Protein AF-A0ABD4TI32-F1 (afdb_monomer_lite)

Organism: NCBI:txid106207

Structure (mmCIF, N/CA/C/O backbone):
data_AF-A0ABD4TI32-F1
#
_entry.id   AF-A0ABD4TI32-F1
#
loop_
_atom_site.group_PDB
_atom_site.id
_atom_site.type_symbol
_atom_site.label_atom_id
_atom_site.label_alt_id
_atom_site.label_comp_id
_atom_site.label_asym_id
_atom_site.label_entity_id
_atom_site.label_seq_id
_atom_site.pdbx_PDB_ins_code
_atom_site.Cartn_x
_atom_site.Cartn_y
_atom_site.Cartn_z
_atom_site.occupancy
_atom_site.B_iso_or_equiv
_atom_site.auth_seq_id
_atom_site.auth_comp_id
_atom_site.auth_asym_id
_atom_site.auth_atom_id
_atom_site.pdbx_PDB_model_num
ATOM 1 N N . MET A 1 1 ? 5.037 3.462 -52.966 1.00 39.03 1 MET A N 1
ATOM 2 C CA . MET A 1 1 ? 5.663 4.040 -51.759 1.00 39.03 1 MET A CA 1
ATOM 3 C C . MET A 1 1 ? 6.254 5.380 -52.149 1.00 39.03 1 MET A C 1
ATOM 5 O O . MET A 1 1 ? 7.216 5.419 -52.901 1.00 39.03 1 MET A O 1
ATOM 9 N N . SER A 1 2 ? 5.593 6.466 -51.759 1.00 34.88 2 SER A N 1
ATOM 10 C CA . SER A 1 2 ? 6.026 7.837 -52.030 1.00 34.88 2 SER A CA 1
ATOM 11 C C . SER A 1 2 ? 7.237 8.166 -51.162 1.00 34.88 2 SER A C 1
ATOM 13 O O . SER A 1 2 ? 7.137 8.168 -49.937 1.00 34.88 2 SER A O 1
ATOM 15 N N . ILE A 1 3 ? 8.375 8.417 -51.805 1.00 39.38 3 ILE A N 1
ATOM 16 C CA . ILE A 1 3 ? 9.587 8.936 -51.166 1.00 39.38 3 ILE A CA 1
ATOM 17 C C . ILE A 1 3 ? 9.211 10.246 -50.441 1.00 39.38 3 ILE A C 1
ATOM 19 O O . ILE A 1 3 ? 8.521 11.075 -51.042 1.00 39.38 3 ILE A O 1
ATOM 23 N N . PRO A 1 4 ? 9.611 10.458 -49.173 1.00 43.19 4 PRO A N 1
ATOM 24 C CA . PRO A 1 4 ? 9.332 11.702 -48.461 1.00 43.19 4 PRO A CA 1
ATOM 25 C C . PRO A 1 4 ? 9.882 12.901 -49.243 1.00 43.19 4 PRO A C 1
ATOM 27 O O . PRO A 1 4 ? 11.048 12.898 -49.640 1.00 43.19 4 PRO A O 1
ATOM 30 N N . GLY A 1 5 ? 9.067 13.945 -49.433 1.00 45.44 5 GLY A N 1
ATOM 31 C CA . GLY A 1 5 ? 9.400 15.126 -50.247 1.00 45.44 5 GLY A CA 1
ATOM 32 C C . GLY A 1 5 ? 10.672 15.886 -49.833 1.00 45.44 5 GLY A C 1
ATOM 33 O O . GLY A 1 5 ? 11.170 16.700 -50.602 1.00 45.44 5 GLY A O 1
ATOM 34 N N . ALA A 1 6 ? 11.240 15.587 -48.661 1.00 50.62 6 ALA A N 1
ATOM 35 C CA . ALA A 1 6 ? 12.501 16.149 -48.179 1.00 50.62 6 ALA A CA 1
ATOM 36 C C . ALA A 1 6 ? 13.765 15.496 -48.786 1.00 50.62 6 ALA A C 1
ATOM 38 O O . ALA A 1 6 ? 14.830 16.110 -48.764 1.00 50.62 6 ALA A O 1
ATOM 39 N N . LEU A 1 7 ? 13.674 14.279 -49.343 1.00 44.53 7 LEU A N 1
ATOM 40 C CA . LEU A 1 7 ? 14.832 13.564 -49.912 1.00 44.53 7 LEU A CA 1
ATOM 41 C C . LEU A 1 7 ? 15.151 13.954 -51.362 1.00 44.53 7 LEU A C 1
ATOM 43 O O . LEU A 1 7 ? 16.284 13.771 -51.808 1.00 44.53 7 LEU A O 1
ATOM 47 N N . HIS A 1 8 ? 14.183 14.515 -52.087 1.00 50.78 8 HIS A N 1
ATOM 48 C CA . HIS A 1 8 ? 14.342 14.865 -53.499 1.00 50.78 8 HIS A CA 1
ATOM 49 C C . HIS A 1 8 ? 15.503 15.847 -53.760 1.00 50.78 8 HIS A C 1
ATOM 51 O O . HIS A 1 8 ? 16.369 15.515 -54.567 1.00 50.78 8 HIS A O 1
ATOM 57 N N . PRO A 1 9 ? 15.629 16.992 -53.055 1.00 49.12 9 PRO A N 1
ATOM 58 C CA . PRO A 1 9 ? 16.681 17.967 -53.365 1.00 49.12 9 PRO A CA 1
ATOM 59 C C . PRO A 1 9 ? 18.094 17.515 -52.952 1.00 49.12 9 PRO A C 1
ATOM 61 O O . PRO A 1 9 ? 19.081 17.957 -53.540 1.00 49.12 9 PRO A O 1
ATOM 64 N N . LEU A 1 10 ? 18.222 16.629 -51.957 1.00 48.06 10 LEU A N 1
ATOM 65 C CA . LEU A 1 10 ? 19.515 16.143 -51.450 1.00 48.06 10 LEU A CA 1
ATOM 66 C C . LEU A 1 10 ? 20.098 15.041 -52.346 1.00 48.06 10 LEU A C 1
ATOM 68 O O . LEU A 1 10 ? 21.295 15.048 -52.640 1.00 48.06 10 LEU A O 1
ATOM 72 N N . ILE A 1 11 ? 19.237 14.155 -52.855 1.00 51.38 11 ILE A N 1
ATOM 73 C CA . ILE A 1 11 ? 19.593 13.183 -53.893 1.00 51.38 11 ILE A CA 1
ATOM 74 C C . ILE A 1 11 ? 19.920 13.926 -55.196 1.00 51.38 11 ILE A C 1
ATOM 76 O O . ILE A 1 11 ? 20.955 13.673 -55.803 1.00 51.38 11 ILE A O 1
ATOM 80 N N . GLU A 1 12 ? 19.117 14.913 -55.590 1.00 45.16 12 GLU A N 1
ATOM 81 C CA . GLU A 1 12 ? 19.322 15.686 -56.821 1.00 45.16 12 GLU A CA 1
ATOM 82 C C . GLU A 1 12 ? 20.632 16.505 -56.814 1.00 45.16 12 GLU A C 1
ATOM 84 O O . GLU A 1 12 ? 21.328 16.582 -57.830 1.00 45.16 12 GLU A O 1
ATOM 89 N N . ASN A 1 13 ? 21.047 17.030 -55.654 1.00 45.84 13 ASN A N 1
ATOM 90 C CA . ASN A 1 13 ? 22.353 17.682 -55.489 1.00 45.84 13 ASN A CA 1
ATOM 91 C C . ASN A 1 13 ? 23.538 16.703 -55.517 1.00 45.84 13 ASN A C 1
ATOM 93 O O . ASN A 1 13 ? 24.609 17.059 -56.012 1.00 45.84 13 ASN A O 1
ATOM 97 N N . LEU A 1 14 ? 23.366 15.466 -55.040 1.00 48.28 14 LEU A N 1
ATOM 98 C CA . LEU A 1 14 ? 24.380 14.413 -55.180 1.00 48.28 14 LEU A CA 1
ATOM 99 C C . LEU A 1 14 ? 24.504 13.926 -56.633 1.00 48.28 14 LEU A C 1
ATOM 101 O O . LEU A 1 14 ? 25.599 13.573 -57.066 1.00 48.28 14 LEU A O 1
ATOM 105 N N . TRP A 1 15 ? 23.415 13.976 -57.404 1.00 44.44 15 TRP A N 1
ATOM 106 C CA . TRP A 1 15 ? 23.387 13.621 -58.826 1.00 44.44 15 TRP A CA 1
ATOM 107 C C . TRP A 1 15 ? 24.075 14.646 -59.745 1.00 44.44 15 TRP A C 1
ATOM 109 O O . TRP A 1 15 ? 24.521 14.273 -60.830 1.00 44.44 15 TRP A O 1
ATOM 119 N N . LYS A 1 16 ? 24.199 15.914 -59.325 1.00 41.88 16 LYS A N 1
ATOM 120 C CA . LYS A 1 16 ? 24.814 17.000 -60.116 1.00 41.88 16 LYS A CA 1
ATOM 121 C C . LYS A 1 16 ? 26.334 17.139 -59.980 1.00 41.88 16 LYS A C 1
ATOM 123 O O . LYS A 1 16 ? 26.925 17.921 -60.722 1.00 41.88 16 LYS A O 1
ATOM 128 N N . ARG A 1 17 ? 26.995 16.418 -59.067 1.00 43.47 17 ARG A N 1
ATOM 129 C CA . ARG A 1 17 ? 28.466 16.443 -58.984 1.00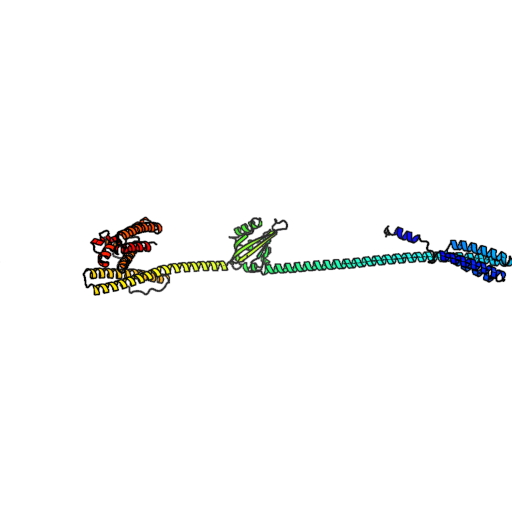 43.47 17 ARG A CA 1
ATOM 130 C C . ARG A 1 17 ? 29.059 15.564 -60.083 1.00 43.47 17 ARG A C 1
ATOM 132 O O . ARG A 1 17 ? 29.044 14.340 -59.971 1.00 43.47 17 ARG A O 1
ATOM 139 N N . GLU A 1 18 ? 29.584 16.200 -61.129 1.00 46.62 18 GLU A N 1
ATOM 140 C CA . GLU A 1 18 ? 30.416 15.557 -62.150 1.00 46.62 18 GLU A CA 1
ATOM 141 C C . GLU A 1 18 ? 31.565 14.809 -61.466 1.00 46.62 18 GLU A C 1
ATOM 143 O O . GLU A 1 18 ? 32.475 15.385 -60.869 1.00 46.62 18 GLU A O 1
ATOM 148 N N . MET A 1 19 ? 31.451 13.484 -61.478 1.00 47.06 19 MET A N 1
ATOM 149 C CA . MET A 1 19 ? 32.372 12.575 -60.822 1.00 47.06 19 MET A CA 1
ATOM 150 C C . MET A 1 19 ? 33.557 12.350 -61.758 1.00 47.06 19 MET A C 1
ATOM 152 O O . MET A 1 19 ? 33.618 11.364 -62.487 1.00 47.06 19 MET A O 1
ATOM 156 N N . HIS A 1 20 ? 34.497 13.291 -61.751 1.00 50.75 20 HIS A N 1
ATOM 157 C CA . HIS A 1 20 ? 35.857 12.999 -62.187 1.00 50.75 20 HIS A CA 1
ATOM 158 C C . HIS A 1 20 ? 36.425 11.887 -61.287 1.00 50.75 20 HIS A C 1
ATOM 160 O O . HIS A 1 20 ? 35.992 11.737 -60.138 1.00 50.75 20 HIS A O 1
ATOM 166 N N . LEU A 1 21 ? 37.370 11.081 -61.790 1.00 56.59 21 LEU A N 1
ATOM 167 C CA . LEU A 1 21 ? 38.150 10.166 -60.942 1.00 56.59 21 LEU A CA 1
ATOM 168 C C . LEU A 1 21 ? 38.604 10.894 -59.656 1.00 56.59 21 LEU A C 1
ATOM 170 O O . LEU A 1 21 ? 38.747 12.115 -59.687 1.00 56.59 21 LEU A O 1
ATOM 174 N N . PRO A 1 22 ? 38.874 10.185 -58.540 1.00 57.94 22 PRO A N 1
ATOM 175 C CA . PRO A 1 22 ? 39.334 10.767 -57.269 1.00 57.94 22 PRO A CA 1
ATOM 176 C C . PRO A 1 22 ? 40.779 11.303 -57.350 1.00 57.94 22 PRO A C 1
ATOM 178 O O . PRO A 1 22 ? 41.604 11.092 -56.469 1.00 57.94 22 PRO A O 1
ATOM 181 N N . ILE A 1 23 ? 41.108 11.953 -58.455 1.00 62.75 23 ILE A N 1
ATOM 182 C CA . ILE A 1 23 ? 42.372 12.567 -58.791 1.00 62.75 23 ILE A CA 1
ATOM 183 C C . ILE A 1 23 ? 42.027 14.026 -59.047 1.00 62.75 23 ILE A C 1
ATOM 185 O O . ILE A 1 23 ? 41.121 14.334 -59.821 1.00 62.75 23 ILE A O 1
ATOM 189 N N . ASP A 1 24 ? 42.728 14.915 -58.351 1.00 77.12 24 ASP A N 1
ATOM 190 C CA . ASP A 1 24 ? 42.546 16.355 -58.487 1.00 77.12 24 ASP A CA 1
ATOM 191 C C . ASP A 1 24 ? 42.586 16.738 -59.983 1.00 77.12 24 ASP A C 1
ATOM 193 O O . ASP A 1 24 ? 43.537 16.351 -60.678 1.00 77.12 24 ASP A O 1
ATOM 197 N N . PRO A 1 25 ? 41.588 17.479 -60.504 1.00 77.19 25 PRO A N 1
ATOM 198 C CA . PRO A 1 25 ? 41.550 17.900 -61.902 1.00 77.19 25 PRO A CA 1
ATOM 199 C C . PRO A 1 25 ? 42.844 18.572 -62.365 1.00 77.19 25 PRO A C 1
ATOM 201 O O . PRO A 1 25 ? 43.212 18.457 -63.533 1.00 77.19 25 PRO A O 1
ATOM 204 N N . ARG A 1 26 ? 43.563 19.239 -61.452 1.00 81.00 26 ARG A N 1
ATOM 205 C CA . ARG A 1 26 ? 44.873 19.839 -61.733 1.00 81.00 26 ARG A CA 1
ATOM 206 C C . ARG A 1 26 ? 45.939 18.782 -61.995 1.00 81.00 26 ARG A C 1
ATOM 208 O O . ARG A 1 26 ? 46.689 18.909 -62.953 1.00 81.00 26 ARG A O 1
ATOM 215 N N . VAL A 1 27 ? 45.974 17.722 -61.190 1.00 84.81 27 VAL A N 1
ATOM 216 C CA . VAL A 1 27 ? 46.921 16.608 -61.348 1.00 84.81 27 VAL A CA 1
ATOM 217 C C . VAL A 1 27 ? 46.626 15.836 -62.631 1.00 84.81 27 VAL A C 1
ATOM 219 O O . VAL A 1 27 ? 47.550 15.546 -63.387 1.00 84.81 27 VAL A O 1
ATOM 222 N N . ALA A 1 28 ? 45.349 15.566 -62.916 1.00 84.75 28 ALA A N 1
ATOM 223 C CA . ALA A 1 28 ? 44.926 14.937 -64.166 1.00 84.75 28 ALA A CA 1
ATOM 224 C C . ALA A 1 28 ? 45.345 15.770 -65.390 1.00 84.75 28 ALA A C 1
ATOM 226 O O . ALA A 1 28 ? 45.937 15.240 -66.332 1.00 84.75 28 ALA A O 1
ATOM 227 N N . PHE A 1 29 ? 45.116 17.085 -65.345 1.00 87.88 29 PHE A N 1
ATOM 228 C CA . PHE A 1 29 ? 45.481 18.006 -66.420 1.00 87.88 29 PHE A CA 1
ATOM 229 C C . PHE A 1 29 ? 46.995 18.062 -66.641 1.00 87.88 29 PHE A C 1
ATOM 231 O O . PHE A 1 29 ? 47.471 17.906 -67.767 1.00 87.88 29 PHE A O 1
ATOM 238 N N . THR A 1 30 ? 47.767 18.231 -65.562 1.00 88.81 30 THR A N 1
ATOM 239 C CA . THR A 1 30 ? 49.231 18.250 -65.619 1.00 88.81 30 THR A CA 1
ATOM 240 C C . THR A 1 30 ? 49.780 16.926 -66.144 1.00 88.81 30 THR A C 1
ATOM 242 O O . THR A 1 30 ? 50.667 16.941 -66.993 1.00 88.81 30 THR A O 1
ATOM 245 N N . ALA A 1 31 ? 49.231 15.785 -65.720 1.00 89.25 31 ALA A N 1
ATOM 246 C CA . ALA A 1 31 ? 49.657 14.473 -66.200 1.00 89.25 31 ALA A CA 1
ATOM 247 C C . ALA A 1 31 ? 49.435 14.309 -67.711 1.00 89.25 31 ALA A C 1
ATOM 249 O O . ALA A 1 31 ? 50.346 13.872 -68.417 1.00 89.25 31 ALA A O 1
ATOM 250 N N . VAL A 1 32 ? 48.266 14.707 -68.228 1.00 92.31 32 VAL A N 1
ATOM 251 C CA . VAL A 1 32 ? 47.972 14.652 -69.671 1.00 92.31 32 VAL A CA 1
ATOM 252 C C . VAL A 1 32 ? 48.925 15.558 -70.454 1.00 92.31 32 VAL A C 1
ATOM 254 O O . VAL A 1 32 ? 49.514 15.119 -71.436 1.00 92.31 32 VAL A O 1
ATOM 257 N N . ILE A 1 33 ? 49.163 16.792 -70.002 1.00 92.06 33 ILE A N 1
ATOM 258 C CA . ILE A 1 33 ? 50.070 17.715 -70.702 1.00 92.06 33 ILE A CA 1
ATOM 259 C C . ILE A 1 33 ? 51.519 17.226 -70.670 1.00 92.06 33 ILE A C 1
ATOM 261 O O . ILE A 1 33 ? 52.169 17.189 -71.714 1.00 92.06 33 ILE A O 1
ATOM 265 N N . CYS A 1 34 ? 52.033 16.835 -69.503 1.00 93.69 34 CYS A N 1
ATOM 266 C CA . CYS A 1 34 ? 53.407 16.355 -69.363 1.00 93.69 34 CYS A CA 1
ATOM 267 C C . CYS A 1 34 ? 53.652 15.111 -70.225 1.00 93.69 34 CYS A C 1
ATOM 269 O O . CYS A 1 34 ? 54.668 15.042 -70.917 1.00 93.69 34 CYS A O 1
ATOM 271 N N . THR A 1 35 ? 52.717 14.155 -70.230 1.00 93.56 35 THR A N 1
ATOM 272 C CA . THR A 1 35 ? 52.832 12.943 -71.057 1.00 93.56 35 THR A CA 1
ATOM 273 C C . THR A 1 35 ? 52.707 13.247 -72.548 1.00 93.56 35 THR A C 1
ATOM 275 O O . THR A 1 35 ? 53.449 12.660 -73.335 1.00 93.56 35 THR A O 1
ATOM 278 N N . SER A 1 36 ? 51.869 14.205 -72.955 1.00 93.25 36 SER A N 1
ATOM 279 C CA . SER A 1 36 ? 51.788 14.665 -74.347 1.00 93.25 36 SER A CA 1
ATOM 280 C C . SER A 1 36 ? 53.072 15.346 -74.815 1.00 93.25 36 SER A C 1
ATOM 282 O O . SER A 1 36 ? 53.598 14.985 -75.865 1.00 93.25 36 SER A O 1
ATOM 284 N N . ILE A 1 37 ? 53.617 16.287 -74.036 1.00 93.25 37 ILE A N 1
ATOM 285 C CA . ILE A 1 37 ? 54.873 16.981 -74.367 1.00 93.25 37 ILE A CA 1
ATOM 286 C C . ILE A 1 37 ? 56.022 15.975 -74.465 1.00 93.25 37 ILE A C 1
ATOM 288 O O . ILE A 1 37 ? 56.775 15.992 -75.437 1.00 93.25 37 ILE A O 1
ATOM 292 N N . LEU A 1 38 ? 56.124 15.063 -73.495 1.00 93.56 38 LEU A N 1
ATOM 293 C CA . LEU A 1 38 ? 57.142 14.016 -73.496 1.00 93.56 38 LEU A CA 1
ATOM 294 C C . LEU A 1 38 ? 57.012 13.105 -74.725 1.00 93.56 38 LEU A C 1
ATOM 296 O O . LEU A 1 38 ? 58.015 12.813 -75.374 1.00 93.56 38 LEU A O 1
ATOM 300 N N . SER A 1 39 ? 55.785 12.709 -75.075 1.00 91.69 39 SER A N 1
ATOM 301 C CA . SER A 1 39 ? 55.514 11.880 -76.255 1.00 91.69 39 SER A CA 1
ATOM 302 C C . SER A 1 39 ? 55.910 12.593 -77.544 1.00 91.69 39 SER A C 1
ATOM 304 O O . SER A 1 39 ? 56.522 11.973 -78.407 1.00 91.69 39 SER A O 1
ATOM 306 N N . ILE A 1 40 ? 55.635 13.896 -77.664 1.00 91.12 40 ILE A N 1
ATOM 307 C CA . ILE A 1 40 ? 56.015 14.708 -78.829 1.00 91.12 40 ILE A CA 1
ATOM 308 C C . ILE A 1 40 ? 57.540 14.801 -78.956 1.00 91.12 40 ILE A C 1
ATOM 310 O O . ILE A 1 40 ? 58.079 14.489 -80.017 1.00 91.12 40 ILE A O 1
ATOM 314 N N . ILE A 1 41 ? 58.241 15.185 -77.881 1.00 91.56 41 ILE A N 1
ATOM 315 C CA . ILE A 1 41 ? 59.706 15.350 -77.887 1.00 91.56 41 ILE A CA 1
ATOM 316 C C . ILE A 1 41 ? 60.389 14.029 -78.246 1.00 91.56 41 ILE A C 1
ATOM 318 O O . ILE A 1 41 ? 61.231 13.981 -79.144 1.00 91.56 41 ILE A O 1
ATOM 322 N N . LEU A 1 42 ? 60.004 12.945 -77.571 1.00 90.00 42 LEU A N 1
ATOM 323 C CA . LEU A 1 42 ? 60.617 11.639 -77.778 1.00 90.00 42 LEU A CA 1
ATOM 324 C C . LEU A 1 42 ? 60.288 11.072 -79.168 1.00 90.00 42 LEU A C 1
ATOM 326 O O . LEU A 1 42 ? 61.142 10.440 -79.784 1.00 90.00 42 LEU A O 1
ATOM 330 N N . SER A 1 43 ? 59.101 11.361 -79.707 1.00 88.56 43 SER A N 1
ATOM 331 C CA . SER A 1 43 ? 58.739 10.957 -81.070 1.00 88.56 43 SER A CA 1
ATOM 332 C C . SER A 1 43 ? 59.585 11.649 -82.131 1.00 88.56 43 SER A C 1
ATOM 334 O O . SER A 1 43 ? 60.026 10.982 -83.061 1.00 88.56 43 SER A O 1
ATOM 336 N N . ILE A 1 44 ? 59.866 12.949 -81.986 1.00 88.12 44 ILE A N 1
ATOM 337 C CA . ILE A 1 44 ? 60.739 13.683 -82.917 1.00 88.12 44 ILE A CA 1
ATOM 338 C C . ILE A 1 44 ? 62.149 13.070 -82.921 1.00 88.12 44 ILE A C 1
ATOM 340 O O . ILE A 1 44 ? 62.688 12.797 -83.992 1.00 88.12 44 ILE A O 1
ATOM 344 N N . LEU A 1 45 ? 62.712 12.790 -81.739 1.00 88.38 45 LEU A N 1
ATOM 345 C CA . LEU A 1 45 ? 64.048 12.191 -81.592 1.00 88.38 45 LEU A CA 1
ATOM 346 C C . LEU A 1 45 ? 64.141 10.770 -82.177 1.00 88.38 45 LEU A C 1
ATOM 348 O O . LEU A 1 45 ? 65.148 10.396 -82.786 1.00 88.38 45 LEU A O 1
ATOM 352 N N . LEU A 1 46 ? 63.099 9.959 -81.988 1.00 86.94 46 LEU A N 1
ATOM 353 C CA . LEU A 1 46 ? 63.050 8.593 -82.512 1.00 86.94 46 LEU A CA 1
ATOM 354 C C . LEU A 1 46 ? 62.861 8.572 -84.031 1.00 86.94 46 LEU A C 1
ATOM 356 O O . LEU A 1 46 ? 63.515 7.780 -84.711 1.00 86.94 46 LEU A O 1
ATOM 360 N N . LEU A 1 47 ? 62.029 9.469 -84.567 1.00 84.38 47 LEU A N 1
ATOM 361 C CA . LEU A 1 47 ? 61.821 9.610 -86.008 1.00 84.38 47 LEU A CA 1
ATOM 362 C C . LEU A 1 47 ? 63.092 10.094 -86.714 1.00 84.38 47 LEU A C 1
ATOM 364 O O . LEU A 1 47 ? 63.455 9.520 -87.736 1.00 84.38 47 LEU A O 1
ATOM 368 N N . SER A 1 48 ? 63.833 11.048 -86.135 1.00 83.94 48 SER A N 1
ATOM 369 C CA . SER A 1 48 ? 65.132 11.474 -86.685 1.00 83.94 48 SER A CA 1
ATOM 370 C C . SER A 1 48 ? 66.198 10.374 -86.659 1.00 83.94 48 SER A C 1
ATOM 372 O O . SER A 1 48 ? 67.151 10.422 -87.428 1.00 83.94 48 SER A O 1
ATOM 374 N N . SER A 1 49 ? 66.038 9.381 -85.781 1.00 85.50 49 SER A N 1
ATOM 375 C CA . SER A 1 49 ? 66.949 8.237 -85.646 1.00 85.50 49 SER A CA 1
ATOM 376 C C . SER A 1 49 ? 66.525 7.023 -86.491 1.00 85.50 49 SER A C 1
ATOM 378 O O . SER A 1 49 ? 67.159 5.976 -86.406 1.00 85.50 49 SER A O 1
ATOM 380 N N . GLY A 1 50 ? 65.445 7.134 -87.279 1.00 79.38 50 GLY A N 1
ATOM 381 C CA . GLY A 1 50 ? 64.928 6.064 -88.142 1.00 79.38 50 GLY A CA 1
ATOM 382 C C . GLY A 1 50 ? 64.016 5.037 -87.454 1.00 79.38 50 GLY A C 1
ATOM 383 O O . GLY A 1 50 ? 63.535 4.113 -88.106 1.00 79.38 50 GLY A O 1
ATOM 384 N N . PHE A 1 51 ? 63.713 5.193 -86.160 1.00 81.12 51 PHE A N 1
ATOM 385 C CA . PHE A 1 51 ? 62.850 4.275 -85.400 1.00 81.12 51 PHE A CA 1
ATOM 386 C C . PHE A 1 51 ? 61.382 4.702 -85.459 1.00 81.12 51 PHE A C 1
ATOM 388 O O . PHE A 1 51 ? 60.771 5.065 -84.447 1.00 81.12 51 PHE A O 1
ATOM 395 N N . SER A 1 52 ? 60.796 4.655 -86.656 1.00 76.56 52 SER A N 1
ATOM 396 C CA . SER A 1 52 ? 59.420 5.106 -86.853 1.00 76.56 52 SER A CA 1
ATOM 397 C C . SER A 1 52 ? 58.419 4.272 -86.056 1.00 76.56 52 SER A C 1
ATOM 399 O O . SER A 1 52 ? 57.505 4.859 -85.495 1.00 76.56 52 SER A O 1
ATOM 401 N N . ASP A 1 53 ? 58.588 2.953 -85.916 1.00 73.44 53 ASP A N 1
ATOM 402 C CA . ASP A 1 53 ? 57.597 2.081 -85.266 1.00 73.44 53 ASP A CA 1
ATOM 403 C C . ASP A 1 53 ? 57.392 2.345 -83.771 1.00 73.44 53 ASP A C 1
ATOM 405 O O . ASP A 1 53 ? 56.254 2.292 -83.296 1.00 73.44 53 ASP A O 1
ATOM 409 N N . ILE A 1 54 ? 58.469 2.671 -83.051 1.00 78.75 54 ILE A N 1
ATOM 410 C CA . ILE A 1 54 ? 58.468 2.872 -81.594 1.00 78.75 54 ILE A CA 1
ATOM 411 C C . ILE A 1 54 ? 57.895 4.245 -81.237 1.00 78.75 54 ILE A C 1
ATOM 413 O O . ILE A 1 54 ? 57.129 4.361 -80.279 1.00 78.75 54 ILE A O 1
ATOM 417 N N . ALA A 1 55 ? 58.200 5.272 -82.041 1.00 77.44 55 ALA A N 1
ATOM 418 C CA . ALA A 1 55 ? 57.721 6.641 -81.830 1.00 77.44 55 ALA A CA 1
ATOM 419 C C . ALA A 1 55 ? 56.190 6.713 -81.677 1.00 77.44 55 ALA A C 1
ATOM 421 O O . ALA A 1 55 ? 55.650 7.509 -80.919 1.00 77.44 55 ALA A O 1
ATOM 422 N N . GLN A 1 56 ? 55.473 5.823 -82.355 1.00 76.88 56 GLN A N 1
ATOM 423 C CA . GLN A 1 56 ? 54.014 5.865 -82.459 1.00 76.88 56 GLN A CA 1
ATOM 424 C C . GLN A 1 56 ? 53.330 5.170 -81.269 1.00 76.88 56 GLN A C 1
ATOM 426 O O . GLN A 1 56 ? 52.162 5.427 -81.004 1.00 76.88 56 GLN A O 1
ATOM 431 N N . ILE A 1 57 ? 54.047 4.343 -80.499 1.00 84.00 57 ILE A N 1
ATOM 432 C CA . ILE A 1 57 ? 53.507 3.728 -79.274 1.00 84.00 57 ILE A CA 1
ATOM 433 C C . ILE A 1 57 ? 53.334 4.782 -78.168 1.00 84.00 57 ILE A C 1
ATOM 435 O O . ILE A 1 57 ? 52.413 4.700 -77.356 1.00 84.00 57 ILE A O 1
ATOM 439 N N . LEU A 1 58 ? 54.183 5.812 -78.164 1.00 89.12 58 LEU A N 1
ATOM 440 C CA . LEU A 1 58 ? 54.214 6.835 -77.118 1.00 89.12 58 LEU A CA 1
ATOM 441 C C . LEU A 1 58 ? 52.906 7.624 -77.020 1.00 89.12 58 LEU A C 1
ATOM 443 O O . LEU A 1 58 ? 52.475 7.958 -75.922 1.00 89.12 58 LEU A O 1
ATOM 447 N N . PHE A 1 59 ? 52.229 7.845 -78.148 1.00 90.38 59 PHE A N 1
ATOM 448 C CA . PHE A 1 59 ? 50.987 8.614 -78.209 1.00 90.38 59 PHE A CA 1
ATOM 449 C C . PHE A 1 59 ? 49.776 7.908 -77.577 1.00 90.38 59 PHE A C 1
ATOM 451 O O . PHE A 1 59 ? 48.821 8.586 -77.199 1.00 90.38 59 PHE A O 1
ATOM 458 N N . PHE A 1 60 ? 49.812 6.586 -77.366 1.00 90.56 60 PHE A N 1
ATOM 459 C CA . PHE A 1 60 ? 48.727 5.892 -76.661 1.00 90.56 60 PHE A CA 1
ATOM 460 C C . PHE A 1 60 ? 48.583 6.358 -75.210 1.00 90.56 60 PHE A C 1
ATOM 462 O O . PHE A 1 60 ? 47.463 6.473 -74.721 1.00 90.56 60 PHE A O 1
ATOM 469 N N . ILE A 1 61 ? 49.690 6.657 -74.526 1.00 91.00 61 ILE A N 1
ATOM 470 C CA . ILE A 1 61 ? 49.694 7.041 -73.107 1.00 91.00 61 ILE A CA 1
ATOM 471 C C . ILE A 1 61 ? 48.881 8.329 -72.864 1.00 91.00 61 ILE A C 1
ATOM 473 O O . ILE A 1 61 ? 47.914 8.274 -72.100 1.00 91.00 61 ILE A O 1
ATOM 477 N N . PRO A 1 62 ? 49.189 9.472 -73.512 1.00 92.69 62 PRO A N 1
ATOM 478 C CA . PRO A 1 62 ? 48.410 10.695 -73.328 1.00 92.69 62 PRO A CA 1
ATOM 479 C C . PRO A 1 62 ? 46.971 10.575 -73.847 1.00 92.69 62 PRO A C 1
ATOM 481 O O . PRO A 1 62 ? 46.069 11.159 -73.249 1.00 92.69 62 PRO A O 1
ATOM 484 N N . ILE A 1 63 ? 46.723 9.797 -74.911 1.00 91.38 63 ILE A N 1
ATOM 485 C CA . ILE A 1 63 ? 45.367 9.563 -75.439 1.00 91.38 63 ILE A CA 1
ATOM 486 C C . ILE A 1 63 ? 44.503 8.809 -74.426 1.00 91.38 63 ILE A C 1
ATOM 488 O O . ILE A 1 63 ? 43.384 9.236 -74.132 1.00 91.38 63 ILE A O 1
ATOM 492 N N . ILE A 1 64 ? 45.021 7.713 -73.868 1.00 91.38 64 ILE A N 1
ATOM 493 C CA . ILE A 1 64 ? 44.313 6.908 -72.871 1.00 91.38 64 ILE A CA 1
ATOM 494 C C . ILE A 1 64 ? 44.064 7.745 -71.614 1.00 91.38 64 ILE A C 1
ATOM 496 O O . ILE A 1 64 ? 42.935 7.781 -71.136 1.00 91.38 64 ILE A O 1
ATOM 500 N N . LEU A 1 65 ? 45.067 8.477 -71.114 1.00 90.56 65 LEU A N 1
ATOM 501 C CA . LEU A 1 65 ? 44.904 9.348 -69.942 1.00 90.56 65 LEU A CA 1
ATOM 502 C C . LEU A 1 65 ? 43.857 10.445 -70.171 1.00 90.56 65 LEU A C 1
ATOM 504 O O . LEU A 1 65 ? 43.019 10.685 -69.302 1.00 90.56 65 LEU A O 1
ATOM 508 N N . ALA A 1 66 ? 43.855 11.076 -71.348 1.00 90.06 66 ALA A N 1
ATOM 509 C CA . ALA A 1 66 ? 42.852 12.077 -71.691 1.00 90.06 66 ALA A CA 1
ATOM 510 C C . ALA A 1 66 ? 41.437 11.475 -71.715 1.00 90.06 66 ALA A C 1
ATOM 512 O O . ALA A 1 66 ? 40.514 12.057 -71.145 1.00 90.06 66 ALA A O 1
ATOM 513 N N . CYS A 1 67 ? 41.263 10.294 -72.316 1.00 90.12 67 CYS A N 1
ATOM 514 C CA . CYS A 1 67 ? 39.969 9.605 -72.375 1.00 90.12 67 CYS A CA 1
ATOM 515 C C . CYS A 1 67 ? 39.509 9.079 -71.005 1.00 90.12 67 CYS A C 1
ATOM 517 O O . CYS A 1 67 ? 38.310 9.075 -70.735 1.00 90.12 67 CYS A O 1
ATOM 519 N N . LEU A 1 68 ? 40.433 8.685 -70.123 1.00 88.31 68 LEU A N 1
ATOM 520 C CA . LEU A 1 68 ? 40.126 8.250 -68.757 1.00 88.31 68 LEU A CA 1
ATOM 521 C C . LEU A 1 68 ? 39.629 9.404 -67.875 1.00 88.31 68 LEU A C 1
ATOM 523 O O . LEU A 1 68 ? 38.638 9.245 -67.167 1.00 88.31 68 LEU A O 1
ATOM 527 N N . PHE A 1 69 ? 40.298 10.561 -67.907 1.00 87.31 69 PHE A N 1
ATOM 528 C CA . PHE A 1 69 ? 39.966 11.684 -67.019 1.00 87.31 69 PHE A CA 1
ATOM 529 C C . PHE A 1 69 ? 38.868 12.602 -67.559 1.00 87.31 69 PHE A C 1
ATOM 531 O O . PHE A 1 69 ? 38.075 13.138 -66.781 1.00 87.31 69 PHE A O 1
ATOM 538 N N . TYR A 1 70 ? 38.823 12.780 -68.881 1.00 86.38 70 TYR A N 1
ATOM 539 C CA . TYR A 1 70 ? 37.964 13.763 -69.544 1.00 86.38 70 TYR A CA 1
ATOM 540 C C . TYR A 1 70 ? 36.945 13.135 -70.504 1.00 86.38 70 TYR A C 1
ATOM 542 O O . TYR A 1 70 ? 36.215 13.866 -71.177 1.00 86.38 70 TYR A O 1
ATOM 550 N N . LEU A 1 71 ? 36.855 11.799 -70.566 1.00 86.88 71 LEU A N 1
ATOM 551 C CA . LEU A 1 71 ? 35.810 11.049 -71.277 1.00 86.88 71 LEU A CA 1
ATOM 552 C C . LEU A 1 71 ? 35.619 11.553 -72.718 1.00 86.88 71 LEU A C 1
ATOM 554 O O . LEU A 1 71 ? 36.513 11.414 -73.551 1.00 86.88 71 LEU A O 1
ATOM 558 N N . ARG A 1 72 ? 34.476 12.192 -73.003 1.00 85.56 72 ARG A N 1
ATOM 559 C CA . ARG A 1 72 ? 34.123 12.746 -74.318 1.00 85.56 72 ARG A CA 1
ATOM 560 C C . ARG A 1 72 ? 35.039 13.883 -74.766 1.00 85.56 72 ARG A C 1
ATOM 562 O O . ARG A 1 72 ? 35.354 13.973 -75.947 1.00 85.56 72 ARG A O 1
ATOM 569 N N . GLN A 1 73 ? 35.496 14.734 -73.846 1.00 87.12 73 GLN A N 1
ATOM 570 C CA . GLN A 1 73 ? 36.475 15.781 -74.167 1.00 87.12 73 GLN A CA 1
ATOM 571 C C . GLN A 1 73 ? 37.861 15.172 -74.429 1.00 87.12 73 GLN A C 1
ATOM 573 O O . GLN A 1 73 ? 38.600 15.660 -75.282 1.00 87.12 73 GLN A O 1
ATOM 578 N N . GLY A 1 74 ? 38.174 14.055 -73.765 1.00 88.44 74 GLY A N 1
ATOM 579 C CA . GLY A 1 74 ? 39.373 13.260 -74.026 1.00 88.44 74 GLY A CA 1
ATOM 580 C C . GLY A 1 74 ? 39.431 12.705 -75.450 1.00 88.44 74 GLY A C 1
ATOM 581 O O . GLY A 1 74 ? 40.499 12.695 -76.055 1.00 88.44 74 GLY A O 1
ATOM 582 N N . LEU A 1 75 ? 38.283 12.337 -76.024 1.00 90.56 75 LEU A N 1
ATOM 583 C CA . LEU A 1 75 ? 38.185 11.875 -77.412 1.00 90.56 75 LEU A CA 1
ATOM 584 C C . LEU A 1 75 ? 38.430 13.000 -78.433 1.00 90.56 75 LEU A C 1
ATOM 586 O O . LEU A 1 75 ? 39.073 12.795 -79.460 1.00 90.56 75 LEU A O 1
ATOM 590 N N . ILE A 1 76 ? 37.976 14.222 -78.147 1.00 90.50 76 ILE A N 1
ATOM 591 C CA . ILE A 1 76 ? 38.313 15.390 -78.980 1.00 90.50 76 ILE A CA 1
ATOM 592 C C . ILE A 1 76 ? 39.825 15.653 -78.914 1.00 90.50 76 ILE A C 1
ATOM 594 O O . ILE A 1 76 ? 40.472 15.890 -79.936 1.00 90.50 76 ILE A O 1
ATOM 598 N N . TYR A 1 77 ? 40.407 15.542 -77.718 1.00 89.88 77 TYR A N 1
ATOM 599 C CA . TYR A 1 77 ? 41.847 15.674 -77.518 1.00 89.88 77 TYR A CA 1
ATOM 600 C C . TYR A 1 77 ? 42.649 14.580 -78.239 1.00 89.88 77 TYR A C 1
ATOM 602 O O . TYR A 1 77 ? 43.691 14.872 -78.827 1.00 89.88 77 TYR A O 1
ATOM 610 N N . SER A 1 78 ? 42.160 13.336 -78.269 1.00 90.31 78 SER A N 1
ATOM 611 C CA . SER A 1 78 ? 42.835 12.249 -78.981 1.00 90.31 78 SER A CA 1
ATOM 612 C C . SER A 1 78 ? 42.864 12.478 -80.488 1.00 90.31 78 SER A C 1
ATOM 614 O O . SER A 1 78 ? 43.873 12.176 -81.121 1.00 90.31 78 SER A O 1
ATOM 616 N N . ILE A 1 79 ? 41.805 13.060 -81.065 1.00 90.69 79 ILE A N 1
ATOM 617 C CA . ILE A 1 79 ? 41.778 13.463 -82.481 1.00 90.69 79 ILE A CA 1
ATOM 618 C C . ILE A 1 79 ? 42.846 14.528 -82.746 1.00 90.69 79 ILE A C 1
ATOM 620 O O . ILE A 1 79 ? 43.627 14.392 -83.689 1.00 90.69 79 ILE A O 1
ATOM 624 N N . PHE A 1 80 ? 42.926 15.554 -81.893 1.00 92.12 80 PHE A N 1
ATOM 625 C CA . PHE A 1 80 ? 43.939 16.604 -82.012 1.00 92.12 80 PHE A CA 1
ATOM 626 C C . PHE A 1 80 ? 45.363 16.036 -81.955 1.00 92.12 80 PHE A C 1
ATOM 628 O O . PHE A 1 80 ? 46.184 16.322 -82.827 1.00 92.12 80 PHE A O 1
ATOM 635 N N . LEU A 1 81 ? 45.651 15.188 -80.965 1.00 90.25 81 LEU A N 1
ATOM 636 C CA . LEU A 1 81 ? 46.980 14.606 -80.791 1.00 90.25 81 LEU A CA 1
ATOM 637 C C . LEU A 1 81 ? 47.345 13.646 -81.937 1.00 90.25 81 LEU A C 1
ATOM 639 O O . LEU A 1 81 ? 48.497 13.600 -82.363 1.00 90.25 81 LEU A O 1
ATOM 643 N N . SER A 1 82 ? 46.354 12.942 -82.487 1.00 90.12 82 SER A N 1
ATOM 644 C CA . SER A 1 82 ? 46.527 12.079 -83.660 1.00 90.12 82 SER A CA 1
ATOM 645 C C . SER A 1 82 ? 46.853 12.879 -84.926 1.00 90.12 82 SER A C 1
ATOM 647 O O . SER A 1 82 ? 47.711 12.470 -85.709 1.00 90.12 82 SER A O 1
ATOM 649 N N . LEU A 1 83 ? 46.215 14.040 -85.120 1.00 90.62 83 LEU A N 1
ATOM 650 C CA . LEU A 1 83 ? 46.523 14.946 -86.230 1.00 90.62 83 LEU A CA 1
ATOM 651 C C . LEU A 1 83 ? 47.929 15.542 -86.083 1.00 90.62 83 LEU A C 1
ATOM 653 O O . LEU A 1 83 ? 48.683 15.603 -87.053 1.00 90.62 83 LEU A O 1
ATOM 657 N N . LEU A 1 84 ? 48.302 15.934 -84.863 1.00 90.69 84 LEU A N 1
ATOM 658 C CA . LEU A 1 84 ? 49.637 16.442 -84.561 1.00 90.69 84 LEU A CA 1
ATOM 659 C C . LEU A 1 84 ? 50.720 15.393 -84.847 1.00 90.69 84 LEU A C 1
ATOM 661 O O . LEU A 1 84 ? 51.739 15.714 -85.454 1.00 90.69 84 LEU A O 1
ATOM 665 N N . TYR A 1 85 ? 50.482 14.136 -84.469 1.00 89.88 85 TYR A N 1
ATOM 666 C CA . TYR A 1 85 ? 51.362 13.021 -84.807 1.00 89.88 85 TYR A CA 1
ATOM 667 C C . TYR A 1 85 ? 51.549 12.879 -86.327 1.00 89.88 85 TYR A C 1
ATOM 669 O O . TYR A 1 85 ? 52.683 12.758 -86.791 1.00 89.88 85 TYR A O 1
ATOM 677 N N . LEU A 1 86 ? 50.467 12.959 -87.110 1.00 88.44 86 LEU A N 1
ATOM 678 C CA . LEU A 1 86 ? 50.536 12.871 -88.572 1.00 88.44 86 LEU A CA 1
ATOM 679 C C . LEU A 1 86 ? 51.384 14.003 -89.178 1.00 88.44 86 LEU A C 1
ATOM 681 O O . LEU A 1 86 ? 52.177 13.759 -90.088 1.00 88.44 86 LEU A O 1
ATOM 685 N N . ILE A 1 87 ? 51.260 15.224 -88.645 1.00 89.44 87 ILE A N 1
ATOM 686 C CA . ILE A 1 87 ? 52.075 16.379 -89.055 1.00 89.44 87 ILE A CA 1
ATOM 687 C C . ILE A 1 87 ? 53.558 16.136 -88.736 1.00 89.44 87 ILE A C 1
ATOM 689 O O . ILE A 1 87 ? 54.414 16.353 -89.594 1.00 89.44 87 ILE A O 1
ATOM 693 N N . ILE A 1 88 ? 53.870 15.650 -87.529 1.00 87.88 88 ILE A N 1
ATOM 694 C CA . ILE A 1 88 ? 55.248 15.346 -87.112 1.00 87.88 88 ILE A CA 1
ATOM 695 C C . ILE A 1 88 ? 55.853 14.249 -88.000 1.00 87.88 88 ILE A C 1
ATOM 697 O O . ILE A 1 88 ? 56.995 14.383 -88.441 1.00 87.88 88 ILE A O 1
ATOM 701 N N . LEU A 1 89 ? 55.089 13.195 -88.306 1.00 87.31 89 LEU A N 1
ATOM 702 C CA . LEU A 1 89 ? 55.518 12.094 -89.170 1.00 87.31 89 LEU A CA 1
ATOM 703 C C . LEU A 1 89 ? 55.867 12.589 -90.580 1.00 87.31 89 LEU A C 1
ATOM 705 O O . LEU A 1 89 ? 56.955 12.303 -91.076 1.00 87.31 89 LEU A O 1
ATOM 709 N N . LEU A 1 90 ? 54.975 13.375 -91.196 1.00 86.38 90 LEU A N 1
ATOM 710 C CA . LEU A 1 90 ? 55.185 13.952 -92.527 1.00 86.38 90 LEU A CA 1
ATOM 711 C C . LEU A 1 90 ? 56.410 14.871 -92.571 1.00 86.38 90 LEU A C 1
ATOM 713 O O . LEU A 1 90 ? 57.166 14.836 -93.538 1.00 86.38 90 LEU A O 1
ATOM 717 N N . SER A 1 91 ? 56.619 15.670 -91.520 1.00 87.12 91 SER A N 1
ATOM 718 C CA . SER A 1 91 ? 57.729 16.623 -91.450 1.00 87.12 91 SER A CA 1
ATOM 719 C C . SER A 1 91 ? 59.096 15.969 -91.240 1.00 87.12 91 SER A C 1
ATOM 721 O O . SER A 1 91 ? 60.098 16.575 -91.611 1.00 87.12 91 SER A O 1
ATOM 723 N N . THR A 1 92 ? 59.164 14.802 -90.594 1.00 84.56 92 THR A N 1
ATOM 724 C CA . THR A 1 92 ? 60.440 14.197 -90.159 1.00 84.56 92 THR A CA 1
ATOM 725 C C . THR A 1 92 ? 60.822 12.951 -90.948 1.00 84.56 92 THR A C 1
ATOM 727 O O . THR A 1 92 ? 61.994 12.786 -91.271 1.00 84.56 92 THR A O 1
ATOM 730 N N . ALA A 1 93 ? 59.857 12.090 -91.279 1.00 82.56 93 ALA A N 1
ATOM 731 C CA . ALA A 1 93 ? 60.100 10.798 -91.921 1.00 82.56 93 ALA A CA 1
ATOM 732 C C . ALA A 1 93 ? 59.658 10.750 -93.397 1.00 82.56 93 ALA A C 1
ATOM 734 O O . ALA A 1 93 ? 59.952 9.787 -94.099 1.00 82.56 93 ALA A O 1
ATOM 735 N N . GLY A 1 94 ? 58.965 11.784 -93.888 1.00 80.69 94 GLY A N 1
ATOM 736 C CA . GLY A 1 94 ? 58.532 11.883 -95.283 1.00 80.69 94 GLY A CA 1
ATOM 737 C C . GLY A 1 94 ? 57.314 11.019 -95.641 1.00 80.69 94 GLY A C 1
ATOM 738 O O . GLY A 1 94 ? 56.666 10.405 -94.793 1.00 80.69 94 GLY A O 1
ATOM 739 N N . VAL A 1 95 ? 56.963 11.005 -96.933 1.00 83.19 95 VAL A N 1
ATOM 740 C CA . VAL A 1 95 ? 55.698 10.432 -97.446 1.00 83.19 95 VAL A CA 1
ATOM 741 C C . VAL A 1 95 ? 55.693 8.897 -97.448 1.00 83.19 95 VAL A C 1
ATOM 743 O O . VAL A 1 95 ? 54.625 8.288 -97.411 1.00 83.19 95 VAL A O 1
ATOM 746 N N . GLU A 1 96 ? 56.862 8.253 -97.422 1.00 82.19 96 GLU A N 1
ATOM 747 C CA . GLU A 1 96 ? 56.992 6.786 -97.467 1.00 82.19 96 GLU A CA 1
ATOM 748 C C . GLU A 1 96 ? 56.308 6.083 -96.279 1.00 82.19 96 GLU A C 1
ATOM 750 O O . GLU A 1 96 ? 55.822 4.961 -96.412 1.00 82.19 96 GLU A O 1
ATOM 755 N N . HIS A 1 97 ? 56.174 6.763 -95.135 1.00 82.19 97 HIS A N 1
ATOM 756 C CA . HIS A 1 97 ? 55.524 6.226 -93.935 1.00 82.19 97 HIS A CA 1
ATOM 757 C C . HIS A 1 97 ? 54.047 6.631 -93.774 1.00 82.19 97 HIS A C 1
ATOM 759 O O . HIS A 1 97 ? 53.419 6.277 -92.771 1.00 82.19 97 HIS A O 1
ATOM 765 N N . LEU A 1 98 ? 53.464 7.343 -94.747 1.00 83.25 98 LEU A N 1
ATOM 766 C CA . LEU A 1 98 ? 52.122 7.925 -94.637 1.00 83.25 98 LEU A CA 1
ATOM 767 C C . LEU A 1 98 ? 51.034 6.871 -94.387 1.00 83.25 98 LEU A C 1
ATOM 769 O O . LEU A 1 98 ? 50.195 7.058 -93.508 1.00 83.25 98 LEU A O 1
ATOM 773 N N . VAL A 1 99 ? 51.068 5.747 -95.111 1.00 85.12 99 VAL A N 1
ATOM 774 C CA . VAL A 1 99 ? 50.055 4.679 -94.996 1.00 85.12 99 VAL A CA 1
ATOM 775 C C . VAL A 1 99 ? 50.005 4.118 -93.569 1.00 85.12 99 VAL A C 1
ATOM 777 O O . VAL A 1 99 ? 48.929 4.027 -92.979 1.00 85.12 99 VAL A 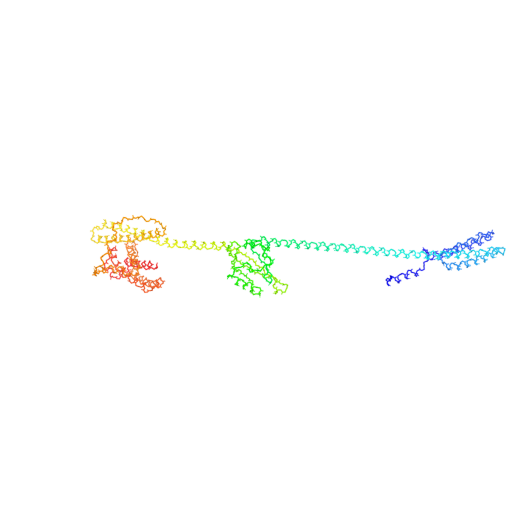O 1
ATOM 780 N N . ASN A 1 100 ? 51.166 3.827 -92.974 1.00 83.12 100 ASN A N 1
ATOM 781 C CA . ASN A 1 100 ? 51.263 3.328 -91.598 1.00 83.12 100 ASN A CA 1
ATOM 782 C C . ASN A 1 100 ? 50.798 4.373 -90.571 1.00 83.12 100 ASN A C 1
ATOM 784 O O . ASN A 1 100 ? 50.141 4.018 -89.590 1.00 83.12 100 ASN A O 1
ATOM 788 N N . GLY A 1 101 ? 51.092 5.654 -90.819 1.00 85.50 101 GLY A N 1
ATOM 789 C CA . GLY A 1 101 ? 50.615 6.764 -89.996 1.00 85.50 101 GLY A CA 1
ATOM 790 C C . GLY A 1 101 ? 49.089 6.872 -89.985 1.00 85.50 101 GLY A C 1
ATOM 791 O O . GLY A 1 101 ? 48.490 6.967 -88.913 1.00 85.50 101 GLY A O 1
ATOM 792 N N . VAL A 1 102 ? 48.442 6.774 -91.154 1.00 87.50 102 VAL A N 1
ATOM 793 C CA . VAL A 1 102 ? 46.972 6.811 -91.267 1.00 87.50 102 VAL A CA 1
ATOM 794 C C . VAL A 1 102 ? 46.318 5.643 -90.523 1.00 87.50 102 VAL A C 1
ATOM 796 O O . VAL A 1 102 ? 45.379 5.861 -89.754 1.00 87.50 102 VAL A O 1
ATOM 799 N N . PHE A 1 103 ? 46.831 4.416 -90.679 1.00 88.75 103 PHE A N 1
ATOM 800 C CA . PHE A 1 103 ? 46.310 3.258 -89.941 1.00 88.75 103 PHE A CA 1
ATOM 801 C C . PHE A 1 103 ? 46.392 3.442 -88.423 1.00 88.75 103 PHE A C 1
ATOM 803 O O . PHE A 1 103 ? 45.495 3.015 -87.700 1.00 88.75 103 PHE A O 1
ATOM 810 N N . ARG A 1 104 ? 47.429 4.104 -87.910 1.00 85.69 104 ARG A N 1
ATOM 811 C CA . ARG A 1 104 ? 47.573 4.296 -86.461 1.00 85.69 104 ARG A CA 1
ATOM 812 C C . ARG A 1 104 ? 46.740 5.440 -85.911 1.00 85.69 104 ARG A C 1
ATOM 814 O O . ARG A 1 104 ? 46.234 5.301 -84.804 1.00 85.69 104 ARG A O 1
ATOM 821 N N . VAL A 1 105 ? 46.485 6.490 -86.690 1.00 89.62 105 VAL A N 1
ATOM 822 C CA . VAL A 1 105 ? 45.454 7.488 -86.351 1.00 89.62 105 VAL A CA 1
ATOM 823 C C . VAL A 1 105 ? 44.086 6.815 -86.182 1.00 89.62 105 VAL A C 1
ATOM 825 O O . VAL A 1 105 ? 43.377 7.100 -85.216 1.00 89.62 105 VAL A O 1
ATOM 828 N N . LEU A 1 106 ? 43.740 5.864 -87.060 1.00 90.19 106 LEU A N 1
ATOM 829 C CA . LEU A 1 106 ? 42.520 5.063 -86.917 1.00 90.19 106 LEU A CA 1
ATOM 830 C C . LEU A 1 106 ? 42.529 4.254 -85.607 1.00 90.19 106 LEU A C 1
ATOM 832 O O . LEU A 1 106 ? 41.537 4.246 -84.882 1.00 90.19 106 LEU A O 1
ATOM 836 N N . ILE A 1 107 ? 43.652 3.608 -85.273 1.00 90.31 107 ILE A N 1
ATOM 837 C CA . ILE A 1 107 ? 43.787 2.834 -84.030 1.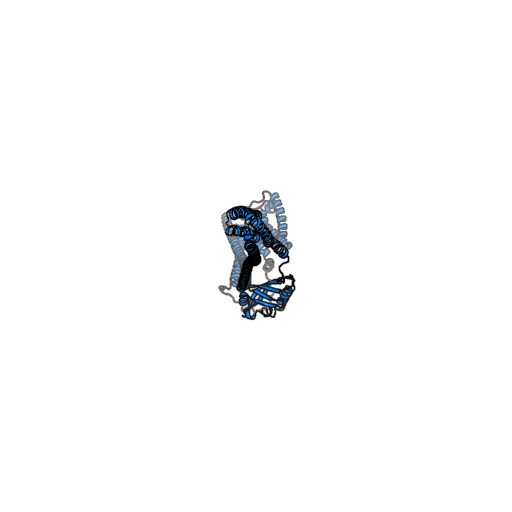00 90.31 107 ILE A CA 1
ATOM 838 C C . ILE A 1 107 ? 43.682 3.740 -82.793 1.00 90.31 107 ILE A C 1
ATOM 840 O O . ILE A 1 107 ? 42.979 3.378 -81.854 1.00 90.31 107 ILE A O 1
ATOM 844 N N . PHE A 1 108 ? 44.305 4.923 -82.777 1.00 90.44 108 PHE A N 1
ATOM 845 C CA . PHE A 1 108 ? 44.173 5.890 -81.679 1.00 90.44 108 PHE A CA 1
ATOM 846 C C . PHE A 1 108 ? 42.723 6.303 -81.452 1.00 90.44 108 PHE A C 1
ATOM 848 O O . PHE A 1 108 ? 42.268 6.360 -80.309 1.00 90.44 108 PHE A O 1
ATOM 855 N N . PHE A 1 109 ? 41.986 6.544 -82.536 1.00 89.88 109 PHE A N 1
ATOM 856 C CA . PHE A 1 109 ? 40.568 6.861 -82.464 1.00 89.88 109 PHE A CA 1
ATOM 857 C C . PHE A 1 109 ? 39.751 5.693 -81.894 1.00 89.88 109 PHE A C 1
ATOM 859 O O . PHE A 1 109 ? 38.971 5.897 -80.966 1.00 89.88 109 PHE A O 1
ATOM 866 N N . ILE A 1 110 ? 39.969 4.465 -82.383 1.00 92.00 110 ILE A N 1
ATOM 867 C CA . ILE A 1 110 ? 39.288 3.261 -81.875 1.00 92.00 110 ILE A CA 1
ATOM 868 C C . ILE A 1 110 ? 39.583 3.060 -80.385 1.00 92.00 110 ILE A C 1
ATOM 870 O O . ILE A 1 110 ? 38.659 2.836 -79.605 1.00 92.00 110 ILE A O 1
ATOM 874 N N . VAL A 1 111 ? 40.847 3.180 -79.971 1.00 91.62 111 VAL A N 1
ATOM 875 C CA . VAL A 1 111 ? 41.243 3.059 -78.562 1.00 91.62 111 VAL A CA 1
ATOM 876 C C . VAL A 1 111 ? 40.569 4.135 -77.713 1.00 91.62 111 VAL A C 1
ATOM 878 O O . VAL A 1 111 ? 40.022 3.806 -76.664 1.00 91.62 111 VAL A O 1
ATOM 881 N N . GLY A 1 112 ? 40.535 5.387 -78.177 1.00 90.12 112 GLY A N 1
ATOM 882 C CA . GLY A 1 112 ? 39.820 6.468 -77.497 1.00 90.12 112 GLY A CA 1
ATOM 883 C C . GLY A 1 112 ? 38.338 6.145 -77.295 1.00 90.12 112 GLY A C 1
ATOM 884 O O . GLY A 1 112 ? 37.852 6.187 -76.167 1.00 90.12 112 GLY A O 1
ATOM 885 N N . VAL A 1 113 ? 37.638 5.724 -78.356 1.00 92.75 113 VAL A N 1
ATOM 886 C CA . VAL A 1 113 ? 36.217 5.331 -78.298 1.00 92.75 113 VAL A CA 1
ATOM 887 C C . VAL A 1 113 ? 35.989 4.185 -77.309 1.00 92.75 113 VAL A C 1
ATOM 889 O O . VAL A 1 113 ? 35.084 4.268 -76.477 1.00 92.75 113 VAL A O 1
ATOM 892 N N . VAL A 1 114 ? 36.803 3.126 -77.375 1.00 93.50 114 VAL A N 1
ATOM 893 C CA . VAL A 1 114 ? 36.672 1.950 -76.499 1.00 93.50 114 VAL A CA 1
ATOM 894 C C . VAL A 1 114 ? 36.889 2.332 -75.036 1.00 93.50 114 VAL A C 1
ATOM 896 O O . VAL A 1 114 ? 36.081 1.960 -74.185 1.00 93.50 114 VAL A O 1
ATOM 899 N N . VAL A 1 115 ? 37.936 3.104 -74.735 1.00 90.94 115 VAL A N 1
ATOM 900 C CA . VAL A 1 115 ? 38.230 3.559 -73.367 1.00 90.94 115 VAL A CA 1
ATOM 901 C C . VAL A 1 115 ? 37.099 4.438 -72.836 1.00 90.94 115 VAL A C 1
ATOM 903 O O . VAL A 1 115 ? 36.632 4.210 -71.720 1.00 90.94 115 VAL A O 1
ATOM 906 N N . THR A 1 116 ? 36.607 5.394 -73.629 1.00 90.75 116 THR A N 1
ATOM 907 C CA . THR A 1 116 ? 35.483 6.249 -73.225 1.00 90.75 116 THR A CA 1
ATOM 908 C C . THR A 1 116 ? 34.218 5.429 -72.965 1.00 90.75 116 THR A C 1
ATOM 910 O O . THR A 1 116 ? 33.576 5.632 -71.937 1.00 90.75 116 THR A O 1
ATOM 913 N N . PHE A 1 117 ? 33.875 4.472 -73.834 1.00 92.19 117 PHE A N 1
ATOM 914 C CA . PHE A 1 117 ? 32.692 3.621 -73.664 1.00 92.19 117 PHE A CA 1
ATOM 915 C C . PHE A 1 117 ? 32.765 2.760 -72.395 1.00 92.19 117 PHE A C 1
ATOM 917 O O . PHE A 1 117 ? 31.817 2.728 -71.607 1.00 92.19 117 PHE A O 1
ATOM 924 N N . LEU A 1 118 ? 33.904 2.096 -72.164 1.00 89.62 118 LEU A N 1
ATOM 925 C CA . LEU A 1 118 ? 34.120 1.285 -70.963 1.00 89.62 118 LEU A CA 1
ATOM 926 C C . LEU A 1 118 ? 34.034 2.134 -69.691 1.00 89.62 118 LEU A C 1
ATOM 928 O O . LEU A 1 118 ? 33.407 1.724 -68.712 1.00 89.62 118 LEU A O 1
ATOM 932 N N . MET A 1 119 ? 34.619 3.333 -69.717 1.00 87.19 119 MET A N 1
ATOM 933 C CA . MET A 1 119 ? 34.609 4.235 -68.572 1.00 87.19 119 MET A CA 1
ATOM 934 C C . MET A 1 119 ? 33.205 4.791 -68.288 1.00 87.19 119 MET A C 1
ATOM 936 O O . MET A 1 119 ? 32.782 4.818 -67.132 1.00 87.19 119 MET A O 1
ATOM 940 N N . GLU A 1 120 ? 32.444 5.176 -69.321 1.00 87.44 120 GLU A N 1
ATOM 941 C CA . GLU A 1 120 ? 31.041 5.597 -69.178 1.00 87.44 120 GLU A CA 1
ATOM 942 C C . GLU A 1 120 ? 30.184 4.492 -68.535 1.00 87.44 120 GLU A C 1
ATOM 944 O O . GLU A 1 120 ? 29.466 4.759 -67.564 1.00 87.44 120 GLU A O 1
ATOM 949 N N . GLY A 1 121 ? 30.308 3.245 -69.004 1.00 86.75 121 GLY A N 1
ATOM 950 C CA . GLY A 1 121 ? 29.585 2.098 -68.443 1.00 86.75 121 GLY A CA 1
ATOM 951 C C . GLY A 1 121 ? 29.960 1.794 -66.988 1.00 86.75 121 GLY A C 1
ATOM 952 O O . GLY A 1 121 ? 29.083 1.568 -66.145 1.00 86.75 121 GLY A O 1
ATOM 953 N N . TRP A 1 122 ? 31.254 1.852 -66.664 1.00 87.56 122 TRP A N 1
ATOM 954 C CA . TRP A 1 122 ? 31.739 1.658 -65.298 1.00 87.56 122 TRP A CA 1
ATOM 955 C C . TRP A 1 122 ? 31.191 2.728 -64.344 1.00 87.56 122 TRP A C 1
ATOM 957 O O . TRP A 1 122 ? 30.645 2.392 -63.294 1.00 87.56 122 TRP A O 1
ATOM 967 N N . MET A 1 123 ? 31.221 4.008 -64.732 1.00 84.06 123 MET A N 1
ATOM 968 C CA . MET A 1 123 ? 30.705 5.100 -63.895 1.00 84.06 123 MET A CA 1
ATOM 969 C C . MET A 1 123 ? 29.196 5.027 -63.653 1.00 84.06 123 MET A C 1
ATOM 971 O O . MET A 1 123 ? 28.726 5.440 -62.594 1.00 84.06 123 MET A O 1
ATOM 975 N N . VAL A 1 124 ? 28.399 4.573 -64.626 1.00 86.62 124 VAL A N 1
ATOM 976 C CA . VAL A 1 124 ? 26.952 4.371 -64.415 1.00 86.62 124 VAL A CA 1
ATOM 977 C C . VAL A 1 124 ? 26.719 3.260 -63.390 1.00 86.62 124 VAL A C 1
ATOM 979 O O . VAL A 1 124 ? 25.918 3.428 -62.470 1.00 86.62 124 VAL A O 1
ATOM 982 N N . THR A 1 125 ? 27.463 2.161 -63.509 1.00 84.50 125 THR A N 1
ATOM 983 C CA . THR A 1 125 ? 27.357 1.010 -62.603 1.00 84.50 125 THR A CA 1
ATOM 984 C C . THR A 1 125 ? 27.784 1.373 -61.181 1.00 84.50 125 THR A C 1
ATOM 986 O O . THR A 1 125 ? 27.048 1.118 -60.229 1.00 84.50 125 THR A O 1
ATOM 989 N N . GLU A 1 126 ? 28.926 2.046 -61.035 1.00 84.88 126 GLU A N 1
ATOM 990 C CA . GLU A 1 126 ? 29.457 2.507 -59.749 1.00 84.88 126 GLU A CA 1
ATOM 991 C C . GLU A 1 126 ? 28.505 3.502 -59.065 1.00 84.88 126 GLU A C 1
ATOM 993 O O . GLU A 1 126 ? 28.264 3.413 -57.859 1.00 84.88 126 GLU A O 1
ATOM 998 N N . ARG A 1 127 ? 27.885 4.414 -59.832 1.00 82.31 127 ARG A N 1
ATOM 999 C CA . ARG A 1 127 ? 26.842 5.318 -59.316 1.00 82.31 127 ARG A CA 1
ATOM 1000 C C . ARG A 1 127 ? 25.637 4.551 -58.781 1.00 82.31 127 ARG A C 1
ATOM 1002 O O . ARG A 1 127 ? 25.174 4.845 -57.680 1.00 82.31 127 ARG A O 1
ATOM 1009 N N . GLY A 1 128 ? 25.155 3.559 -59.530 1.00 86.81 128 GLY A N 1
ATOM 1010 C CA . GLY A 1 128 ? 24.043 2.710 -59.105 1.00 86.81 128 GLY A CA 1
ATOM 1011 C C . GLY A 1 128 ? 24.358 1.924 -57.831 1.00 86.81 128 GLY A C 1
ATOM 1012 O O . GLY A 1 128 ? 23.524 1.856 -56.927 1.00 86.81 128 GLY A O 1
ATOM 1013 N N . LEU A 1 129 ? 25.575 1.382 -57.725 1.00 86.56 129 LEU A N 1
ATOM 1014 C CA . LEU A 1 129 ? 26.013 0.638 -56.547 1.00 86.56 129 LEU A CA 1
ATOM 1015 C C . LEU A 1 129 ? 26.108 1.546 -55.315 1.00 86.56 129 LEU A C 1
ATOM 1017 O O . LEU A 1 129 ? 25.546 1.215 -54.276 1.00 86.56 129 LEU A O 1
ATOM 1021 N N . ARG A 1 130 ? 26.732 2.724 -55.436 1.00 85.62 130 ARG A N 1
ATOM 1022 C CA . ARG A 1 130 ? 26.841 3.688 -54.326 1.00 85.62 130 ARG A CA 1
ATOM 1023 C C . ARG A 1 130 ? 25.484 4.183 -53.841 1.00 85.62 130 ARG A C 1
ATOM 1025 O O . ARG A 1 130 ? 25.285 4.282 -52.633 1.00 85.62 130 ARG A O 1
ATOM 1032 N N . ALA A 1 131 ? 24.557 4.462 -54.758 1.00 86.50 131 ALA A N 1
ATOM 1033 C CA . ALA A 1 131 ? 23.202 4.872 -54.400 1.00 86.50 131 ALA A CA 1
ATOM 1034 C C . ALA A 1 131 ? 22.488 3.788 -53.574 1.00 86.50 131 ALA A C 1
ATOM 1036 O O . ALA A 1 131 ? 21.954 4.092 -52.510 1.00 86.50 131 ALA A O 1
ATOM 1037 N N . ARG A 1 132 ? 22.565 2.519 -54.003 1.00 86.94 132 ARG A N 1
ATOM 1038 C CA . ARG A 1 132 ? 21.991 1.382 -53.261 1.00 86.94 132 ARG A CA 1
ATOM 1039 C C . ARG A 1 132 ? 22.662 1.162 -51.909 1.00 86.94 132 ARG A C 1
ATOM 1041 O O . ARG A 1 132 ? 21.977 0.874 -50.937 1.00 86.94 132 ARG A O 1
ATOM 1048 N N . THR A 1 133 ? 23.983 1.313 -51.818 1.00 86.81 133 THR A N 1
ATOM 1049 C CA . THR A 1 133 ? 24.705 1.183 -50.542 1.00 86.81 133 THR A CA 1
ATOM 1050 C C . THR A 1 133 ? 24.284 2.265 -49.548 1.00 86.81 133 THR A C 1
ATOM 1052 O O . THR A 1 133 ? 24.065 1.966 -48.377 1.00 86.81 133 THR A O 1
ATOM 1055 N N . LEU A 1 134 ? 24.132 3.513 -50.004 1.00 93.12 134 LEU A N 1
ATOM 1056 C CA . LEU A 1 134 ? 23.629 4.603 -49.164 1.00 93.12 134 LEU A CA 1
ATOM 1057 C C . LEU A 1 134 ? 22.185 4.350 -48.714 1.00 93.12 134 LEU A C 1
ATOM 1059 O O . LEU A 1 134 ? 21.886 4.512 -47.534 1.00 93.12 134 LEU A O 1
ATOM 1063 N N . GLU A 1 135 ? 21.317 3.904 -49.624 1.00 93.38 135 GLU A N 1
ATOM 1064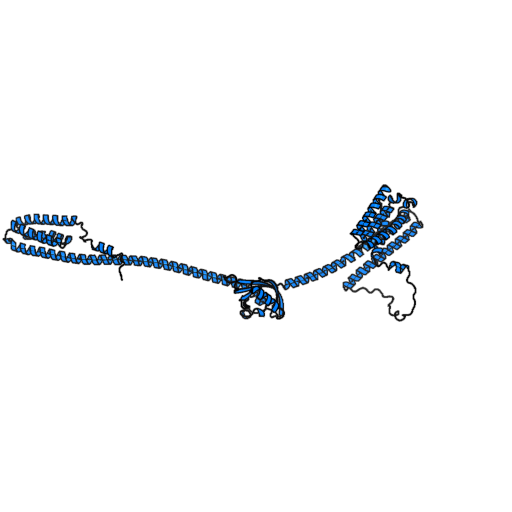 C CA . GLU A 1 135 ? 19.930 3.545 -49.312 1.00 93.38 135 GLU A CA 1
ATOM 1065 C C . GLU A 1 135 ? 19.856 2.425 -48.264 1.00 93.38 135 GLU A C 1
ATOM 1067 O O . GLU A 1 135 ? 19.170 2.569 -47.254 1.00 93.38 135 GLU A O 1
ATOM 1072 N N . LEU A 1 136 ? 20.622 1.344 -48.444 1.00 93.56 136 LEU A N 1
ATOM 1073 C CA . LEU A 1 136 ? 20.689 0.233 -47.491 1.00 93.56 136 LEU A CA 1
ATOM 1074 C C . LEU A 1 136 ? 21.200 0.674 -46.118 1.00 93.56 136 LEU A C 1
ATOM 1076 O O . LEU A 1 136 ? 20.658 0.247 -45.101 1.00 93.56 136 LEU A O 1
ATOM 1080 N N . ASN A 1 137 ? 22.218 1.534 -46.071 1.00 94.00 137 ASN A N 1
ATOM 1081 C CA . ASN A 1 137 ? 22.738 2.053 -44.808 1.00 94.00 137 ASN A CA 1
ATOM 1082 C C . ASN A 1 137 ? 21.689 2.897 -44.078 1.00 94.00 137 ASN A C 1
ATOM 1084 O O . ASN A 1 137 ? 21.486 2.700 -42.882 1.00 94.00 137 ASN A O 1
ATOM 1088 N N . MET A 1 138 ? 20.971 3.763 -44.799 1.00 93.25 138 MET A N 1
ATOM 1089 C CA . MET A 1 138 ? 19.895 4.571 -44.226 1.00 93.25 138 MET A CA 1
ATOM 1090 C C . MET A 1 138 ? 18.734 3.699 -43.729 1.00 93.25 138 MET A C 1
ATOM 1092 O O . MET A 1 138 ? 18.223 3.922 -42.634 1.00 93.25 138 MET A O 1
ATOM 1096 N N . ILE A 1 139 ? 18.339 2.672 -44.491 1.00 95.00 139 ILE A N 1
ATOM 1097 C CA . ILE A 1 139 ? 17.309 1.711 -44.071 1.00 95.00 139 ILE A CA 1
ATOM 1098 C C . ILE A 1 139 ? 17.746 0.958 -42.814 1.00 95.00 139 ILE A C 1
ATOM 1100 O O . ILE A 1 139 ? 16.963 0.844 -41.875 1.00 95.00 139 ILE A O 1
ATOM 1104 N N . ASN A 1 140 ? 18.988 0.475 -42.760 1.00 95.75 140 ASN A N 1
ATOM 1105 C CA . ASN A 1 140 ? 19.512 -0.216 -41.583 1.00 95.75 140 ASN A CA 1
ATOM 1106 C C . ASN A 1 140 ? 19.554 0.693 -40.351 1.00 95.75 140 ASN A C 1
ATOM 1108 O O . ASN A 1 140 ? 19.253 0.242 -39.248 1.00 95.75 140 ASN A O 1
ATOM 1112 N N . GLU A 1 141 ? 19.900 1.967 -40.521 1.00 95.50 141 GLU A N 1
ATOM 1113 C CA . GLU A 1 141 ? 19.887 2.941 -39.432 1.00 95.50 141 GLU A CA 1
ATOM 1114 C C . GLU A 1 141 ? 18.461 3.225 -38.939 1.00 95.50 141 GLU A C 1
ATOM 1116 O O . GLU A 1 141 ? 18.211 3.173 -37.736 1.00 95.50 141 GLU A O 1
ATOM 1121 N N . MET A 1 142 ? 17.498 3.403 -39.850 1.00 95.75 142 MET A N 1
ATOM 1122 C CA . MET A 1 142 ? 16.078 3.537 -39.497 1.00 95.75 142 MET A CA 1
ATOM 1123 C C . MET A 1 142 ? 15.536 2.289 -38.789 1.00 95.75 142 MET A C 1
ATOM 1125 O O . MET A 1 142 ? 14.796 2.405 -37.814 1.00 95.75 142 MET A O 1
ATOM 1129 N N . LEU A 1 143 ? 15.911 1.091 -39.250 1.00 96.56 143 LEU A N 1
ATOM 1130 C CA . LEU A 1 143 ? 15.526 -0.168 -38.609 1.00 96.56 143 LEU A CA 1
ATOM 1131 C C . LEU A 1 143 ? 16.102 -0.278 -37.198 1.00 96.56 143 LEU A C 1
ATOM 1133 O O . LEU A 1 143 ? 15.377 -0.682 -36.293 1.00 96.56 143 LEU A O 1
ATOM 1137 N N . ARG A 1 144 ? 17.364 0.119 -36.989 1.00 95.88 144 ARG A N 1
ATOM 1138 C CA . ARG A 1 144 ? 17.971 0.173 -35.650 1.00 95.88 144 ARG A CA 1
ATOM 1139 C C . ARG A 1 144 ? 17.211 1.125 -34.736 1.00 95.88 144 ARG A C 1
ATOM 1141 O O . ARG A 1 144 ? 16.770 0.699 -33.678 1.00 95.88 144 ARG A O 1
ATOM 1148 N N . GLN A 1 145 ? 16.955 2.355 -35.185 1.00 95.88 145 GLN A N 1
ATOM 1149 C CA . GLN A 1 145 ? 16.172 3.324 -34.410 1.00 95.88 145 GLN A CA 1
ATOM 1150 C C . GLN A 1 145 ? 14.779 2.793 -34.064 1.00 95.88 145 GLN A C 1
ATOM 1152 O O . GLN A 1 145 ? 14.312 2.957 -32.939 1.00 95.88 145 GLN A O 1
ATOM 1157 N N . ARG A 1 146 ? 14.105 2.135 -35.016 1.00 94.62 146 ARG A N 1
ATOM 1158 C CA . ARG A 1 146 ? 12.779 1.566 -34.767 1.00 94.62 146 ARG A CA 1
ATOM 1159 C C . ARG A 1 146 ? 12.830 0.400 -33.785 1.00 94.62 146 ARG A C 1
ATOM 1161 O O . ARG A 1 146 ? 11.928 0.282 -32.965 1.00 94.62 146 ARG A O 1
ATOM 1168 N N . ASN A 1 147 ? 13.865 -0.432 -33.857 1.00 96.62 147 ASN A N 1
ATOM 1169 C CA . ASN A 1 147 ? 14.068 -1.530 -32.920 1.00 96.62 147 ASN A CA 1
ATOM 1170 C C . ASN A 1 147 ? 14.322 -1.009 -31.497 1.00 96.62 147 ASN A C 1
ATOM 1172 O O . ASN A 1 147 ? 13.683 -1.471 -30.559 1.00 96.62 147 ASN A O 1
ATOM 1176 N N . ASP A 1 148 ? 15.161 0.017 -31.347 1.00 96.44 148 ASP A N 1
ATOM 1177 C CA . ASP A 1 148 ? 15.430 0.644 -30.048 1.00 96.44 148 ASP A CA 1
ATOM 1178 C C . ASP A 1 148 ? 14.159 1.281 -29.454 1.00 96.44 148 ASP A C 1
ATOM 1180 O O . ASP A 1 148 ? 13.884 1.136 -28.263 1.00 96.44 148 ASP A O 1
ATOM 1184 N N . GLN A 1 149 ? 13.328 1.922 -30.288 1.00 96.12 149 GLN A N 1
ATOM 1185 C CA . GLN A 1 149 ? 12.013 2.431 -29.874 1.00 96.12 149 GLN A CA 1
ATOM 1186 C C . GLN A 1 149 ? 11.067 1.319 -29.408 1.00 96.12 149 GLN A C 1
ATOM 1188 O O . GLN A 1 149 ? 10.343 1.510 -28.434 1.00 96.12 149 GLN A O 1
ATOM 1193 N N . LEU A 1 150 ? 11.045 0.176 -30.104 1.00 96.50 150 LEU A N 1
ATOM 1194 C CA . LEU A 1 150 ? 10.206 -0.963 -29.724 1.00 96.50 150 LEU A CA 1
ATOM 1195 C C . LEU A 1 150 ? 10.647 -1.556 -28.386 1.00 96.50 150 LEU A C 1
ATOM 1197 O O . LEU A 1 150 ? 9.792 -1.810 -27.548 1.00 96.50 150 LEU A O 1
ATOM 1201 N N . LEU A 1 151 ? 11.955 -1.700 -28.160 1.00 97.00 151 LEU A N 1
ATOM 1202 C CA . LEU A 1 151 ? 12.492 -2.181 -26.885 1.00 97.00 151 LEU A CA 1
ATOM 1203 C C . LEU A 1 151 ? 12.154 -1.232 -25.726 1.00 97.00 151 LEU A C 1
ATOM 1205 O O . LEU A 1 151 ? 11.776 -1.689 -24.649 1.00 97.00 151 LEU A O 1
ATOM 1209 N N . ALA A 1 152 ? 12.248 0.085 -25.941 1.00 95.69 152 ALA A N 1
ATOM 1210 C CA . ALA A 1 152 ? 11.860 1.073 -24.934 1.00 95.69 152 ALA A CA 1
ATOM 1211 C C . ALA A 1 152 ? 10.357 1.007 -24.610 1.00 95.69 152 ALA A C 1
ATOM 1213 O O . ALA A 1 152 ? 9.978 1.014 -23.440 1.00 95.69 152 ALA A O 1
ATOM 1214 N N . LEU A 1 153 ? 9.513 0.888 -25.639 1.00 96.50 153 LEU A N 1
ATOM 1215 C CA . LEU A 1 153 ? 8.066 0.748 -25.474 1.00 96.50 153 LEU A CA 1
ATOM 1216 C C . LEU A 1 153 ? 7.693 -0.567 -24.775 1.00 96.50 153 LEU A C 1
ATOM 1218 O O . LEU A 1 153 ? 6.810 -0.581 -23.925 1.00 96.50 153 LEU A O 1
ATOM 1222 N N . GLU A 1 154 ? 8.357 -1.673 -25.113 1.00 96.75 154 GLU A N 1
ATOM 1223 C CA . GLU A 1 154 ? 8.129 -2.974 -24.480 1.00 96.75 154 GLU A CA 1
ATOM 1224 C C . GLU A 1 154 ? 8.475 -2.930 -22.986 1.00 96.75 154 GLU A C 1
ATOM 1226 O O . GLU A 1 154 ? 7.686 -3.393 -22.161 1.00 96.75 154 GLU A O 1
ATOM 1231 N N . ALA A 1 155 ? 9.590 -2.286 -22.623 1.00 95.56 155 ALA A N 1
ATOM 1232 C CA . ALA A 1 155 ? 9.965 -2.071 -21.227 1.00 95.56 155 ALA A CA 1
ATOM 1233 C C . ALA A 1 155 ? 8.931 -1.221 -20.463 1.00 95.56 155 ALA A C 1
ATOM 1235 O O . ALA A 1 155 ? 8.583 -1.555 -19.329 1.00 95.56 155 ALA A O 1
ATOM 1236 N N . GLU A 1 156 ? 8.397 -0.161 -21.081 1.00 96.75 156 GLU A N 1
ATOM 1237 C CA . GLU A 1 156 ? 7.337 0.671 -20.493 1.00 96.75 156 GLU A CA 1
ATOM 1238 C C . GLU A 1 156 ? 6.034 -0.120 -20.301 1.00 96.75 156 GLU A C 1
ATOM 1240 O O . GLU A 1 156 ? 5.434 -0.100 -19.225 1.00 96.75 156 GLU A O 1
ATOM 1245 N N . MET A 1 157 ? 5.611 -0.876 -21.319 1.00 95.69 157 MET A N 1
ATOM 1246 C CA . MET A 1 157 ? 4.423 -1.725 -21.227 1.00 95.69 157 MET A CA 1
ATOM 1247 C C . MET A 1 157 ? 4.562 -2.780 -20.130 1.00 95.69 157 MET A C 1
ATOM 1249 O O . MET A 1 157 ? 3.587 -3.073 -19.434 1.00 95.69 157 MET A O 1
ATOM 1253 N N . GLN A 1 158 ? 5.754 -3.349 -19.966 1.00 96.25 158 GLN A N 1
ATOM 1254 C CA . GLN A 1 158 ? 6.013 -4.337 -18.930 1.00 96.25 158 GLN A CA 1
ATOM 1255 C C . GLN A 1 158 ? 5.981 -3.713 -17.530 1.00 96.25 158 GLN A C 1
ATOM 1257 O O . GLN A 1 158 ? 5.326 -4.265 -16.649 1.00 96.25 158 GLN A O 1
ATOM 1262 N N . ALA A 1 159 ? 6.566 -2.526 -17.348 1.00 95.56 159 ALA A N 1
ATOM 1263 C CA . ALA A 1 159 ? 6.475 -1.784 -16.091 1.00 95.56 159 ALA A CA 1
ATOM 1264 C C . ALA A 1 159 ? 5.017 -1.455 -15.715 1.00 95.56 159 ALA A C 1
ATOM 1266 O O . ALA A 1 159 ? 4.593 -1.745 -14.596 1.00 95.56 159 ALA A O 1
ATOM 1267 N N . ASN A 1 160 ? 4.222 -0.950 -16.666 1.00 96.19 160 ASN A N 1
ATOM 1268 C CA . ASN A 1 160 ? 2.798 -0.667 -16.447 1.00 96.19 160 ASN A CA 1
ATOM 1269 C C . ASN A 1 160 ? 2.011 -1.937 -16.092 1.00 96.19 160 ASN A C 1
ATOM 1271 O O . ASN A 1 160 ? 1.114 -1.914 -15.249 1.00 96.19 160 ASN A O 1
ATOM 1275 N N . ARG A 1 161 ? 2.334 -3.070 -16.726 1.00 96.31 161 ARG A N 1
ATOM 1276 C CA . ARG A 1 161 ? 1.691 -4.354 -16.425 1.00 96.31 161 ARG A CA 1
ATOM 1277 C C . ARG A 1 161 ? 1.992 -4.813 -15.001 1.00 96.31 161 ARG A C 1
ATOM 1279 O O . ARG A 1 161 ? 1.072 -5.245 -14.308 1.00 96.31 161 ARG A O 1
ATOM 1286 N N . ASP A 1 162 ? 3.246 -4.709 -14.577 1.00 96.06 162 ASP A N 1
ATOM 1287 C CA . ASP A 1 162 ? 3.676 -5.085 -13.230 1.00 96.06 162 ASP A CA 1
ATOM 1288 C C . ASP A 1 162 ? 3.032 -4.182 -12.166 1.00 96.06 162 ASP A C 1
ATOM 1290 O O . ASP A 1 162 ? 2.629 -4.660 -11.102 1.00 96.06 162 ASP A O 1
ATOM 1294 N N . GLU A 1 163 ? 2.872 -2.888 -12.460 1.00 96.25 163 GLU A N 1
ATOM 1295 C CA . GLU A 1 163 ? 2.160 -1.939 -11.600 1.00 96.25 163 GLU A CA 1
ATOM 1296 C C . GLU A 1 163 ? 0.675 -2.299 -11.460 1.00 96.25 163 GLU A C 1
ATOM 1298 O O . GLU A 1 163 ? 0.175 -2.413 -10.340 1.00 96.25 163 GLU A O 1
ATOM 1303 N N . ILE A 1 164 ? -0.016 -2.579 -12.572 1.00 95.75 164 ILE A N 1
ATOM 1304 C CA . ILE A 1 164 ? -1.418 -3.030 -12.552 1.00 95.75 164 ILE A CA 1
ATOM 1305 C C . ILE A 1 164 ? -1.566 -4.311 -11.729 1.00 95.75 164 ILE A C 1
ATOM 1307 O O . ILE A 1 164 ? -2.466 -4.406 -10.896 1.00 95.75 164 ILE A O 1
ATOM 1311 N N . GLN A 1 165 ? -0.679 -5.291 -11.920 1.00 95.19 165 GLN A N 1
ATOM 1312 C CA . GLN A 1 165 ? -0.716 -6.538 -11.152 1.00 95.19 165 GLN A CA 1
ATOM 1313 C C . GLN A 1 165 ? -0.482 -6.309 -9.656 1.00 95.19 165 GLN A C 1
ATOM 1315 O O . GLN A 1 165 ? -1.105 -6.976 -8.828 1.00 95.19 165 GLN A O 1
ATOM 1320 N N . ARG A 1 166 ? 0.402 -5.372 -9.296 1.00 95.00 166 ARG A N 1
ATOM 1321 C CA . ARG A 1 166 ? 0.641 -4.996 -7.900 1.00 95.00 166 ARG A CA 1
ATOM 1322 C C . ARG A 1 166 ? -0.604 -4.368 -7.283 1.00 95.00 166 ARG A C 1
ATOM 1324 O O . ARG A 1 166 ? -1.030 -4.837 -6.233 1.00 95.00 166 ARG A O 1
ATOM 1331 N N . MET A 1 167 ? -1.213 -3.394 -7.959 1.00 94.06 167 MET A N 1
ATOM 1332 C CA . MET A 1 167 ? -2.452 -2.758 -7.498 1.00 94.06 167 MET A CA 1
ATOM 1333 C C . MET A 1 167 ? -3.593 -3.771 -7.354 1.00 94.06 167 MET A C 1
ATOM 1335 O O . MET A 1 167 ? -4.321 -3.741 -6.369 1.00 94.06 167 MET A O 1
ATOM 1339 N N . GLN A 1 168 ? -3.733 -4.709 -8.297 1.00 95.00 168 GLN A N 1
ATOM 1340 C CA . GLN A 1 168 ? -4.726 -5.783 -8.198 1.00 95.00 168 GLN A CA 1
ATOM 1341 C C . GLN A 1 168 ? -4.491 -6.678 -6.979 1.00 95.00 168 GLN A C 1
ATOM 1343 O O . GLN A 1 168 ? -5.448 -7.040 -6.298 1.00 95.00 168 GLN A O 1
ATOM 1348 N N . ARG A 1 169 ? -3.233 -7.032 -6.693 1.00 94.81 169 ARG A N 1
ATOM 1349 C CA . ARG A 1 169 ? -2.890 -7.843 -5.521 1.00 94.81 169 ARG A CA 1
ATOM 1350 C C . ARG A 1 169 ? -3.180 -7.099 -4.222 1.00 94.81 169 ARG A C 1
ATOM 1352 O O . ARG A 1 169 ? -3.812 -7.669 -3.347 1.00 94.81 169 ARG A O 1
ATOM 1359 N N . GLU A 1 170 ? -2.779 -5.838 -4.128 1.00 94.88 170 GLU A N 1
ATOM 1360 C CA . GLU A 1 170 ? -3.035 -4.995 -2.956 1.00 94.88 170 GLU A CA 1
ATOM 1361 C C . GLU A 1 170 ? -4.539 -4.795 -2.720 1.00 94.88 170 GLU A C 1
ATOM 1363 O O . GLU A 1 170 ? -5.008 -4.865 -1.584 1.00 94.88 170 GLU A O 1
ATOM 1368 N N . LEU A 1 171 ? -5.318 -4.624 -3.793 1.00 95.75 171 LEU A N 1
ATOM 1369 C CA . LEU A 1 171 ? -6.775 -4.546 -3.719 1.00 95.75 171 LEU A CA 1
ATOM 1370 C C . LEU A 1 171 ? -7.385 -5.855 -3.198 1.00 95.75 171 LEU A C 1
ATOM 1372 O O . LEU A 1 171 ? -8.254 -5.807 -2.330 1.00 95.75 171 LEU A O 1
ATOM 1376 N N . LEU A 1 172 ? -6.929 -7.010 -3.697 1.00 94.69 172 LEU A N 1
ATOM 1377 C CA . LEU A 1 172 ? -7.370 -8.324 -3.217 1.00 94.69 172 LEU A CA 1
ATOM 1378 C C . LEU A 1 172 ? -7.001 -8.536 -1.744 1.00 94.69 172 LEU A C 1
ATOM 1380 O O . LEU A 1 172 ? -7.874 -8.866 -0.951 1.00 94.69 172 LEU A O 1
ATOM 1384 N N . GLU A 1 173 ? -5.751 -8.268 -1.360 1.00 93.62 173 GLU A N 1
ATOM 1385 C CA . GLU A 1 173 ? -5.277 -8.380 0.026 1.00 93.62 173 GLU A CA 1
ATOM 1386 C C . GLU A 1 173 ? -6.063 -7.462 0.968 1.00 93.62 173 GLU A C 1
ATOM 1388 O O . GLU A 1 173 ? -6.472 -7.882 2.051 1.00 93.62 173 GLU A O 1
ATOM 1393 N N . THR A 1 174 ? -6.339 -6.225 0.546 1.00 93.44 174 THR A N 1
ATOM 1394 C CA . THR A 1 174 ? -7.159 -5.282 1.316 1.00 93.44 174 THR A CA 1
ATOM 1395 C C . THR A 1 174 ? -8.596 -5.779 1.445 1.00 93.44 174 THR A C 1
ATOM 1397 O O . THR A 1 174 ? -9.176 -5.708 2.528 1.00 93.44 174 THR A O 1
ATOM 1400 N N . ASN A 1 175 ? -9.184 -6.305 0.367 1.00 92.50 175 ASN A N 1
ATOM 1401 C CA . ASN A 1 175 ? -10.542 -6.843 0.396 1.00 92.50 175 ASN A CA 1
ATOM 1402 C C . ASN A 1 175 ? -10.639 -8.050 1.339 1.00 92.50 175 ASN A C 1
ATOM 1404 O O . ASN A 1 175 ? -11.523 -8.089 2.193 1.00 92.50 175 ASN A O 1
ATOM 1408 N N . ASP A 1 176 ? -9.691 -8.983 1.246 1.00 91.38 176 ASP A N 1
ATOM 1409 C CA . ASP A 1 176 ? -9.604 -10.157 2.115 1.00 91.38 176 ASP A CA 1
ATOM 1410 C C . ASP A 1 176 ? -9.390 -9.759 3.578 1.00 91.38 176 ASP A C 1
ATOM 1412 O O . ASP A 1 176 ? -10.038 -10.302 4.476 1.00 91.38 176 ASP A O 1
ATOM 1416 N N . PHE A 1 177 ? -8.527 -8.773 3.837 1.00 92.06 177 PHE A N 1
ATOM 1417 C CA . PHE A 1 177 ? -8.317 -8.226 5.173 1.00 92.06 177 PHE A CA 1
ATOM 1418 C C . PHE A 1 177 ? -9.607 -7.631 5.752 1.00 92.06 177 PHE A C 1
ATOM 1420 O O . PHE A 1 177 ? -9.990 -7.983 6.869 1.00 92.06 177 PHE A O 1
ATOM 1427 N N . LEU A 1 178 ? -10.313 -6.782 4.995 1.00 90.69 178 LEU A N 1
ATOM 1428 C CA . LEU A 1 178 ? -11.575 -6.172 5.428 1.00 90.69 178 LEU A CA 1
ATOM 1429 C C . LEU A 1 178 ? -12.673 -7.219 5.650 1.00 90.69 178 LEU A C 1
ATOM 1431 O O . LEU A 1 178 ? -13.372 -7.170 6.664 1.00 90.69 178 LEU A O 1
ATOM 1435 N N . ASN A 1 179 ? -12.796 -8.198 4.750 1.00 88.75 179 ASN A N 1
ATOM 1436 C CA . ASN A 1 179 ? -13.750 -9.297 4.894 1.00 88.75 179 ASN A CA 1
ATOM 1437 C C . ASN A 1 179 ? -13.469 -10.108 6.162 1.00 88.75 179 ASN A C 1
ATOM 1439 O O . ASN A 1 179 ? -14.402 -10.424 6.901 1.00 88.75 179 ASN A O 1
ATOM 1443 N N . ASN A 1 180 ? -12.200 -10.408 6.453 1.00 88.62 180 ASN A N 1
ATOM 1444 C CA . ASN A 1 180 ? -11.809 -11.106 7.676 1.00 88.62 180 ASN A CA 1
ATOM 1445 C C . ASN A 1 180 ? -12.079 -10.262 8.927 1.00 88.62 180 ASN A C 1
ATOM 1447 O O . ASN A 1 180 ? -12.634 -10.780 9.896 1.00 88.62 180 ASN A O 1
ATOM 1451 N N . LEU A 1 181 ? -11.748 -8.968 8.900 1.00 89.00 181 LEU A N 1
ATOM 1452 C CA . LEU A 1 181 ? -11.998 -8.050 10.010 1.00 89.00 181 LEU A CA 1
ATOM 1453 C C . LEU A 1 181 ? -13.489 -8.020 10.359 1.00 89.00 181 LEU A C 1
ATOM 1455 O O . LEU A 1 181 ? -13.848 -8.226 11.516 1.00 89.00 181 LEU A O 1
ATOM 1459 N N . ILE A 1 182 ? -14.366 -7.851 9.365 1.00 88.81 182 ILE A N 1
ATOM 1460 C CA . ILE A 1 182 ? -15.821 -7.847 9.574 1.00 88.81 182 ILE A CA 1
ATOM 1461 C C . ILE A 1 182 ? -16.312 -9.221 10.051 1.00 88.81 182 ILE A C 1
ATOM 1463 O O . ILE A 1 182 ? -17.090 -9.300 11.004 1.00 88.81 182 ILE A O 1
ATOM 1467 N N . SER A 1 183 ? -15.844 -10.304 9.421 1.00 86.25 183 SER A N 1
ATOM 1468 C CA . SER A 1 183 ? -16.311 -11.670 9.698 1.00 86.25 183 SER A CA 1
ATOM 1469 C C . SER A 1 183 ? -15.974 -12.155 11.106 1.00 86.25 183 SER A C 1
ATOM 1471 O O . SER A 1 183 ? -16.779 -12.874 11.692 1.00 86.25 183 SER A O 1
ATOM 1473 N N . TYR A 1 184 ? -14.810 -11.777 11.645 1.00 83.19 184 TYR A N 1
ATOM 1474 C CA . TYR A 1 184 ? -14.323 -12.223 12.958 1.00 83.19 184 TYR A CA 1
ATOM 1475 C C . TYR A 1 184 ? -14.480 -11.179 14.072 1.00 83.19 184 TYR A C 1
ATOM 1477 O O . TYR A 1 184 ? -14.059 -11.421 15.202 1.00 83.19 184 TYR A O 1
ATOM 1485 N N . THR A 1 185 ? -15.088 -10.026 13.789 1.00 88.12 185 THR A N 1
ATOM 1486 C CA . THR A 1 185 ? -15.436 -9.055 14.831 1.00 88.12 185 THR A CA 1
ATOM 1487 C C . THR A 1 185 ? -16.513 -9.636 15.750 1.00 88.12 185 THR A C 1
ATOM 1489 O O . THR A 1 185 ? -17.516 -10.157 15.278 1.00 88.12 185 THR A O 1
ATOM 1492 N N . ASN A 1 186 ? -16.322 -9.513 17.069 1.00 85.19 186 ASN A N 1
ATOM 1493 C CA . ASN A 1 186 ? -17.253 -10.028 18.086 1.00 85.19 186 ASN A CA 1
ATOM 1494 C C . ASN A 1 186 ? -18.577 -9.253 18.168 1.00 85.19 186 ASN A C 1
ATOM 1496 O O . ASN A 1 186 ? -19.536 -9.742 18.759 1.00 85.19 186 ASN A O 1
ATOM 1500 N N . ALA A 1 187 ? -18.629 -8.042 17.613 1.00 88.81 187 ALA A N 1
ATOM 1501 C CA . ALA A 1 187 ? -19.866 -7.286 17.484 1.00 88.81 187 ALA A CA 1
ATOM 1502 C C . ALA A 1 187 ? -20.699 -7.855 16.318 1.00 88.81 187 ALA A C 1
ATOM 1504 O O . ALA A 1 187 ? -20.168 -7.993 15.212 1.00 88.81 187 ALA A O 1
ATOM 1505 N N . PRO A 1 188 ? -21.985 -8.179 16.531 1.00 90.06 188 PRO A N 1
ATOM 1506 C CA . PRO A 1 188 ? -22.920 -8.498 15.458 1.00 90.06 188 PRO A CA 1
ATOM 1507 C C . PRO A 1 188 ? -22.981 -7.360 14.438 1.00 90.06 188 PRO A C 1
ATOM 1509 O O . PRO A 1 188 ? -23.298 -6.232 14.805 1.00 90.06 188 PRO A O 1
ATOM 1512 N N . ILE A 1 189 ? -22.687 -7.649 13.170 1.00 91.75 189 ILE A N 1
ATOM 1513 C CA . ILE A 1 189 ? -22.743 -6.685 12.062 1.00 91.75 189 ILE A CA 1
ATOM 1514 C C . ILE A 1 189 ? -23.664 -7.227 10.973 1.00 91.75 189 ILE A C 1
ATOM 1516 O O . ILE A 1 189 ? -23.505 -8.362 10.515 1.00 91.75 189 ILE A O 1
ATOM 1520 N N . VAL A 1 190 ? -24.593 -6.383 10.529 1.00 90.75 190 VAL A N 1
ATOM 1521 C CA . VAL A 1 190 ? -25.471 -6.630 9.383 1.00 90.75 190 VAL A CA 1
ATOM 1522 C C . VAL A 1 190 ? -25.448 -5.419 8.456 1.00 90.75 190 VAL A C 1
ATOM 1524 O O . VAL A 1 190 ? -25.424 -4.276 8.910 1.00 90.75 190 VAL A O 1
ATOM 1527 N N . VAL A 1 191 ? -25.429 -5.670 7.150 1.00 90.94 191 VAL A N 1
ATOM 1528 C CA . VAL A 1 191 ? -25.552 -4.638 6.116 1.00 90.94 191 VAL A CA 1
ATOM 1529 C C . VAL A 1 191 ? -26.720 -5.009 5.223 1.00 90.94 191 VAL A C 1
ATOM 1531 O O . VAL A 1 191 ? -26.851 -6.179 4.864 1.00 90.94 191 VAL A O 1
ATOM 1534 N N . TRP A 1 192 ? -27.538 -4.034 4.845 1.00 89.94 192 TRP A N 1
ATOM 1535 C CA . TRP A 1 192 ? -28.607 -4.205 3.864 1.00 89.94 192 TRP A CA 1
ATOM 1536 C C . TRP A 1 192 ? -28.573 -3.103 2.806 1.00 89.94 192 TRP A C 1
ATOM 1538 O O . TRP A 1 192 ? -27.996 -2.039 3.031 1.00 89.94 192 TRP A O 1
ATOM 1548 N N . ASP A 1 193 ? -29.119 -3.390 1.629 1.00 89.06 193 ASP A N 1
ATOM 1549 C CA . ASP A 1 193 ? -29.239 -2.429 0.530 1.00 89.06 193 ASP A CA 1
ATOM 1550 C C . ASP A 1 193 ? -30.438 -1.481 0.706 1.00 89.06 193 ASP A C 1
ATOM 1552 O O . ASP A 1 193 ? -31.192 -1.556 1.677 1.00 89.06 193 ASP A O 1
ATOM 1556 N N . SER A 1 194 ? -30.627 -0.564 -0.242 1.00 82.50 194 SER A N 1
ATOM 1557 C CA . SER A 1 194 ? -31.740 0.392 -0.238 1.00 82.50 194 SER A CA 1
ATOM 1558 C C . SER A 1 194 ? -33.134 -0.250 -0.324 1.00 82.50 194 SER A C 1
ATOM 1560 O O . SER A 1 194 ? -34.120 0.418 -0.013 1.00 82.50 194 SER A O 1
ATOM 1562 N N . GLU A 1 195 ? -33.234 -1.530 -0.695 1.00 82.62 195 GLU A N 1
ATOM 1563 C CA . GLU A 1 195 ? -34.484 -2.299 -0.729 1.00 82.62 195 GLU A CA 1
ATOM 1564 C C . GLU A 1 195 ? -34.747 -3.059 0.583 1.00 82.62 195 GLU A C 1
ATOM 1566 O O . GLU A 1 195 ? -35.772 -3.729 0.716 1.00 82.62 195 GLU A O 1
ATOM 1571 N N . GLY A 1 196 ? -33.849 -2.959 1.569 1.00 80.38 196 GLY A N 1
ATOM 1572 C CA . GLY A 1 196 ? -33.975 -3.672 2.841 1.00 80.38 196 GLY A CA 1
ATOM 1573 C C . GLY A 1 196 ? -33.517 -5.131 2.778 1.00 80.38 196 GLY A C 1
ATOM 1574 O O . GLY A 1 196 ? -33.809 -5.899 3.700 1.00 80.38 196 GLY A O 1
ATOM 1575 N N . LYS A 1 197 ? -32.806 -5.536 1.716 1.00 87.88 197 LYS A N 1
ATOM 1576 C CA . LYS A 1 197 ? -32.252 -6.888 1.580 1.00 87.88 197 LYS A CA 1
ATOM 1577 C C . LYS A 1 197 ? -30.877 -6.968 2.210 1.00 87.88 197 LYS A C 1
ATOM 1579 O O . LYS A 1 197 ? -29.999 -6.155 1.933 1.00 87.88 197 LYS A O 1
ATOM 1584 N N . ILE A 1 198 ? -30.664 -7.979 3.045 1.00 90.81 198 ILE A N 1
ATOM 1585 C CA . ILE A 1 198 ? -29.386 -8.182 3.730 1.00 90.81 198 ILE A CA 1
ATOM 1586 C C . ILE A 1 198 ? -28.300 -8.546 2.703 1.00 90.81 198 ILE A C 1
ATOM 1588 O O . ILE A 1 198 ? -28.411 -9.539 1.989 1.00 90.81 198 ILE A O 1
ATOM 1592 N N . THR A 1 199 ? -27.217 -7.773 2.651 1.00 91.06 199 THR A N 1
ATOM 1593 C CA . THR A 1 199 ? -26.065 -7.968 1.751 1.00 91.06 199 THR A CA 1
ATOM 1594 C C . THR A 1 199 ? -24.812 -8.470 2.474 1.00 91.06 199 THR A C 1
ATOM 1596 O O . THR A 1 199 ? -23.921 -9.059 1.847 1.00 91.06 199 THR A O 1
ATOM 1599 N N . ARG A 1 200 ? -24.719 -8.261 3.796 1.00 91.31 200 ARG A N 1
ATOM 1600 C CA . ARG A 1 200 ? -23.670 -8.826 4.662 1.00 91.31 200 ARG A CA 1
ATOM 1601 C C . ARG A 1 200 ? -24.238 -9.219 6.016 1.00 91.31 200 ARG A C 1
ATOM 1603 O O . ARG A 1 200 ? -25.052 -8.500 6.586 1.00 91.31 200 ARG A O 1
ATOM 1610 N N . PHE A 1 201 ? -23.730 -10.326 6.541 1.00 91.88 201 PHE A N 1
ATOM 1611 C CA . PHE A 1 201 ? -24.105 -10.877 7.835 1.00 91.88 201 PHE A CA 1
ATOM 1612 C C . PHE A 1 201 ? -22.877 -11.572 8.432 1.00 91.88 201 PHE A C 1
ATOM 1614 O O . PHE A 1 201 ? -22.393 -12.545 7.855 1.00 91.88 201 PHE A O 1
ATOM 1621 N N . ASN A 1 202 ? -22.289 -11.021 9.500 1.00 92.75 202 ASN A N 1
ATOM 1622 C CA . ASN A 1 202 ? -21.035 -11.551 10.050 1.00 92.75 202 ASN A CA 1
ATOM 1623 C C . ASN A 1 202 ? -21.258 -12.717 11.030 1.00 92.75 202 ASN A C 1
ATOM 1625 O O . ASN A 1 202 ? -22.370 -12.935 11.512 1.00 92.75 202 ASN A O 1
ATOM 1629 N N . LYS A 1 203 ? -20.183 -13.441 11.382 1.00 90.31 203 LYS A N 1
ATOM 1630 C CA . LYS A 1 203 ? -20.280 -14.616 12.267 1.00 90.31 203 LYS A CA 1
ATOM 1631 C C . LYS A 1 203 ? -20.836 -14.280 13.648 1.00 90.31 203 LYS A C 1
ATOM 1633 O O . LYS A 1 203 ? -21.592 -15.061 14.213 1.00 90.31 203 LYS A O 1
ATOM 1638 N N . ALA A 1 204 ? -20.497 -13.117 14.205 1.00 89.81 204 ALA A N 1
ATOM 1639 C CA . ALA A 1 204 ? -21.059 -12.695 15.487 1.00 89.81 204 ALA A CA 1
ATOM 1640 C C . ALA A 1 204 ? -22.585 -12.527 15.426 1.00 89.81 204 ALA A C 1
ATOM 1642 O O . ALA A 1 204 ? -23.273 -12.876 16.386 1.00 89.81 204 ALA A O 1
ATOM 1643 N N . PHE A 1 205 ? -23.131 -12.066 14.297 1.00 90.19 205 PHE A N 1
ATOM 1644 C CA . PHE A 1 205 ? -24.576 -12.011 14.094 1.00 90.19 205 PHE A CA 1
ATOM 1645 C C . PHE A 1 205 ? -25.180 -13.411 13.923 1.00 90.19 205 PHE A C 1
ATOM 1647 O O . PHE A 1 205 ? -26.227 -13.688 14.510 1.00 90.19 205 PHE A O 1
ATOM 1654 N N . GLU A 1 206 ? -24.515 -14.328 13.212 1.00 89.75 206 GLU A N 1
ATOM 1655 C CA . GLU A 1 206 ? -24.944 -15.736 13.150 1.00 89.75 206 GLU A CA 1
ATOM 1656 C C . GLU A 1 206 ? -25.035 -16.356 14.550 1.00 89.75 206 GLU A C 1
ATOM 1658 O O . GLU A 1 206 ? -26.029 -16.997 14.883 1.00 89.75 206 GLU A O 1
ATOM 1663 N N . HIS A 1 207 ? -24.038 -16.112 15.404 1.00 86.94 207 HIS A N 1
ATOM 1664 C CA . HIS A 1 207 ? -24.030 -16.599 16.783 1.00 86.94 207 HIS A CA 1
ATOM 1665 C C . HIS A 1 207 ? -25.125 -15.962 17.648 1.00 86.94 207 HIS A C 1
ATOM 1667 O O . HIS A 1 207 ? -25.773 -16.670 18.416 1.00 86.94 207 HIS A O 1
ATOM 1673 N N . LEU A 1 208 ? -25.358 -14.652 17.512 1.00 85.19 208 LEU A N 1
ATOM 1674 C CA . LEU A 1 208 ? -26.400 -13.936 18.253 1.00 85.19 208 LEU A CA 1
ATOM 1675 C C . LEU A 1 208 ? -27.812 -14.399 17.847 1.00 85.19 208 LEU A C 1
ATOM 1677 O O . LEU A 1 208 ? -28.664 -14.666 18.693 1.00 85.19 208 LEU A O 1
ATOM 1681 N N . SER A 1 209 ? -28.074 -14.471 16.541 1.00 84.62 209 SER A N 1
ATOM 1682 C CA . SER A 1 209 ? -29.403 -14.756 15.983 1.00 84.62 209 SER A CA 1
ATOM 1683 C C . SER A 1 209 ? -29.702 -16.252 15.840 1.00 84.62 209 SER A C 1
ATOM 1685 O O . SER A 1 209 ? -30.865 -16.653 15.824 1.00 84.62 209 SER A O 1
ATOM 1687 N N . GLY A 1 210 ? -28.678 -17.100 15.734 1.00 83.81 210 GLY A N 1
ATOM 1688 C CA . GLY A 1 210 ? -28.820 -18.516 15.385 1.00 83.81 210 GLY A CA 1
ATOM 1689 C C . GLY A 1 210 ? -29.237 -18.763 13.927 1.00 83.81 210 GLY A C 1
ATOM 1690 O O . GLY A 1 210 ? -29.687 -19.867 13.608 1.00 83.81 210 GLY A O 1
ATOM 1691 N N . ILE A 1 211 ? -29.138 -17.750 13.060 1.00 86.25 211 ILE A N 1
ATOM 1692 C CA . ILE A 1 211 ? -29.438 -17.829 11.624 1.00 86.25 211 ILE A CA 1
ATOM 1693 C C . ILE A 1 211 ? -28.105 -17.894 10.863 1.00 86.25 211 ILE A C 1
ATOM 1695 O O . ILE A 1 211 ? -27.251 -17.043 11.103 1.00 86.25 211 ILE A O 1
ATOM 1699 N N . PRO A 1 212 ? -27.890 -18.868 9.963 1.00 88.81 212 PRO A N 1
ATOM 1700 C CA . PRO A 1 212 ? -26.699 -18.884 9.121 1.00 88.81 212 PRO A CA 1
ATOM 1701 C C . PRO A 1 212 ? -26.749 -17.748 8.088 1.00 88.81 212 PRO A C 1
ATOM 1703 O O . PRO A 1 212 ? -27.805 -17.432 7.540 1.00 88.81 212 PRO A O 1
ATOM 1706 N N . ALA A 1 213 ? -25.599 -17.159 7.770 1.00 89.38 213 ALA A N 1
ATOM 1707 C CA . ALA A 1 213 ? -25.463 -16.062 6.816 1.00 89.38 213 ALA A CA 1
ATOM 1708 C C . ALA A 1 213 ? -25.993 -16.443 5.428 1.00 89.38 213 ALA A C 1
ATOM 1710 O O . ALA A 1 213 ? -26.568 -15.604 4.746 1.00 89.38 213 ALA A O 1
ATOM 1711 N N . GLU A 1 214 ? -25.870 -17.712 5.037 1.00 90.06 214 GLU A N 1
ATOM 1712 C CA . GLU A 1 214 ? -26.413 -18.260 3.786 1.00 90.06 214 GLU A CA 1
ATOM 1713 C C . GLU A 1 214 ? -27.946 -18.141 3.685 1.00 90.06 214 GLU A C 1
ATOM 1715 O O . GLU A 1 214 ? -28.478 -18.010 2.588 1.00 90.06 214 GLU A O 1
ATOM 1720 N N . GLU A 1 215 ? -28.656 -18.167 4.819 1.00 87.19 215 GLU A N 1
ATOM 1721 C CA . GLU A 1 215 ? -30.116 -18.003 4.906 1.00 87.19 215 GLU A CA 1
ATOM 1722 C C . GLU A 1 215 ? -30.507 -16.523 5.085 1.00 87.19 215 GLU A C 1
ATOM 1724 O O . GLU A 1 215 ? -31.556 -16.077 4.612 1.00 87.19 215 GLU A O 1
ATOM 1729 N N . ALA A 1 216 ? -29.655 -15.741 5.755 1.00 86.94 216 ALA A N 1
ATOM 1730 C CA . ALA A 1 216 ? -29.889 -14.322 6.004 1.00 86.94 216 ALA A CA 1
ATOM 1731 C C . ALA A 1 216 ? -29.612 -13.441 4.773 1.00 86.94 216 ALA A C 1
ATOM 1733 O O . ALA A 1 216 ? -30.365 -12.505 4.514 1.00 86.94 216 ALA A O 1
ATOM 1734 N N . ILE A 1 217 ? -28.554 -13.713 4.004 1.00 91.00 217 ILE A N 1
ATOM 1735 C CA . ILE A 1 217 ? -28.172 -12.908 2.834 1.00 91.00 217 ILE A CA 1
ATOM 1736 C C . ILE A 1 217 ? -29.246 -13.031 1.741 1.00 91.00 217 ILE A C 1
ATOM 1738 O O . ILE A 1 217 ? -29.635 -14.125 1.344 1.00 91.00 217 ILE A O 1
ATOM 1742 N N . GLY A 1 218 ? -29.726 -11.892 1.239 1.00 87.81 218 GLY A N 1
ATOM 1743 C CA . GLY A 1 218 ? -30.819 -11.794 0.266 1.00 87.81 218 GLY A CA 1
ATOM 1744 C C . GLY A 1 218 ? -32.224 -11.850 0.879 1.00 87.81 218 GLY A C 1
ATOM 1745 O O . GLY A 1 218 ? -33.207 -11.570 0.186 1.00 87.81 218 GLY A O 1
ATOM 1746 N N . SER A 1 219 ? -32.338 -12.157 2.173 1.00 87.62 219 SER A N 1
ATOM 1747 C CA . SER A 1 219 ? -33.600 -12.099 2.912 1.00 87.62 219 SER A CA 1
ATOM 1748 C C . SER A 1 219 ? -33.932 -10.666 3.340 1.00 87.62 219 SER A C 1
ATOM 1750 O O . SER A 1 219 ? -33.077 -9.779 3.370 1.00 87.62 219 SER A O 1
ATOM 1752 N N . ASP A 1 220 ? -35.212 -10.431 3.632 1.00 85.44 220 ASP A N 1
ATOM 1753 C CA . ASP A 1 220 ? -35.696 -9.155 4.162 1.00 85.44 220 ASP A CA 1
ATOM 1754 C C . ASP A 1 220 ? -35.239 -8.958 5.615 1.00 85.44 220 ASP A C 1
ATOM 1756 O O . ASP A 1 220 ? -35.276 -9.903 6.410 1.00 85.44 220 ASP A O 1
ATOM 1760 N N . LEU A 1 221 ? -34.850 -7.732 5.971 1.00 81.06 221 LEU A N 1
ATOM 1761 C CA . LEU A 1 221 ? -34.393 -7.372 7.317 1.00 81.06 221 LEU A CA 1
ATOM 1762 C C . LEU A 1 221 ? -35.409 -7.724 8.424 1.00 81.06 221 LEU A C 1
ATOM 1764 O O . LEU A 1 221 ? -35.020 -7.981 9.566 1.00 81.06 221 LEU A O 1
ATOM 1768 N N . GLY A 1 222 ? -36.703 -7.811 8.093 1.00 75.50 222 GLY A N 1
ATOM 1769 C CA . GLY A 1 222 ? -37.776 -8.186 9.014 1.00 75.50 222 GLY A CA 1
ATOM 1770 C C . GLY A 1 222 ? -37.622 -9.565 9.669 1.00 75.50 222 GLY A C 1
ATOM 1771 O O . GLY A 1 222 ? -38.189 -9.789 10.739 1.00 75.50 222 GLY A O 1
ATOM 1772 N N . ILE A 1 223 ? -36.813 -10.472 9.103 1.00 77.75 223 ILE A N 1
ATOM 1773 C CA . ILE A 1 223 ? -36.529 -11.796 9.691 1.00 77.75 223 ILE A CA 1
ATOM 1774 C C . ILE A 1 223 ? -35.889 -11.712 11.093 1.00 77.75 223 ILE A C 1
ATOM 1776 O O . ILE A 1 223 ? -35.958 -12.667 11.867 1.00 77.75 223 ILE A O 1
ATOM 1780 N N . LEU A 1 224 ? -35.297 -10.565 11.443 1.00 74.44 224 LEU A N 1
ATOM 1781 C CA . LEU A 1 224 ? -34.546 -10.359 12.684 1.00 74.44 224 LEU A CA 1
ATOM 1782 C C . LEU A 1 224 ? -35.405 -9.866 13.868 1.00 74.44 224 LEU A C 1
ATOM 1784 O O . LEU A 1 224 ? -34.940 -9.898 15.010 1.00 74.44 224 LEU A O 1
ATOM 1788 N N . PHE A 1 225 ? -36.656 -9.438 13.640 1.00 70.44 225 PHE A N 1
ATOM 1789 C CA . PHE A 1 225 ? -37.500 -8.779 14.652 1.00 70.44 225 PHE A CA 1
ATOM 1790 C C . PHE A 1 225 ? -38.779 -9.575 15.005 1.00 70.44 225 PHE A C 1
ATOM 1792 O O . PHE A 1 225 ? -39.315 -10.331 14.198 1.00 70.44 225 PHE A O 1
ATOM 1799 N N . ARG A 1 226 ? -39.315 -9.410 16.233 1.00 58.97 226 ARG A N 1
ATOM 1800 C CA . ARG A 1 226 ? -40.635 -9.963 16.637 1.00 58.97 226 ARG A CA 1
ATOM 1801 C C . ARG A 1 226 ? -41.785 -9.138 16.055 1.00 58.97 226 ARG A C 1
ATOM 1803 O O . ARG A 1 226 ? -41.709 -7.917 16.079 1.00 58.97 226 ARG A O 1
ATOM 1810 N N . SER A 1 227 ? -42.911 -9.775 15.718 1.00 51.56 227 SER A N 1
ATOM 1811 C CA . SER A 1 227 ? -44.138 -9.121 15.214 1.00 51.56 227 SER A CA 1
ATOM 1812 C C . SER A 1 227 ? -44.694 -7.988 16.096 1.00 51.56 227 SER A C 1
ATOM 1814 O O . SER A 1 227 ? -45.337 -7.086 15.577 1.00 51.56 227 SER A O 1
ATOM 1816 N N . GLU A 1 228 ? -44.445 -8.005 17.409 1.00 52.69 228 GLU A N 1
ATOM 1817 C CA . GLU A 1 228 ? -44.922 -6.984 18.363 1.00 52.69 228 GLU A CA 1
ATOM 1818 C C . GLU A 1 228 ? -44.064 -5.700 18.364 1.00 52.69 228 GLU A C 1
ATOM 1820 O O . GLU A 1 228 ? -44.591 -4.623 18.619 1.00 52.69 228 GLU A O 1
ATOM 1825 N N . ASN A 1 229 ? -42.769 -5.797 18.025 1.00 54.03 229 ASN A N 1
ATOM 1826 C CA . ASN A 1 229 ? -41.819 -4.670 17.990 1.00 54.03 229 ASN A CA 1
ATOM 1827 C C . ASN A 1 229 ? -41.333 -4.337 16.564 1.00 54.03 229 ASN A C 1
ATOM 1829 O O . ASN A 1 229 ? -40.595 -3.373 16.373 1.00 54.03 229 ASN A O 1
ATOM 1833 N N . CYS A 1 230 ? -41.736 -5.133 15.565 1.00 56.38 230 CYS A N 1
ATOM 1834 C CA . CYS A 1 230 ? -41.317 -5.007 14.169 1.00 56.38 230 CYS A CA 1
ATOM 1835 C C . CYS A 1 230 ? -41.744 -3.669 13.568 1.00 56.38 230 CYS A C 1
ATOM 1837 O O . CYS A 1 230 ? -40.962 -3.066 12.848 1.00 56.38 230 CYS A O 1
ATOM 1839 N N . GLN A 1 231 ? -42.949 -3.184 13.885 1.00 59.16 231 GLN A N 1
ATOM 1840 C CA . GLN A 1 231 ? -43.446 -1.924 13.332 1.00 59.16 231 GLN A CA 1
ATOM 1841 C C . GLN A 1 231 ? -42.599 -0.745 13.816 1.00 59.16 231 GLN A C 1
ATOM 1843 O O . GLN A 1 231 ? -42.059 -0.010 13.003 1.00 59.16 231 GLN A O 1
ATOM 1848 N N . SER A 1 232 ? -42.379 -0.643 15.131 1.00 63.44 232 SER A N 1
ATOM 1849 C CA . SER A 1 232 ? -41.535 0.406 15.699 1.00 63.44 232 SER A CA 1
ATOM 1850 C C . SER A 1 232 ? -40.103 0.308 15.186 1.00 63.44 232 SER A C 1
ATOM 1852 O O . SER A 1 232 ? -39.585 1.302 14.710 1.00 63.44 232 SER A O 1
ATOM 1854 N N . ALA A 1 233 ? -39.474 -0.871 15.194 1.00 63.38 233 ALA A N 1
ATOM 1855 C CA . ALA A 1 233 ? -38.113 -1.028 14.673 1.00 63.38 233 ALA A CA 1
ATOM 1856 C C . ALA A 1 233 ? -38.002 -0.658 13.180 1.00 63.38 233 ALA A C 1
ATOM 1858 O O . ALA A 1 233 ? -37.049 0.014 12.790 1.00 63.38 233 ALA A O 1
ATOM 1859 N N . MET A 1 234 ? -38.985 -1.035 12.357 1.00 63.66 234 MET A N 1
ATOM 1860 C CA . MET A 1 234 ? -39.015 -0.705 10.928 1.00 63.66 234 MET A CA 1
ATOM 1861 C C . MET A 1 234 ? -39.292 0.778 10.668 1.00 63.66 234 MET A C 1
ATOM 1863 O O . MET A 1 234 ? -38.682 1.339 9.762 1.00 63.66 234 MET A O 1
ATOM 1867 N N . ASP A 1 235 ? -40.128 1.434 11.476 1.00 65.69 235 ASP A N 1
ATOM 1868 C CA . ASP A 1 235 ? -40.353 2.884 11.405 1.00 65.69 235 ASP A CA 1
ATOM 1869 C C . ASP A 1 235 ? -39.057 3.653 11.726 1.00 65.69 235 ASP A C 1
ATOM 1871 O O . ASP A 1 235 ? -38.726 4.641 11.064 1.00 65.69 235 ASP A O 1
ATOM 1875 N N . LEU A 1 236 ? -38.271 3.162 12.695 1.00 64.00 236 LEU A N 1
ATOM 1876 C CA . LEU A 1 236 ? -36.939 3.691 12.995 1.00 64.00 236 LEU A CA 1
ATOM 1877 C C . LEU A 1 236 ? -35.983 3.462 11.795 1.00 64.00 236 LEU A C 1
ATOM 1879 O O . LEU A 1 236 ? -35.353 4.387 11.279 1.00 64.00 236 L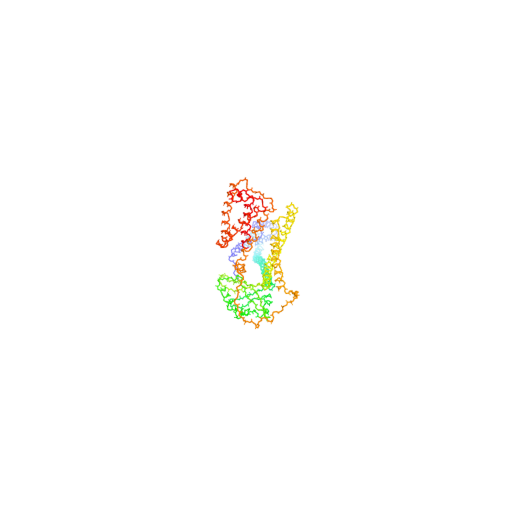EU A O 1
ATOM 1883 N N . ILE A 1 237 ? -35.922 2.251 11.247 1.00 65.69 237 ILE A N 1
ATOM 1884 C CA . ILE A 1 237 ? -35.055 1.944 10.094 1.00 65.69 237 ILE A CA 1
ATOM 1885 C C . ILE A 1 237 ? -35.419 2.786 8.850 1.00 65.69 237 ILE A C 1
ATOM 1887 O O . ILE A 1 237 ? -34.528 3.321 8.179 1.00 65.69 237 ILE A O 1
ATOM 1891 N N . GLN A 1 238 ? -36.710 2.979 8.566 1.00 63.56 238 GLN A N 1
ATOM 1892 C CA . GLN A 1 238 ? -37.184 3.818 7.460 1.00 63.56 238 GLN A CA 1
ATOM 1893 C C . GLN A 1 238 ? -36.865 5.304 7.679 1.00 63.56 238 GLN A C 1
ATOM 1895 O O . GLN A 1 238 ? -36.402 5.963 6.747 1.00 63.56 238 GLN A O 1
ATOM 1900 N N . GLY A 1 239 ? -37.013 5.819 8.906 1.00 61.34 239 GLY A N 1
ATOM 1901 C CA . GLY A 1 239 ? -36.659 7.203 9.249 1.00 61.34 239 GLY A CA 1
ATOM 1902 C C . GLY A 1 239 ? -35.162 7.522 9.098 1.00 61.34 239 GLY A C 1
ATOM 1903 O O . GLY A 1 239 ? -34.800 8.622 8.662 1.00 61.34 239 GLY A O 1
ATOM 1904 N N . ALA A 1 240 ? -34.280 6.554 9.381 1.00 57.47 240 ALA A N 1
ATOM 1905 C CA . ALA A 1 240 ? -32.845 6.677 9.080 1.00 57.47 240 ALA A CA 1
ATOM 1906 C C . ALA A 1 240 ? -32.555 6.686 7.583 1.00 57.47 240 ALA A C 1
ATOM 1908 O O . ALA A 1 240 ? -31.708 7.450 7.117 1.00 57.47 240 ALA A O 1
ATOM 1909 N N . SER A 1 241 ? -33.236 5.824 6.832 1.00 55.75 241 SER A N 1
ATOM 1910 C CA . SER A 1 241 ? -33.013 5.661 5.394 1.00 55.75 241 SER A CA 1
ATOM 1911 C C . SER A 1 241 ? -33.439 6.909 4.606 1.00 55.75 241 SER A C 1
ATOM 1913 O O . SER A 1 241 ? -32.850 7.215 3.575 1.00 55.75 241 SER A O 1
ATOM 1915 N N . SER A 1 242 ? -34.383 7.703 5.130 1.00 57.25 242 SER A N 1
ATOM 1916 C CA . SER A 1 242 ? -34.790 9.004 4.573 1.00 57.25 242 SER A CA 1
ATOM 1917 C C . SER A 1 242 ? -33.876 10.190 4.939 1.00 57.25 242 SER A C 1
ATOM 1919 O O . SER A 1 242 ? -34.231 11.340 4.687 1.00 57.25 242 SER A O 1
ATOM 1921 N N . GLY A 1 243 ? -32.704 9.945 5.539 1.00 53.72 243 GLY A N 1
ATOM 1922 C CA . GLY A 1 243 ? -31.661 10.961 5.739 1.00 53.72 243 GLY A CA 1
ATOM 1923 C C . GLY A 1 243 ? -31.832 11.876 6.957 1.00 53.72 243 GLY A C 1
ATOM 1924 O O . GLY A 1 243 ? -31.179 12.913 7.020 1.00 53.72 243 GLY A O 1
ATOM 1925 N N . THR A 1 244 ? -32.694 11.526 7.922 1.00 44.72 244 THR A N 1
ATOM 1926 C CA . THR A 1 244 ? -32.979 12.406 9.077 1.00 44.72 244 THR A CA 1
ATOM 1927 C C . THR A 1 244 ? -32.149 12.091 10.330 1.00 44.72 244 THR A C 1
ATOM 1929 O O . THR A 1 244 ? -31.928 12.994 11.132 1.00 44.72 244 THR A O 1
ATOM 1932 N N . SER A 1 245 ? -31.602 10.882 10.500 1.00 48.44 245 SER A N 1
ATOM 1933 C CA . SER A 1 245 ? -30.729 10.590 11.653 1.00 48.44 245 SER A CA 1
ATOM 1934 C C . SER A 1 245 ? -30.054 9.222 11.550 1.00 48.44 245 SER A C 1
ATOM 1936 O O . SER A 1 245 ? -30.735 8.211 11.384 1.00 48.44 245 SER A O 1
ATOM 1938 N N . SER A 1 246 ? -28.728 9.173 11.711 1.00 51.66 246 SER A N 1
ATOM 1939 C CA . SER A 1 246 ? -28.039 7.961 12.166 1.00 51.66 246 SER A CA 1
ATOM 1940 C C . SER A 1 246 ? -28.547 7.615 13.565 1.00 51.66 246 SER A C 1
ATOM 1942 O O . SER A 1 246 ? -28.655 8.496 14.419 1.00 51.66 246 SER A O 1
ATOM 1944 N N . TRP A 1 247 ? -28.874 6.349 13.807 1.00 56.03 247 TRP A N 1
ATOM 1945 C CA . TRP A 1 247 ? -29.273 5.894 15.136 1.00 56.03 247 TRP A CA 1
ATOM 1946 C C . TRP A 1 247 ? -28.026 5.807 16.008 1.00 56.03 247 TRP A C 1
ATOM 1948 O O . TRP A 1 247 ? -27.208 4.907 15.812 1.00 56.03 247 TRP A O 1
ATOM 1958 N N . GLU A 1 248 ? -27.884 6.725 16.961 1.00 53.94 248 GLU A N 1
ATOM 1959 C CA . GLU A 1 248 ? -26.988 6.536 18.097 1.00 53.94 248 GLU A CA 1
ATOM 1960 C C . GLU A 1 248 ? -27.770 5.811 19.201 1.00 53.94 248 GLU A C 1
ATOM 1962 O O . GLU A 1 248 ? -28.667 6.375 19.824 1.00 53.94 248 GLU A O 1
ATOM 1967 N N . ALA A 1 249 ? -27.422 4.544 19.424 1.00 56.38 249 ALA A N 1
ATOM 1968 C CA . ALA A 1 249 ? -27.756 3.754 20.603 1.00 56.38 249 ALA A CA 1
ATOM 1969 C C . ALA A 1 249 ? -29.256 3.448 20.816 1.00 56.38 249 ALA A C 1
ATOM 1971 O O . ALA A 1 249 ? -29.849 3.833 21.824 1.00 56.38 249 ALA A O 1
ATOM 1972 N N . CYS A 1 250 ? -29.868 2.673 19.910 1.00 64.94 250 CYS A N 1
ATOM 1973 C CA . CYS A 1 250 ? -31.213 2.118 20.122 1.00 64.94 250 CYS A CA 1
ATOM 1974 C C . CYS A 1 250 ? -31.146 0.691 20.696 1.00 64.94 250 CYS A C 1
ATOM 1976 O O . CYS A 1 250 ? -30.519 -0.186 20.107 1.00 64.94 250 CYS A O 1
ATOM 1978 N N . GLU A 1 251 ? -31.787 0.430 21.839 1.00 69.69 251 GLU A N 1
ATOM 1979 C CA . GLU A 1 251 ? -31.863 -0.917 22.426 1.00 69.69 251 GLU A CA 1
ATOM 1980 C C . GLU A 1 251 ? -33.005 -1.702 21.762 1.00 69.69 251 GLU A C 1
ATOM 1982 O O . GLU A 1 251 ? -34.181 -1.430 22.011 1.00 69.69 251 GLU A O 1
ATOM 1987 N N . ILE A 1 252 ? -32.665 -2.673 20.907 1.00 74.00 252 ILE A N 1
ATOM 1988 C CA . ILE A 1 252 ? -33.643 -3.522 20.214 1.00 74.00 252 ILE A CA 1
ATOM 1989 C C . ILE A 1 252 ? -33.383 -4.981 20.599 1.00 74.00 252 ILE A C 1
ATOM 1991 O O . ILE A 1 252 ? -32.292 -5.500 20.335 1.00 74.00 252 ILE A O 1
ATOM 1995 N N . PRO A 1 253 ? -34.363 -5.668 21.217 1.00 71.12 253 PRO A N 1
ATOM 1996 C CA . PRO A 1 253 ? -34.200 -7.060 21.594 1.00 71.12 253 PRO A CA 1
ATOM 1997 C C . PRO A 1 253 ? -34.176 -7.950 20.350 1.00 71.12 253 PRO A C 1
ATOM 1999 O O . PRO A 1 253 ? -35.093 -7.904 19.527 1.00 71.12 253 PRO A O 1
ATOM 2002 N N . ILE A 1 254 ? -33.155 -8.797 20.250 1.00 75.38 254 ILE A N 1
ATOM 2003 C CA . ILE A 1 254 ? -33.026 -9.790 19.179 1.00 75.38 254 ILE A CA 1
ATOM 2004 C C . ILE A 1 254 ? -33.366 -11.160 19.749 1.00 75.38 254 ILE A C 1
ATOM 2006 O O . ILE A 1 254 ? -32.941 -11.520 20.850 1.00 75.38 254 ILE A O 1
ATOM 2010 N N . ARG A 1 255 ? -34.168 -11.918 18.996 1.00 69.88 255 ARG A N 1
ATOM 2011 C CA . ARG A 1 255 ? -34.524 -13.289 19.352 1.00 69.88 255 ARG A CA 1
ATOM 2012 C C . ARG A 1 255 ? -33.578 -14.247 18.644 1.00 69.88 255 ARG A C 1
ATOM 2014 O O . ARG A 1 255 ? -33.555 -14.286 17.418 1.00 69.88 255 ARG A O 1
ATOM 2021 N N . SER A 1 256 ? -32.874 -15.061 19.419 1.00 73.19 256 SER A N 1
ATOM 2022 C CA . SER A 1 256 ? -32.145 -16.201 18.870 1.00 73.19 256 SER A CA 1
ATOM 2023 C C . SER A 1 256 ? -33.122 -17.282 18.388 1.00 73.19 256 SER A C 1
ATOM 2025 O O . SER A 1 256 ? -34.220 -17.434 18.934 1.00 73.19 256 SER A O 1
ATOM 2027 N N . ARG A 1 257 ? -32.728 -18.102 17.410 1.00 68.19 257 ARG A N 1
ATOM 2028 C CA . ARG A 1 257 ? -33.479 -19.290 16.959 1.00 68.19 257 ARG A CA 1
ATOM 2029 C C . ARG A 1 257 ? -33.852 -20.236 18.115 1.00 68.19 257 ARG A C 1
ATOM 2031 O O . ARG A 1 257 ? -34.869 -20.920 18.038 1.00 68.19 257 ARG A O 1
ATOM 2038 N N . ASN A 1 258 ? -33.097 -20.199 19.215 1.00 64.88 258 ASN A N 1
ATOM 2039 C CA . ASN A 1 258 ? -33.345 -20.968 20.440 1.00 64.88 258 ASN A CA 1
ATOM 2040 C C . ASN A 1 258 ? -34.346 -20.315 21.419 1.00 64.88 258 ASN A C 1
ATOM 2042 O O . ASN A 1 258 ? -34.565 -20.838 22.505 1.00 64.88 258 ASN A O 1
ATOM 2046 N N . SER A 1 259 ? -35.005 -19.217 21.032 1.00 64.44 259 SER A N 1
ATOM 2047 C CA . SER A 1 259 ? -35.959 -18.429 21.842 1.00 64.44 259 SER A CA 1
ATOM 2048 C C . SER A 1 259 ? -35.361 -17.589 22.981 1.00 64.44 259 SER A C 1
ATOM 2050 O O . SER A 1 259 ? -36.120 -16.951 23.712 1.00 64.44 259 SER A O 1
ATOM 2052 N N . ASP A 1 260 ? -34.035 -17.504 23.088 1.00 70.94 260 ASP A N 1
ATOM 2053 C CA . ASP A 1 260 ? -33.364 -16.572 23.998 1.00 70.94 260 ASP A CA 1
ATOM 2054 C C . ASP A 1 260 ? -33.500 -15.122 23.505 1.00 70.94 260 ASP A C 1
ATOM 2056 O O . ASP A 1 260 ? -33.405 -14.838 22.306 1.00 70.94 260 ASP A O 1
ATOM 2060 N N . ILE A 1 261 ? -33.753 -14.200 24.440 1.00 75.38 261 ILE A N 1
ATOM 2061 C CA . ILE A 1 261 ? -33.868 -12.762 24.168 1.00 75.38 261 ILE A CA 1
ATOM 2062 C C . ILE A 1 261 ? -32.569 -12.088 24.593 1.00 75.38 261 ILE A C 1
ATOM 2064 O O . ILE A 1 261 ? -32.255 -12.037 25.785 1.00 75.38 261 ILE A O 1
ATOM 2068 N N . HIS A 1 262 ? -31.862 -11.529 23.617 1.00 77.38 262 HIS A N 1
ATOM 2069 C CA . HIS A 1 262 ? -30.670 -10.726 23.842 1.00 77.38 262 HIS A CA 1
ATOM 2070 C C . HIS A 1 262 ? -31.042 -9.247 23.784 1.00 77.38 262 HIS A C 1
ATOM 2072 O O . HIS A 1 262 ? -31.647 -8.789 22.812 1.00 77.38 262 HIS A O 1
ATOM 2078 N N . ALA A 1 263 ? -30.698 -8.498 24.830 1.00 79.62 263 ALA A N 1
ATOM 2079 C CA . ALA A 1 263 ? -30.788 -7.045 24.818 1.00 79.62 263 ALA A CA 1
ATOM 2080 C C . ALA A 1 263 ? -29.559 -6.510 24.081 1.00 79.62 263 ALA A C 1
ATOM 2082 O O . ALA A 1 263 ? -28.441 -6.628 24.582 1.00 79.62 263 ALA A O 1
ATOM 2083 N N . VAL A 1 264 ? -29.760 -5.965 22.882 1.00 82.00 264 VAL A N 1
ATOM 2084 C CA . VAL A 1 264 ? -28.664 -5.502 22.029 1.00 82.00 264 VAL A CA 1
ATOM 2085 C C . VAL A 1 264 ? -28.827 -4.017 21.755 1.00 82.00 264 VAL A C 1
ATOM 2087 O O . VAL A 1 264 ? -29.893 -3.559 21.339 1.00 82.00 264 VAL A O 1
ATOM 2090 N N . LEU A 1 265 ? -27.760 -3.267 22.007 1.00 83.81 265 LEU A N 1
ATOM 2091 C CA . LEU A 1 265 ? -27.671 -1.855 21.676 1.00 83.81 265 LEU A CA 1
ATOM 2092 C C . LEU A 1 265 ? -27.176 -1.706 20.237 1.00 83.81 265 LEU A C 1
ATOM 2094 O O . LEU A 1 265 ? -26.079 -2.160 19.920 1.00 83.81 265 LEU A O 1
ATOM 2098 N N . TRP A 1 266 ? -27.970 -1.074 19.381 1.00 82.69 266 TRP A N 1
ATOM 2099 C CA . TRP A 1 266 ? -27.689 -0.924 17.958 1.00 82.69 266 TRP A CA 1
ATOM 2100 C C . TRP A 1 266 ? -27.229 0.486 17.617 1.00 82.69 266 TRP A C 1
ATOM 2102 O O . TRP A 1 266 ? -27.840 1.474 18.027 1.00 82.69 266 TRP A O 1
ATOM 2112 N N . ASN A 1 267 ? -26.181 0.548 16.801 1.00 83.56 267 ASN A N 1
ATOM 2113 C CA . ASN A 1 267 ? -25.746 1.744 16.094 1.00 83.56 267 ASN A CA 1
ATOM 2114 C C . ASN A 1 267 ? -25.828 1.489 14.595 1.00 83.56 267 ASN A C 1
ATOM 2116 O O . ASN A 1 267 ? -25.433 0.417 14.136 1.00 83.56 267 ASN A O 1
ATOM 2120 N N . SER A 1 268 ? -26.304 2.477 13.839 1.00 83.38 268 SER A N 1
ATOM 2121 C CA . SER A 1 268 ? -26.498 2.344 12.395 1.00 83.38 268 SER A CA 1
ATOM 2122 C C . SER A 1 268 ? -25.977 3.557 11.637 1.00 83.38 268 SER A C 1
ATOM 2124 O O . SER A 1 268 ? -26.176 4.694 12.064 1.00 83.38 268 SER A O 1
ATOM 2126 N N . SER A 1 269 ? -25.365 3.314 10.479 1.00 83.75 269 SER A N 1
ATOM 2127 C CA . SER A 1 269 ? -24.872 4.351 9.572 1.00 83.75 269 SER A CA 1
ATOM 2128 C C . SER A 1 269 ? -25.210 4.023 8.120 1.00 83.75 269 SER A C 1
ATOM 2130 O O . SER A 1 269 ? -25.182 2.861 7.717 1.00 83.75 269 SER A O 1
ATOM 2132 N N . ASN A 1 270 ? -25.515 5.049 7.328 1.00 84.25 270 ASN A N 1
ATOM 2133 C CA . ASN A 1 270 ? -25.790 4.905 5.903 1.00 84.25 270 ASN A CA 1
ATOM 2134 C C . ASN A 1 270 ? -24.502 5.088 5.093 1.00 84.25 270 ASN A C 1
ATOM 2136 O O . ASN A 1 270 ? -23.730 6.017 5.318 1.00 84.25 270 ASN A O 1
ATOM 2140 N N . ILE A 1 271 ? -24.309 4.218 4.112 1.00 84.56 271 ILE A N 1
ATOM 2141 C CA . ILE A 1 271 ? -23.291 4.312 3.073 1.00 84.56 271 ILE A CA 1
ATOM 2142 C C . ILE A 1 271 ? -23.941 5.017 1.885 1.00 84.56 271 ILE A C 1
ATOM 2144 O O . ILE A 1 271 ? -24.923 4.529 1.323 1.00 84.56 271 ILE A O 1
ATOM 2148 N N . LEU A 1 272 ? -23.411 6.184 1.534 1.00 84.75 272 LEU A N 1
ATOM 2149 C CA . LEU A 1 272 ? -23.946 7.045 0.481 1.00 84.75 272 LEU A CA 1
ATOM 2150 C C . LEU A 1 272 ? -23.170 6.852 -0.826 1.00 84.75 272 LEU A C 1
ATOM 2152 O O . LEU A 1 272 ? -22.007 6.452 -0.811 1.00 84.75 272 LEU A O 1
ATOM 2156 N N . ALA A 1 273 ? -23.816 7.155 -1.948 1.00 84.56 273 ALA A N 1
ATOM 2157 C CA . ALA A 1 273 ? -23.169 7.255 -3.249 1.00 84.56 273 ALA A CA 1
ATOM 2158 C C . ALA A 1 273 ? -22.284 8.505 -3.351 1.00 84.56 273 ALA A C 1
ATOM 2160 O O . ALA A 1 273 ? -22.324 9.384 -2.489 1.00 84.56 273 ALA A O 1
ATOM 2161 N N . ASP A 1 274 ? -21.523 8.611 -4.445 1.00 84.44 274 ASP A N 1
ATOM 2162 C CA . ASP A 1 274 ? -20.636 9.751 -4.730 1.00 84.44 274 ASP A CA 1
ATOM 2163 C C . ASP A 1 274 ? -21.367 11.110 -4.733 1.00 84.44 274 ASP A C 1
ATOM 2165 O O . ASP A 1 274 ? -20.748 12.158 -4.562 1.00 84.44 274 ASP A O 1
ATOM 2169 N N . ASP A 1 275 ? -22.695 11.106 -4.898 1.00 82.94 275 ASP A N 1
ATOM 2170 C CA . ASP A 1 275 ? -23.549 12.296 -4.831 1.00 82.94 275 ASP A CA 1
ATOM 2171 C C . ASP A 1 275 ? -23.821 12.802 -3.398 1.00 82.94 275 ASP A C 1
ATOM 2173 O O . ASP A 1 275 ? -24.399 13.881 -3.223 1.00 82.94 275 ASP A O 1
ATOM 2177 N N . GLY A 1 276 ? -23.433 12.030 -2.376 1.00 76.06 276 GLY A N 1
ATOM 2178 C CA . GLY A 1 276 ? -23.644 12.323 -0.960 1.00 76.06 276 GLY A CA 1
ATOM 2179 C C . GLY A 1 276 ? -25.112 12.349 -0.524 1.00 76.06 276 GLY A C 1
ATOM 2180 O O . GLY A 1 276 ? -25.411 12.879 0.545 1.00 76.06 276 GLY A O 1
ATOM 2181 N N . LYS A 1 277 ? -26.041 11.832 -1.339 1.00 78.31 277 LYS A N 1
ATOM 2182 C CA . LYS A 1 277 ? -27.493 11.893 -1.094 1.00 78.31 277 LYS A CA 1
ATOM 2183 C C . LYS A 1 277 ? -28.185 10.547 -1.246 1.00 78.31 277 LYS A C 1
ATOM 2185 O O . LYS A 1 277 ? -29.110 10.260 -0.490 1.00 78.31 277 LYS A O 1
ATOM 2190 N N . THR A 1 278 ? -27.766 9.738 -2.208 1.00 80.25 278 THR A N 1
ATOM 2191 C CA . THR A 1 278 ? -28.382 8.440 -2.472 1.00 80.25 278 THR A CA 1
ATOM 2192 C C . THR A 1 278 ? -27.801 7.402 -1.519 1.00 80.25 278 THR A C 1
ATOM 2194 O O . THR A 1 278 ? -26.593 7.180 -1.505 1.00 80.25 278 THR A O 1
ATOM 2197 N N . VAL A 1 279 ? -28.647 6.760 -0.713 1.00 80.75 279 VAL A N 1
ATOM 2198 C CA . VAL A 1 279 ? -28.232 5.667 0.181 1.00 80.75 279 VAL A CA 1
ATOM 2199 C C . VAL A 1 279 ? -28.021 4.405 -0.657 1.00 80.75 279 VAL A C 1
ATOM 2201 O O . VAL A 1 279 ? -28.951 3.928 -1.302 1.00 80.75 279 VAL A O 1
ATOM 2204 N N . ILE A 1 280 ? -26.798 3.876 -0.654 1.00 85.75 280 ILE A N 1
ATOM 2205 C CA . ILE A 1 280 ? -26.432 2.616 -1.318 1.00 85.75 280 ILE A CA 1
ATOM 2206 C C . ILE A 1 280 ? -26.724 1.434 -0.397 1.00 85.75 280 ILE A C 1
ATOM 2208 O O . ILE A 1 280 ? -27.253 0.412 -0.830 1.00 85.75 280 ILE A O 1
ATOM 2212 N N . ALA A 1 281 ? -26.346 1.565 0.871 1.00 87.31 281 ALA A N 1
ATOM 2213 C CA . ALA A 1 281 ? -26.497 0.519 1.867 1.00 87.31 281 ALA A CA 1
ATOM 2214 C C . ALA A 1 281 ? -26.538 1.123 3.268 1.00 87.31 281 ALA A C 1
ATOM 2216 O O . ALA A 1 281 ? -26.074 2.240 3.484 1.00 87.31 281 ALA A O 1
ATOM 2217 N N . THR A 1 282 ? -27.020 0.362 4.238 1.00 86.25 282 THR A N 1
ATOM 2218 C CA . THR A 1 282 ? -26.985 0.734 5.651 1.00 86.25 282 THR A CA 1
ATOM 2219 C C . THR A 1 282 ? -26.278 -0.359 6.431 1.00 86.25 282 THR A C 1
ATOM 2221 O O . THR A 1 282 ? -26.576 -1.540 6.266 1.00 86.25 282 THR A O 1
ATOM 2224 N N . ILE A 1 283 ? -25.315 0.035 7.264 1.00 89.06 283 ILE A N 1
ATOM 2225 C CA . ILE A 1 283 ? -24.603 -0.853 8.181 1.00 89.06 283 ILE A CA 1
ATOM 2226 C C . ILE A 1 283 ? -25.136 -0.656 9.594 1.00 89.06 283 ILE A C 1
ATOM 2228 O O . ILE A 1 283 ? -25.171 0.471 10.086 1.00 89.06 283 ILE A O 1
ATOM 2232 N N . ALA A 1 284 ? -25.493 -1.751 10.263 1.00 88.12 284 ALA A N 1
ATOM 2233 C CA . ALA A 1 284 ? -25.787 -1.760 11.687 1.00 88.12 284 ALA A CA 1
ATOM 2234 C C . ALA A 1 284 ? -24.833 -2.684 12.436 1.00 88.12 284 ALA A C 1
ATOM 2236 O O . ALA A 1 284 ? -24.538 -3.797 11.995 1.00 88.12 284 ALA A O 1
ATOM 2237 N N . GLN A 1 285 ? -24.387 -2.216 13.597 1.00 89.56 285 GLN A N 1
ATOM 2238 C CA . GLN A 1 285 ? -23.590 -2.988 14.538 1.00 89.56 285 GLN A CA 1
ATOM 2239 C C . GLN A 1 285 ? -24.264 -3.023 15.908 1.00 89.56 285 GLN A C 1
ATOM 2241 O O . GLN A 1 285 ? -24.814 -2.018 16.367 1.00 89.56 285 GLN A O 1
ATOM 2246 N N . GLY A 1 286 ? -24.215 -4.187 16.547 1.00 88.00 286 GLY A N 1
ATOM 2247 C CA . GLY A 1 286 ? -24.825 -4.445 17.843 1.00 88.00 286 GLY A CA 1
ATOM 2248 C C . GLY A 1 286 ? -23.790 -4.609 18.950 1.00 88.00 286 GLY A C 1
ATOM 2249 O O . GLY A 1 286 ? -22.707 -5.149 18.732 1.00 88.00 286 GLY A O 1
ATOM 2250 N N . GLN A 1 287 ? -24.139 -4.199 20.163 1.00 86.44 287 GLN A N 1
ATOM 2251 C CA . GLN A 1 287 ? -23.439 -4.571 21.388 1.00 86.44 287 GLN A CA 1
ATOM 2252 C C . GLN A 1 287 ? -24.405 -5.336 22.291 1.00 86.44 287 GLN A C 1
ATOM 2254 O O . GLN A 1 287 ? -25.409 -4.779 22.735 1.00 86.44 287 GLN A O 1
ATOM 2259 N N . ASP A 1 288 ? -24.118 -6.613 22.556 1.00 83.00 288 ASP A N 1
ATOM 2260 C CA . ASP A 1 288 ? -24.912 -7.400 23.503 1.00 83.00 288 ASP A CA 1
ATOM 2261 C C . ASP A 1 288 ? -24.679 -6.865 24.926 1.00 83.00 288 ASP A C 1
ATOM 2263 O O . ASP A 1 288 ? -23.572 -6.921 25.463 1.00 83.00 288 ASP A O 1
ATOM 2267 N N . VAL A 1 289 ? -25.732 -6.308 25.524 1.00 82.75 289 VAL A N 1
ATOM 2268 C CA . VAL A 1 289 ? -25.739 -5.745 26.882 1.00 82.75 289 VAL A CA 1
ATOM 2269 C C . VAL A 1 289 ? -26.542 -6.616 27.852 1.00 82.75 289 VAL A C 1
ATOM 2271 O O . VAL A 1 289 ? -26.842 -6.197 28.970 1.00 82.75 289 VAL A O 1
ATOM 2274 N N . THR A 1 290 ? -26.869 -7.854 27.470 1.00 79.38 290 THR A N 1
ATOM 2275 C CA . THR A 1 290 ? -27.698 -8.768 28.269 1.00 79.38 290 THR A CA 1
ATOM 2276 C C . THR A 1 290 ? -27.085 -9.056 29.640 1.00 79.38 290 THR A C 1
ATOM 2278 O O . THR A 1 290 ? -27.779 -8.974 30.656 1.00 79.38 290 THR A O 1
ATOM 2281 N N . GLU A 1 291 ? -25.788 -9.369 29.703 1.00 80.25 291 GLU A N 1
ATOM 2282 C CA . GLU A 1 291 ? -25.085 -9.597 30.975 1.00 80.25 291 GLU A CA 1
ATOM 2283 C C . GLU A 1 291 ? -24.988 -8.324 31.813 1.00 80.25 291 GLU A C 1
ATOM 2285 O O . GLU A 1 291 ? -25.248 -8.362 33.014 1.00 80.25 291 GLU A O 1
ATOM 2290 N N . LEU A 1 292 ? -24.689 -7.187 31.179 1.00 79.06 292 LEU A N 1
ATOM 2291 C CA . LEU A 1 292 ? -24.602 -5.894 31.854 1.00 79.06 292 LEU A CA 1
ATOM 2292 C C . LEU A 1 292 ? -25.937 -5.526 32.517 1.00 79.06 292 LEU A C 1
ATOM 2294 O O . LEU A 1 292 ? -25.977 -5.157 33.685 1.00 79.06 292 LEU A O 1
ATOM 2298 N N . ARG A 1 293 ? -27.062 -5.729 31.823 1.00 76.62 293 ARG A N 1
ATOM 2299 C CA . ARG A 1 293 ? -28.398 -5.508 32.396 1.00 76.62 293 ARG A CA 1
ATOM 2300 C C . ARG A 1 293 ? -28.717 -6.472 33.536 1.00 76.62 293 ARG A C 1
ATOM 2302 O O . ARG A 1 293 ? -29.393 -6.087 34.493 1.00 76.62 293 ARG A O 1
ATOM 2309 N N . LYS A 1 294 ? -28.266 -7.728 33.453 1.00 77.75 294 LYS A N 1
ATOM 2310 C CA . LYS A 1 294 ? -28.439 -8.710 34.536 1.00 77.75 294 LYS A CA 1
ATOM 2311 C C . LYS A 1 294 ? -27.636 -8.308 35.774 1.00 77.75 294 LYS A C 1
ATOM 2313 O O . LYS A 1 294 ? -28.182 -8.361 36.875 1.00 77.75 294 LYS A O 1
ATOM 2318 N N . THR A 1 295 ? -26.387 -7.870 35.605 1.00 74.75 295 THR A N 1
ATOM 2319 C CA . THR A 1 295 ? -25.531 -7.435 36.718 1.00 74.75 295 THR A CA 1
ATOM 2320 C C . THR A 1 295 ? -25.999 -6.115 37.322 1.00 74.75 295 THR A C 1
ATOM 2322 O O . THR A 1 295 ? -26.048 -6.019 38.544 1.00 74.75 295 THR A O 1
ATOM 2325 N N . GLU A 1 296 ? -26.454 -5.148 36.520 1.00 77.56 296 GLU A N 1
ATOM 2326 C CA . GLU A 1 296 ? -27.079 -3.907 37.008 1.00 77.56 296 GLU A CA 1
ATOM 2327 C C . GLU A 1 296 ? -28.311 -4.194 37.870 1.00 77.56 296 GLU A C 1
ATOM 2329 O O . GLU A 1 296 ? -28.426 -3.685 38.986 1.00 77.56 296 GLU A O 1
ATOM 2334 N N . LYS A 1 297 ? -29.219 -5.060 37.396 1.00 78.69 297 LYS A N 1
ATOM 2335 C CA . LYS A 1 297 ? -30.409 -5.454 38.168 1.00 78.69 297 LYS A CA 1
ATOM 2336 C C . LYS A 1 297 ? -30.040 -6.193 39.455 1.00 78.69 297 LYS A C 1
ATOM 2338 O O . LYS A 1 297 ? -30.658 -5.955 40.492 1.00 78.69 297 LYS A O 1
ATOM 2343 N N . ALA A 1 298 ? -29.035 -7.069 39.409 1.00 77.12 298 ALA A N 1
ATOM 2344 C CA . ALA A 1 298 ? -28.542 -7.764 40.595 1.00 77.12 298 ALA A CA 1
ATOM 2345 C C . ALA A 1 298 ? -27.922 -6.784 41.608 1.00 77.12 298 ALA A C 1
ATOM 2347 O O . ALA A 1 298 ? -28.236 -6.857 42.797 1.00 77.12 298 ALA A O 1
ATOM 2348 N N . LEU A 1 299 ? -27.116 -5.827 41.144 1.00 75.56 299 LEU A N 1
ATOM 2349 C CA . LEU A 1 299 ? -26.479 -4.810 41.979 1.00 75.56 299 LEU A CA 1
ATOM 2350 C C . LEU A 1 299 ? -27.506 -3.872 42.625 1.00 75.56 299 LEU A C 1
ATOM 2352 O O . LEU A 1 299 ? -27.422 -3.618 43.824 1.00 75.56 299 LEU A O 1
ATOM 2356 N N . ASP A 1 300 ? -28.510 -3.415 41.873 1.00 77.31 300 ASP A N 1
ATOM 2357 C CA . ASP A 1 300 ? -29.615 -2.608 42.408 1.00 77.31 300 ASP A CA 1
ATOM 2358 C C . ASP A 1 300 ? -30.391 -3.373 43.493 1.00 77.31 300 ASP A C 1
ATOM 2360 O O . ASP A 1 300 ? -30.679 -2.841 44.568 1.00 77.31 300 ASP A O 1
ATOM 2364 N N . SER A 1 301 ? -30.657 -4.663 43.264 1.00 75.31 301 SER A N 1
ATOM 2365 C CA . SER A 1 301 ? -31.320 -5.507 44.261 1.00 75.31 301 SER A CA 1
ATOM 2366 C C . SER A 1 301 ? -30.479 -5.701 45.534 1.00 75.31 301 SER A C 1
ATOM 2368 O O . SER A 1 301 ? -31.021 -5.628 46.638 1.00 75.31 301 SER A O 1
ATOM 2370 N N . ALA A 1 302 ? -29.156 -5.866 45.409 1.00 71.25 302 ALA A N 1
ATOM 2371 C CA . ALA A 1 302 ? -28.238 -5.991 46.541 1.00 71.25 302 ALA A CA 1
ATOM 2372 C C . ALA A 1 302 ? -28.093 -4.672 47.323 1.00 71.25 302 ALA A C 1
ATOM 2374 O O . ALA A 1 302 ? -28.120 -4.677 48.556 1.00 71.25 302 ALA A O 1
ATOM 2375 N N . ASN A 1 303 ? -28.015 -3.533 46.626 1.00 73.81 303 ASN A N 1
ATOM 2376 C CA . ASN A 1 303 ? -27.955 -2.207 47.244 1.00 73.81 303 ASN A CA 1
ATOM 2377 C C . ASN A 1 303 ? -29.228 -1.898 48.043 1.00 73.81 303 ASN A C 1
ATOM 2379 O O . ASN A 1 303 ? -29.138 -1.464 49.191 1.00 73.81 303 ASN A O 1
ATOM 2383 N N . LYS A 1 304 ? -30.409 -2.217 47.497 1.00 75.56 304 LYS A N 1
ATOM 2384 C CA . LYS A 1 304 ? -31.685 -2.093 48.224 1.00 75.56 304 LYS A CA 1
ATOM 2385 C C . LYS A 1 304 ? -31.721 -2.961 49.487 1.00 75.56 304 LYS A C 1
ATOM 2387 O O . LYS A 1 304 ? -32.225 -2.526 50.521 1.00 75.56 304 LYS A O 1
ATOM 2392 N N . GLN A 1 305 ? -31.161 -4.173 49.446 1.00 73.69 305 GLN A N 1
ATOM 2393 C CA . GLN A 1 305 ? -31.064 -5.037 50.630 1.00 73.69 305 GLN A CA 1
ATOM 2394 C C . GLN A 1 305 ? -30.110 -4.470 51.694 1.00 73.69 305 GLN A C 1
ATOM 2396 O O . GLN A 1 305 ? -30.430 -4.510 52.886 1.00 73.69 305 GLN A O 1
ATOM 2401 N N . LEU A 1 306 ? -28.970 -3.906 51.284 1.00 72.19 306 LEU A N 1
ATOM 2402 C CA . LEU A 1 306 ? -28.023 -3.240 52.184 1.00 72.19 306 LEU A CA 1
ATOM 2403 C C . LEU A 1 306 ? -28.634 -2.006 52.857 1.00 72.19 306 LEU A C 1
ATOM 2405 O O . LEU A 1 306 ? -28.475 -1.833 54.066 1.00 72.19 306 LEU A O 1
ATOM 2409 N N . GLU A 1 307 ? -29.380 -1.190 52.114 1.00 70.75 307 GLU A N 1
ATOM 2410 C CA . GLU A 1 307 ? -30.044 0.005 52.644 1.00 70.75 307 GLU A CA 1
ATOM 2411 C C . GLU A 1 307 ? -31.078 -0.351 53.728 1.00 70.75 307 GLU A C 1
ATOM 2413 O O . GLU A 1 307 ? -31.098 0.246 54.811 1.00 70.75 307 GLU A O 1
ATOM 2418 N N . ILE A 1 308 ? -31.865 -1.410 53.502 1.00 68.25 308 ILE A N 1
ATOM 2419 C CA . ILE A 1 308 ? -32.816 -1.942 54.491 1.00 68.25 308 ILE A CA 1
ATOM 2420 C C . ILE A 1 308 ? -32.088 -2.452 55.747 1.00 68.25 308 ILE A C 1
ATOM 2422 O O . ILE A 1 308 ? -32.531 -2.190 56.869 1.00 68.25 308 ILE A O 1
ATOM 2426 N N . LEU A 1 309 ? -30.959 -3.154 55.592 1.00 61.88 309 LEU A N 1
ATOM 2427 C CA . LEU A 1 309 ? -30.165 -3.656 56.720 1.00 61.88 309 LEU A CA 1
ATOM 2428 C C . LEU A 1 309 ? -29.520 -2.526 57.536 1.00 61.88 309 LEU A C 1
ATOM 2430 O O . LEU A 1 309 ? -29.518 -2.590 58.769 1.00 61.88 309 LEU A O 1
ATOM 2434 N N . MET A 1 310 ? -29.022 -1.476 56.877 1.00 62.44 310 MET A N 1
ATOM 2435 C CA . MET A 1 310 ? -28.466 -0.291 57.540 1.00 62.44 310 MET A CA 1
ATOM 2436 C C . MET A 1 310 ? -29.518 0.467 58.357 1.00 62.44 310 MET A C 1
ATOM 2438 O O . MET A 1 310 ? -29.238 0.925 59.468 1.00 62.44 310 MET A O 1
ATOM 2442 N N . HIS A 1 311 ? -30.744 0.584 57.843 1.00 55.00 311 HIS A N 1
ATOM 2443 C CA . HIS A 1 311 ? -31.820 1.272 58.557 1.00 55.00 311 HIS A CA 1
ATOM 2444 C C . HIS A 1 311 ? -32.278 0.504 59.817 1.00 55.00 311 HIS A C 1
ATOM 2446 O O . HIS A 1 311 ? -32.753 1.108 60.784 1.00 55.00 311 HIS A O 1
ATOM 2452 N N . LEU A 1 312 ? -32.109 -0.823 59.846 1.00 55.56 312 LEU A N 1
ATOM 2453 C CA . LEU A 1 312 ? -32.434 -1.660 61.006 1.00 55.56 312 LEU A CA 1
ATOM 2454 C C . LEU A 1 312 ? -31.368 -1.560 62.111 1.00 55.56 312 LEU A C 1
ATOM 2456 O O . LEU A 1 312 ? -31.706 -1.322 63.269 1.00 55.56 312 LEU A O 1
ATOM 2460 N N . THR A 1 313 ? -30.080 -1.644 61.769 1.00 60.84 313 THR A N 1
ATOM 2461 C CA . THR A 1 313 ? -28.988 -1.617 62.764 1.00 60.84 313 THR A CA 1
ATOM 2462 C C . THR A 1 313 ? -28.862 -0.277 63.488 1.00 60.84 313 THR A C 1
ATOM 2464 O O . THR A 1 313 ? -28.587 -0.249 64.689 1.00 60.84 313 THR A O 1
ATOM 2467 N N . LYS A 1 314 ? -29.125 0.845 62.806 1.00 55.31 314 LYS A N 1
ATOM 2468 C CA . LYS A 1 314 ? -29.005 2.186 63.401 1.00 55.31 314 LYS A CA 1
ATOM 2469 C C . LYS A 1 314 ? -30.044 2.457 64.498 1.00 55.31 314 LYS A C 1
ATOM 2471 O O . LYS A 1 314 ? -29.714 3.073 65.511 1.00 55.31 314 LYS A O 1
ATOM 2476 N N . ASN A 1 315 ? -31.284 1.996 64.326 1.00 57.28 315 ASN A N 1
ATOM 2477 C CA . ASN A 1 315 ? -32.346 2.201 65.319 1.00 57.28 315 ASN A CA 1
ATOM 2478 C C . ASN A 1 315 ? -32.204 1.284 66.538 1.00 57.28 315 ASN A C 1
ATOM 2480 O O . ASN A 1 315 ? -32.537 1.695 67.652 1.00 57.28 315 ASN A O 1
ATOM 2484 N N . ASP A 1 316 ? -31.673 0.079 66.350 1.00 63.81 316 ASP A N 1
ATOM 2485 C CA . ASP A 1 316 ? -31.495 -0.873 67.445 1.00 63.81 316 ASP A CA 1
ATOM 2486 C C . ASP A 1 316 ? -30.252 -0.543 68.288 1.00 63.81 316 ASP A C 1
ATOM 2488 O O . ASP A 1 316 ? -30.315 -0.597 69.517 1.00 63.81 316 ASP A O 1
ATOM 2492 N N . PHE A 1 317 ? -29.169 -0.054 67.668 1.00 62.06 317 PHE A N 1
ATOM 2493 C CA . PHE A 1 317 ? -27.977 0.403 68.395 1.00 62.06 317 PHE A CA 1
ATOM 2494 C C . PHE A 1 317 ? -28.266 1.604 69.310 1.00 62.06 317 PHE A C 1
ATOM 2496 O O . PHE A 1 317 ? -27.791 1.654 70.444 1.00 62.06 317 PHE A O 1
ATOM 2503 N N . ARG A 1 318 ? -29.109 2.550 68.864 1.00 62.81 318 ARG A N 1
ATOM 2504 C CA . ARG A 1 318 ? -29.526 3.708 69.681 1.00 62.81 318 ARG A CA 1
ATOM 2505 C C . ARG A 1 318 ? -30.251 3.287 70.963 1.00 62.81 318 ARG A C 1
ATOM 2507 O O . ARG A 1 318 ? -30.017 3.884 72.010 1.00 62.81 318 ARG A O 1
ATOM 2514 N N . LYS A 1 319 ? -31.097 2.253 70.903 1.00 66.88 319 LYS A N 1
ATOM 2515 C CA . LYS A 1 319 ? -31.832 1.745 72.077 1.00 66.88 319 LYS A CA 1
ATOM 2516 C C . LYS A 1 319 ? -30.902 1.070 73.085 1.00 66.88 319 LYS A C 1
ATOM 2518 O O . LYS A 1 319 ? -31.059 1.281 74.284 1.00 66.88 319 LYS A O 1
ATOM 2523 N N . VAL A 1 320 ? -29.913 0.314 72.604 1.00 68.88 320 VAL A N 1
ATOM 2524 C CA . VAL A 1 320 ? -28.893 -0.321 73.458 1.00 68.88 320 VAL A CA 1
ATOM 2525 C C . VAL A 1 320 ? -27.999 0.730 74.125 1.00 68.88 320 VAL A C 1
ATOM 2527 O O . VAL A 1 320 ? -27.762 0.655 75.329 1.00 68.88 320 VAL A O 1
ATOM 2530 N N . ALA A 1 321 ? -27.563 1.752 73.382 1.00 66.12 321 ALA A N 1
ATOM 2531 C CA . ALA A 1 321 ? -26.776 2.853 73.937 1.00 66.12 321 ALA A CA 1
ATOM 2532 C C . ALA A 1 321 ? -27.548 3.639 75.015 1.00 66.12 321 ALA A C 1
ATOM 2534 O O . ALA A 1 321 ? -26.980 3.981 76.049 1.00 66.12 321 ALA A O 1
ATOM 2535 N N . LEU A 1 322 ? -28.851 3.876 74.814 1.00 67.62 322 LEU A N 1
ATOM 2536 C CA . LEU A 1 322 ? -29.701 4.553 75.798 1.00 67.62 322 LEU A CA 1
ATOM 2537 C C . LEU A 1 322 ? -29.818 3.756 77.108 1.00 67.62 322 LEU A C 1
ATOM 2539 O O . LEU A 1 322 ? -29.699 4.338 78.184 1.00 67.62 322 LEU A O 1
ATOM 2543 N N . LEU A 1 323 ? -30.001 2.432 77.028 1.00 76.50 323 LEU A N 1
ATOM 2544 C CA . LEU A 1 323 ? -30.023 1.557 78.206 1.00 76.50 323 LEU A CA 1
ATOM 2545 C C . LEU A 1 323 ? -28.705 1.642 78.987 1.00 76.50 323 LEU A C 1
ATOM 2547 O O . LEU A 1 323 ? -28.733 1.755 80.213 1.00 76.50 323 LEU A O 1
ATOM 2551 N N . LEU A 1 324 ? -27.563 1.634 78.292 1.00 72.44 324 LEU A N 1
ATOM 2552 C CA . LEU A 1 324 ? -26.249 1.759 78.925 1.00 72.44 324 LEU A CA 1
ATOM 2553 C C . LEU A 1 324 ? -26.122 3.090 79.680 1.00 72.44 324 LEU A C 1
ATOM 2555 O O . LEU A 1 324 ? -25.741 3.094 80.847 1.00 72.44 324 LEU A O 1
ATOM 2559 N N . ILE A 1 325 ? -26.501 4.203 79.043 1.00 72.19 325 ILE A N 1
ATOM 2560 C CA . ILE A 1 325 ? -26.441 5.542 79.649 1.00 72.19 325 ILE A CA 1
ATOM 2561 C C . ILE A 1 325 ? -27.323 5.620 80.902 1.00 72.19 325 ILE A C 1
ATOM 2563 O O . ILE A 1 325 ? -26.853 6.062 81.948 1.00 72.19 325 ILE A O 1
ATOM 2567 N N . ILE A 1 326 ? -28.576 5.155 80.826 1.00 73.25 326 ILE A N 1
ATOM 2568 C CA . ILE A 1 326 ? -29.516 5.176 81.963 1.00 73.25 326 ILE A CA 1
ATOM 2569 C C . ILE A 1 326 ? -29.005 4.299 83.115 1.00 73.25 326 ILE A C 1
ATOM 2571 O O . ILE A 1 326 ? -29.100 4.684 84.282 1.00 73.25 326 ILE A O 1
ATOM 2575 N N . THR A 1 327 ? -28.421 3.142 82.799 1.00 76.50 327 THR A N 1
ATOM 2576 C CA . THR A 1 327 ? -27.860 2.225 83.803 1.00 76.50 327 THR A CA 1
ATOM 2577 C C . THR A 1 327 ? -26.680 2.863 84.533 1.00 76.50 327 THR A C 1
ATOM 2579 O O . THR A 1 327 ? -26.632 2.848 85.762 1.00 76.50 327 THR A O 1
ATOM 2582 N N . VAL A 1 328 ? -25.758 3.482 83.790 1.00 73.75 328 VAL A N 1
ATOM 2583 C CA . VAL A 1 328 ? -24.603 4.189 84.361 1.00 73.75 328 VAL A CA 1
ATOM 2584 C C . VAL A 1 328 ? -25.055 5.372 85.220 1.00 73.75 328 VAL A C 1
ATOM 2586 O O . VAL A 1 328 ? -24.581 5.516 86.343 1.00 73.75 328 VAL A O 1
ATOM 2589 N N . ALA A 1 329 ? -26.009 6.177 84.744 1.00 69.44 329 ALA A N 1
ATOM 2590 C CA . ALA A 1 329 ? -26.550 7.304 85.505 1.00 69.44 329 ALA A CA 1
ATOM 2591 C C . ALA A 1 329 ? -27.199 6.855 86.827 1.00 69.44 329 ALA A C 1
ATOM 2593 O O . ALA A 1 329 ? -26.955 7.453 87.872 1.00 69.44 329 ALA A O 1
ATOM 2594 N N . THR A 1 330 ? -27.963 5.759 86.801 1.00 77.56 330 THR A N 1
ATOM 2595 C CA . THR A 1 330 ? -28.606 5.199 88.002 1.00 77.56 330 THR A CA 1
ATOM 2596 C C . THR A 1 330 ? -27.579 4.648 88.993 1.00 77.56 330 THR A C 1
ATOM 2598 O O . THR A 1 330 ? -27.734 4.821 90.199 1.00 77.56 330 THR A O 1
ATOM 2601 N N . TYR A 1 331 ? -26.504 4.019 88.506 1.00 79.56 331 TYR A N 1
ATOM 2602 C CA . TYR A 1 331 ? -25.405 3.556 89.357 1.00 79.56 331 TYR A CA 1
ATOM 2603 C C . TYR A 1 331 ? -24.687 4.720 90.050 1.00 79.56 331 TYR A C 1
ATOM 2605 O O . TYR A 1 331 ? -24.457 4.669 91.258 1.00 79.56 331 TYR A O 1
ATOM 2613 N N . ILE A 1 332 ? -24.376 5.783 89.301 1.00 74.69 332 ILE A N 1
ATOM 2614 C CA . ILE A 1 332 ? -23.754 6.996 89.849 1.00 74.69 332 ILE A CA 1
ATOM 2615 C C . ILE A 1 332 ? -24.665 7.620 90.914 1.00 74.69 332 ILE A C 1
ATOM 2617 O O . ILE A 1 332 ? -24.193 7.945 92.001 1.00 74.69 332 ILE A O 1
ATOM 2621 N N . PHE A 1 333 ? -25.970 7.716 90.640 1.00 75.62 333 PHE A N 1
ATOM 2622 C CA . PHE A 1 333 ? -26.956 8.202 91.606 1.00 75.62 333 PHE A CA 1
ATOM 2623 C C . PHE A 1 333 ? -26.982 7.355 92.884 1.00 75.62 333 PHE A C 1
ATOM 2625 O O . PHE A 1 333 ? -26.949 7.903 93.982 1.00 75.62 333 PHE A O 1
ATOM 2632 N N . LEU A 1 334 ? -27.010 6.023 92.760 1.00 77.19 334 LEU A N 1
ATOM 2633 C CA . LEU A 1 334 ? -27.024 5.121 93.912 1.00 77.19 334 LEU A CA 1
ATOM 2634 C C . LEU A 1 334 ? -25.768 5.296 94.775 1.00 77.19 334 LEU A C 1
ATOM 2636 O O . LEU A 1 334 ? -25.860 5.306 96.001 1.00 77.19 334 LEU A O 1
ATOM 2640 N N . TYR A 1 335 ? -24.608 5.456 94.139 1.00 77.06 335 TYR A N 1
ATOM 2641 C CA . TYR A 1 335 ? -23.349 5.697 94.834 1.00 77.06 335 TYR A CA 1
ATOM 2642 C C . TYR A 1 335 ? -23.375 7.018 95.618 1.00 77.06 335 TYR A C 1
ATOM 2644 O O . TYR A 1 335 ? -23.053 7.025 96.807 1.00 77.06 335 TYR A O 1
ATOM 2652 N N . ASP A 1 336 ? -23.811 8.116 94.987 1.00 69.19 336 ASP A N 1
ATOM 2653 C CA . ASP A 1 336 ? -23.905 9.428 95.645 1.00 69.19 336 ASP A CA 1
ATOM 2654 C C . ASP A 1 336 ? -24.942 9.422 96.778 1.00 69.19 336 ASP A C 1
ATOM 2656 O O . ASP A 1 336 ? -24.705 9.954 97.861 1.00 69.19 336 ASP A O 1
ATOM 2660 N N . PHE A 1 337 ? -26.067 8.736 96.574 1.00 75.00 337 PHE A N 1
ATOM 2661 C CA . PHE A 1 337 ? -27.108 8.578 97.583 1.00 75.00 337 PHE A CA 1
ATOM 2662 C C . PHE A 1 337 ? -26.599 7.860 98.841 1.00 75.00 337 PHE A C 1
ATOM 2664 O O . PHE A 1 337 ? -26.796 8.344 99.959 1.00 75.00 337 PHE A O 1
ATOM 2671 N N . VAL A 1 338 ? -25.901 6.732 98.671 1.00 77.38 338 VAL A N 1
ATOM 2672 C CA . VAL A 1 338 ? -25.294 5.999 99.792 1.00 77.38 338 VAL A CA 1
ATOM 2673 C C . VAL A 1 338 ? -24.264 6.875 100.503 1.00 77.38 338 VAL A C 1
ATOM 2675 O O . VAL A 1 338 ? -24.257 6.942 101.731 1.00 77.38 338 VAL A O 1
ATOM 2678 N N . PHE A 1 339 ? -23.432 7.594 99.747 1.00 73.06 339 PHE A N 1
ATOM 2679 C CA . PHE A 1 339 ? -22.436 8.502 100.306 1.00 73.06 339 PHE A CA 1
ATOM 2680 C C . PHE A 1 339 ? -23.071 9.620 101.150 1.00 73.06 339 PHE A C 1
ATOM 2682 O O . PHE A 1 339 ? -22.619 9.881 102.268 1.00 73.06 339 PHE A O 1
ATOM 2689 N N . ARG A 1 340 ? -24.171 10.222 100.677 1.00 70.44 340 ARG A N 1
ATOM 2690 C CA . ARG A 1 340 ? -24.927 11.245 101.418 1.00 70.44 340 ARG A CA 1
ATOM 2691 C C . ARG A 1 340 ? -25.579 10.705 102.687 1.00 70.44 340 ARG A C 1
ATOM 2693 O O . ARG A 1 340 ? -25.531 11.392 103.704 1.00 70.44 340 ARG A O 1
ATOM 2700 N N . ILE A 1 341 ? -26.131 9.488 102.674 1.00 76.12 341 ILE A N 1
ATOM 2701 C CA . ILE A 1 341 ? -26.657 8.851 103.898 1.00 76.12 341 ILE A CA 1
ATOM 2702 C C . ILE A 1 341 ? -25.543 8.663 104.930 1.00 76.12 341 ILE A C 1
ATOM 2704 O O . ILE A 1 341 ? -25.744 8.946 106.112 1.00 76.12 341 ILE A O 1
ATOM 2708 N N . VAL A 1 342 ? -24.366 8.207 104.491 1.00 78.31 342 VAL A N 1
ATOM 2709 C CA . VAL A 1 342 ? -23.226 7.948 105.382 1.00 78.31 342 VAL A CA 1
ATOM 2710 C C . VAL A 1 342 ? -22.704 9.238 106.025 1.00 78.31 342 VAL A C 1
ATOM 2712 O O . VAL A 1 342 ? -22.307 9.206 107.186 1.00 78.31 342 VAL A O 1
ATOM 2715 N N . GLN A 1 343 ? -22.724 10.370 105.310 1.00 74.19 343 GLN A N 1
ATOM 2716 C CA . GLN A 1 343 ? -22.217 11.649 105.828 1.00 74.19 343 GLN A CA 1
ATOM 2717 C C . GLN A 1 343 ? -23.260 12.502 106.565 1.00 74.19 343 GLN A C 1
ATOM 2719 O O . GLN A 1 343 ? -22.928 13.133 107.565 1.00 74.19 343 GLN A O 1
ATOM 2724 N N . GLY A 1 344 ? -24.501 12.553 106.075 1.00 65.69 344 GLY A N 1
ATOM 2725 C CA . GLY A 1 344 ? -25.558 13.440 106.579 1.00 65.69 344 GLY A CA 1
ATOM 2726 C C . GLY A 1 344 ? -26.532 12.792 107.567 1.00 65.69 344 GLY A C 1
ATOM 2727 O O . GLY A 1 344 ? -27.345 13.493 108.166 1.00 65.69 344 GLY A O 1
ATOM 2728 N N . GLY A 1 345 ? -26.462 11.469 107.749 1.00 67.69 345 GLY A N 1
ATOM 2729 C CA . GLY A 1 345 ? -27.383 10.711 108.594 1.00 67.69 345 GLY A CA 1
ATOM 2730 C C . GLY A 1 345 ? -28.771 10.498 107.970 1.00 67.69 345 GLY A C 1
ATOM 2731 O O . GLY A 1 345 ? -29.100 10.996 106.889 1.00 67.69 345 GLY A O 1
ATOM 2732 N N . PHE A 1 346 ? -29.603 9.718 108.663 1.00 70.19 346 PHE A N 1
ATOM 2733 C CA . PHE A 1 346 ? -30.962 9.374 108.233 1.00 70.19 346 PHE A CA 1
ATOM 2734 C C . PHE A 1 346 ? -31.947 10.516 108.530 1.00 70.19 346 PHE A C 1
ATOM 2736 O O . PHE A 1 346 ? -32.654 10.495 109.536 1.00 70.19 346 PHE A O 1
ATOM 2743 N N . THR A 1 347 ? -31.996 11.521 107.656 1.00 76.25 347 THR A N 1
ATOM 2744 C CA . THR A 1 347 ? -33.048 12.549 107.666 1.00 76.25 347 THR A CA 1
ATOM 2745 C C . THR A 1 347 ? -34.246 12.108 106.819 1.00 76.25 347 THR A C 1
ATOM 2747 O O . THR A 1 347 ? -34.100 11.325 105.876 1.00 76.25 347 THR A O 1
ATOM 2750 N N . ILE A 1 348 ? -35.447 12.599 107.151 1.00 68.19 348 ILE A N 1
ATOM 2751 C CA . ILE A 1 348 ? -36.686 12.277 106.416 1.00 68.19 348 ILE A CA 1
ATOM 2752 C C . ILE A 1 348 ? -36.550 12.666 104.937 1.00 68.19 348 ILE A C 1
ATOM 2754 O O . ILE A 1 348 ? -36.935 11.887 104.065 1.00 68.19 348 ILE A O 1
ATOM 2758 N N . ASP A 1 349 ? -35.917 13.807 104.661 1.00 58.50 349 ASP A N 1
ATOM 2759 C CA . ASP A 1 349 ? -35.689 14.305 103.304 1.00 58.50 349 ASP A CA 1
ATOM 2760 C C . ASP A 1 349 ? -34.776 13.363 102.502 1.00 58.50 349 ASP A C 1
ATOM 2762 O O . ASP A 1 349 ? -35.117 12.963 101.388 1.00 58.50 349 ASP A O 1
ATOM 2766 N N . ASN A 1 350 ? -33.667 12.900 103.093 1.00 65.62 350 ASN A N 1
ATOM 2767 C CA . ASN A 1 350 ? -32.748 11.973 102.426 1.00 65.62 350 ASN A CA 1
ATOM 2768 C C . ASN A 1 350 ? -33.430 10.639 102.094 1.00 65.62 350 ASN A C 1
ATOM 2770 O O . ASN A 1 350 ? -33.266 10.115 100.993 1.00 65.62 350 ASN A O 1
ATOM 2774 N N . ILE A 1 351 ? -34.219 10.092 103.022 1.00 70.50 351 ILE A N 1
ATOM 2775 C CA . ILE A 1 351 ? -34.917 8.818 102.808 1.00 70.50 351 ILE A CA 1
ATOM 2776 C C . ILE A 1 351 ? -35.975 8.967 101.714 1.00 70.50 351 ILE A C 1
ATOM 2778 O O . ILE A 1 351 ? -36.030 8.136 100.809 1.00 70.50 351 ILE A O 1
ATOM 2782 N N . PHE A 1 352 ? -36.797 10.017 101.770 1.00 70.56 352 PHE A N 1
ATOM 2783 C CA . PHE A 1 352 ? -37.898 10.203 100.829 1.00 70.56 352 PHE A CA 1
ATOM 2784 C C . PHE A 1 352 ? -37.397 10.407 99.393 1.00 70.56 352 PHE A C 1
ATOM 2786 O O . PHE A 1 352 ? -37.841 9.709 98.479 1.00 70.56 352 PHE A O 1
ATOM 2793 N N . PHE A 1 353 ? -36.423 11.299 99.187 1.00 58.78 353 PHE A N 1
ATOM 2794 C CA . PHE A 1 353 ? -35.882 11.577 97.854 1.00 58.78 353 PHE A CA 1
ATOM 2795 C C . PHE A 1 353 ? -34.975 10.460 97.329 1.00 58.78 353 PHE A C 1
ATOM 2797 O O . PHE A 1 353 ? -34.978 10.182 96.130 1.00 58.78 353 PHE A O 1
ATOM 2804 N N . GLY A 1 354 ? -34.269 9.758 98.216 1.00 68.00 354 GLY A N 1
ATOM 2805 C CA . GLY A 1 354 ? -33.542 8.540 97.879 1.00 68.00 354 GLY A CA 1
ATOM 2806 C C . GLY A 1 354 ? -34.442 7.429 97.361 1.00 68.00 354 GLY A C 1
ATOM 2807 O O . GLY A 1 354 ? -34.179 6.849 96.307 1.00 68.00 354 GLY A O 1
ATOM 2808 N N . LEU A 1 355 ? -35.545 7.172 98.071 1.00 70.69 355 LEU A N 1
ATOM 2809 C CA . LEU A 1 355 ? -36.537 6.183 97.660 1.00 70.69 355 LEU A CA 1
ATOM 2810 C C . LEU A 1 355 ? -37.201 6.595 96.338 1.00 70.69 355 LEU A C 1
ATOM 2812 O O . LEU A 1 355 ? -37.338 5.767 95.443 1.00 70.69 355 LEU A O 1
ATOM 2816 N N . ALA A 1 356 ? -37.555 7.875 96.182 1.00 65.94 356 ALA A N 1
ATOM 2817 C CA . ALA A 1 356 ? -38.155 8.401 94.957 1.00 65.94 356 ALA A CA 1
ATOM 2818 C C . ALA A 1 356 ? -37.210 8.297 93.745 1.00 65.94 356 ALA A C 1
ATOM 2820 O O . ALA A 1 356 ? -37.627 7.843 92.679 1.00 65.94 356 ALA A O 1
ATOM 2821 N N . GLY A 1 357 ? -35.932 8.655 93.904 1.00 64.12 357 GLY A N 1
ATOM 2822 C CA . GLY A 1 357 ? -34.921 8.545 92.850 1.00 64.12 357 GLY A CA 1
ATOM 2823 C C . GLY A 1 357 ? -34.585 7.095 92.496 1.00 64.12 357 GLY A C 1
ATOM 2824 O O . GLY A 1 357 ? -34.419 6.769 91.322 1.00 64.12 357 GLY A O 1
ATOM 2825 N N . LEU A 1 358 ? -34.579 6.196 93.483 1.00 74.06 358 LEU A N 1
ATOM 2826 C CA . LEU A 1 358 ? -34.394 4.761 93.264 1.00 74.06 358 LEU A CA 1
ATOM 2827 C C . LEU A 1 358 ? -35.590 4.150 92.517 1.00 74.06 358 LEU A C 1
ATOM 2829 O O . LEU A 1 358 ? -35.394 3.385 91.575 1.00 74.06 358 LEU A O 1
ATOM 2833 N N . ILE A 1 359 ? -36.821 4.550 92.856 1.00 72.69 359 ILE A N 1
ATOM 2834 C CA . ILE A 1 359 ? -38.033 4.168 92.115 1.00 72.69 359 ILE A CA 1
ATOM 2835 C C . ILE A 1 359 ? -37.974 4.694 90.674 1.00 72.69 359 ILE A C 1
ATOM 2837 O O . ILE A 1 359 ? -38.229 3.935 89.739 1.00 72.69 359 ILE A O 1
ATOM 2841 N N . ALA A 1 360 ? -37.593 5.958 90.471 1.00 65.94 360 ALA A N 1
ATOM 2842 C CA . ALA A 1 360 ? -37.472 6.555 89.142 1.00 65.94 360 ALA A CA 1
ATOM 2843 C C . ALA A 1 360 ? -36.379 5.881 88.292 1.00 65.94 360 ALA A C 1
ATOM 2845 O O . ALA A 1 360 ? -36.609 5.591 87.119 1.00 65.94 360 ALA A O 1
ATOM 2846 N N . GLY A 1 361 ? -35.221 5.571 88.884 1.00 67.94 361 GLY A N 1
ATOM 2847 C CA . GLY A 1 361 ? -34.129 4.852 88.226 1.00 67.94 361 GLY A CA 1
ATOM 2848 C C . GLY A 1 361 ? -34.525 3.430 87.824 1.00 67.94 361 GLY A C 1
ATOM 2849 O O . GLY A 1 361 ? -34.317 3.031 86.678 1.00 67.94 361 GLY A O 1
ATOM 2850 N N . ILE A 1 362 ? -35.182 2.685 88.722 1.00 76.00 362 ILE A N 1
ATOM 2851 C CA . ILE A 1 362 ? -35.704 1.340 88.425 1.00 76.00 362 ILE A CA 1
ATOM 2852 C C . ILE A 1 362 ? -36.747 1.399 87.306 1.00 76.00 362 ILE A C 1
ATOM 2854 O O . ILE A 1 362 ? -36.704 0.586 86.381 1.00 76.00 362 ILE A O 1
ATOM 2858 N N . LEU A 1 363 ? -37.655 2.377 87.348 1.00 71.38 363 LEU A N 1
ATOM 2859 C CA . LEU A 1 363 ? -38.675 2.559 86.319 1.00 71.38 363 LEU A CA 1
ATOM 2860 C C . LEU A 1 363 ? -38.044 2.896 84.957 1.00 71.38 363 LEU A C 1
ATOM 2862 O O . LEU A 1 363 ? -38.414 2.304 83.943 1.00 71.38 363 LEU A O 1
ATOM 2866 N N . ALA A 1 364 ? -37.055 3.794 84.927 1.00 67.62 364 ALA A N 1
ATOM 2867 C CA . ALA A 1 364 ? -36.350 4.191 83.710 1.00 67.62 364 ALA A CA 1
ATOM 2868 C C . ALA A 1 364 ? -35.558 3.030 83.087 1.00 67.62 364 ALA A C 1
ATOM 2870 O O . ALA A 1 364 ? -35.637 2.813 81.875 1.00 67.62 364 ALA A O 1
ATOM 2871 N N . ILE A 1 365 ? -34.849 2.242 83.906 1.00 76.88 365 ILE A N 1
ATOM 2872 C CA . ILE A 1 365 ? -34.158 1.024 83.456 1.00 76.88 365 ILE A CA 1
ATOM 2873 C C . ILE A 1 365 ? -35.174 0.006 82.930 1.00 76.88 365 ILE A C 1
ATOM 2875 O O . ILE A 1 365 ? -34.966 -0.556 81.856 1.00 76.88 365 ILE A O 1
ATOM 2879 N N . GLY A 1 366 ? -36.292 -0.200 83.633 1.00 70.44 366 GLY A N 1
ATOM 2880 C CA . GLY A 1 366 ? -37.349 -1.122 83.216 1.00 70.44 366 GLY A CA 1
ATOM 2881 C C . GLY A 1 366 ? -37.938 -0.766 81.848 1.00 70.44 366 GLY A C 1
ATOM 2882 O O . GLY A 1 366 ? -38.033 -1.622 80.967 1.00 70.44 366 GLY A O 1
ATOM 2883 N N . ILE A 1 367 ? -38.262 0.510 81.624 1.00 72.44 367 ILE A N 1
ATOM 2884 C CA . ILE A 1 367 ? -38.778 1.002 80.337 1.00 72.44 367 ILE A CA 1
ATOM 2885 C C . ILE A 1 367 ? -37.733 0.827 79.222 1.00 72.44 367 ILE A C 1
ATOM 2887 O O . ILE A 1 367 ? -38.060 0.337 78.136 1.00 72.44 367 ILE A O 1
ATOM 2891 N N . ALA A 1 368 ? -36.471 1.183 79.483 1.00 67.88 368 ALA A N 1
ATOM 2892 C CA . ALA A 1 368 ? -35.385 1.037 78.515 1.00 67.88 368 ALA A CA 1
ATOM 2893 C C . ALA A 1 368 ? -35.119 -0.438 78.160 1.00 67.88 368 ALA A C 1
ATOM 2895 O O . ALA A 1 368 ? -34.930 -0.772 76.988 1.00 67.88 368 ALA A O 1
ATOM 2896 N N . LEU A 1 369 ? -35.179 -1.337 79.147 1.00 76.31 369 LEU A N 1
ATOM 2897 C CA . LEU A 1 369 ? -34.995 -2.774 78.960 1.00 76.31 369 LEU A CA 1
ATOM 2898 C C . LEU A 1 369 ? -36.111 -3.371 78.092 1.00 76.31 369 LEU A C 1
ATOM 2900 O O . LEU A 1 369 ? -35.825 -4.085 77.132 1.00 76.31 369 LEU A O 1
ATOM 2904 N N . ILE A 1 370 ? -37.375 -3.020 78.356 1.00 75.25 370 ILE A N 1
ATOM 2905 C CA . ILE A 1 370 ? -38.522 -3.458 77.542 1.00 75.25 370 ILE A CA 1
ATOM 2906 C C . ILE A 1 370 ? -38.369 -2.993 76.085 1.00 75.25 370 ILE A C 1
ATOM 2908 O O . ILE A 1 370 ? -38.664 -3.748 75.153 1.00 75.25 370 ILE A O 1
ATOM 2912 N N . ALA A 1 371 ? -37.883 -1.768 75.864 1.00 70.50 371 ALA A N 1
ATOM 2913 C CA . ALA A 1 371 ? -37.651 -1.233 74.525 1.00 70.50 371 ALA A CA 1
ATOM 2914 C C . ALA A 1 371 ? -36.552 -1.997 73.757 1.00 70.50 371 ALA A C 1
ATOM 2916 O O . ALA A 1 371 ? -36.708 -2.233 72.554 1.00 70.50 371 ALA A O 1
ATOM 2917 N N . VAL A 1 372 ? -35.477 -2.417 74.437 1.00 74.94 372 VAL A N 1
ATOM 2918 C CA . VAL A 1 372 ? -34.399 -3.242 73.858 1.00 74.94 372 VAL A CA 1
ATOM 2919 C C . VAL A 1 372 ? -34.883 -4.666 73.581 1.00 74.94 372 VAL A C 1
ATOM 2921 O O . VAL A 1 372 ? -34.669 -5.173 72.483 1.00 74.94 372 VAL A O 1
ATOM 2924 N N . VAL A 1 373 ? -35.608 -5.292 74.512 1.00 74.81 373 VAL A N 1
ATOM 2925 C CA . VAL A 1 373 ? -36.164 -6.645 74.326 1.00 74.81 373 VAL A CA 1
ATOM 2926 C C . VAL A 1 373 ? -37.120 -6.685 73.131 1.00 74.81 373 VAL A C 1
ATOM 2928 O O . VAL A 1 373 ? -36.995 -7.555 72.271 1.00 74.81 373 VAL A O 1
ATOM 2931 N N . LYS A 1 374 ? -38.021 -5.700 72.998 1.00 71.88 374 LYS A N 1
ATOM 2932 C CA . LYS A 1 374 ? -38.894 -5.583 71.815 1.00 71.88 374 LYS A CA 1
ATOM 2933 C C . LYS A 1 374 ? -38.107 -5.388 70.515 1.00 71.88 374 LYS A C 1
ATOM 2935 O O . LYS A 1 374 ? -38.511 -5.915 69.481 1.00 71.88 374 LYS A O 1
ATOM 2940 N N . ALA A 1 375 ? -37.004 -4.640 70.547 1.00 68.75 375 ALA A N 1
ATOM 2941 C CA . ALA A 1 375 ? -36.144 -4.448 69.380 1.00 68.75 375 ALA A CA 1
ATOM 2942 C C . ALA A 1 375 ? -35.482 -5.767 68.946 1.00 68.75 375 ALA A C 1
ATOM 2944 O O . ALA A 1 375 ? -35.604 -6.163 67.788 1.00 68.75 375 ALA A O 1
ATOM 2945 N N . VAL A 1 376 ? -34.888 -6.501 69.891 1.00 69.06 376 VAL A N 1
ATOM 2946 C CA . VAL A 1 376 ? -34.241 -7.799 69.638 1.00 69.06 376 VAL A CA 1
ATOM 2947 C C . VAL A 1 376 ? -35.247 -8.841 69.138 1.00 69.06 376 VAL A C 1
ATOM 2949 O O . VAL A 1 376 ? -34.982 -9.525 68.149 1.00 69.06 376 VAL A O 1
ATOM 2952 N N . LEU A 1 377 ? -36.432 -8.925 69.751 1.00 69.00 377 LEU A N 1
ATOM 2953 C CA . LEU A 1 377 ? -37.493 -9.844 69.319 1.00 69.00 377 LEU A CA 1
ATOM 2954 C C . LEU A 1 377 ? -37.987 -9.539 67.898 1.00 69.00 377 LEU A C 1
ATOM 2956 O O . LEU A 1 377 ? -38.221 -10.459 67.116 1.00 69.00 377 LEU A O 1
ATOM 2960 N N . ASN A 1 378 ? -38.093 -8.261 67.522 1.00 66.38 378 ASN A N 1
ATOM 2961 C CA . ASN A 1 378 ? -38.451 -7.872 66.157 1.00 66.38 378 ASN A CA 1
ATOM 2962 C C . ASN A 1 378 ? -37.377 -8.264 65.132 1.00 66.38 378 ASN A C 1
ATOM 2964 O O . ASN A 1 378 ? -37.719 -8.661 64.015 1.00 66.38 378 ASN A O 1
ATOM 2968 N N . VAL A 1 379 ? -36.096 -8.195 65.501 1.00 63.12 379 VAL A N 1
ATOM 2969 C CA . VAL A 1 379 ? -34.990 -8.659 64.650 1.00 63.12 379 VAL A CA 1
ATOM 2970 C C . VAL A 1 379 ? -35.018 -10.181 64.494 1.00 63.12 379 VAL A C 1
ATOM 2972 O O . VAL A 1 379 ? -34.884 -10.674 63.373 1.00 63.12 379 VAL A O 1
ATOM 2975 N N . MET A 1 380 ? -35.257 -10.932 65.575 1.00 58.22 380 MET A N 1
ATOM 2976 C CA . MET A 1 380 ? -35.364 -12.397 65.511 1.00 58.22 380 MET A CA 1
ATOM 2977 C C . MET A 1 380 ? -36.568 -12.857 64.681 1.00 58.22 380 MET A C 1
ATOM 2979 O O . MET A 1 380 ? -36.417 -13.736 63.831 1.00 58.22 380 MET A O 1
ATOM 2983 N N . ARG A 1 381 ? -37.725 -12.193 64.827 1.00 59.38 381 ARG A N 1
ATOM 2984 C CA . ARG A 1 381 ? -38.928 -12.449 64.017 1.00 59.38 381 ARG A CA 1
ATOM 2985 C C . ARG A 1 381 ? -38.693 -12.181 62.526 1.00 59.38 381 ARG A C 1
ATOM 2987 O O . ARG A 1 381 ? -39.152 -12.957 61.698 1.00 59.38 381 ARG A O 1
ATOM 2994 N N . LYS A 1 382 ? -37.955 -11.122 62.168 1.00 58.09 382 LYS A N 1
ATOM 2995 C CA . LYS A 1 382 ? -37.615 -10.810 60.764 1.00 58.09 382 LYS A CA 1
ATOM 2996 C C . LYS A 1 382 ? -36.555 -11.738 60.160 1.00 58.09 382 LYS A C 1
ATOM 2998 O O . LYS A 1 382 ? -36.514 -11.870 58.943 1.00 58.09 382 LYS A O 1
ATOM 3003 N N . ARG A 1 383 ? -35.709 -12.374 60.980 1.00 48.53 383 ARG A N 1
ATOM 3004 C CA . ARG A 1 383 ? -34.676 -13.330 60.537 1.00 48.53 383 ARG A CA 1
ATOM 3005 C C . ARG A 1 383 ? -35.120 -14.799 60.551 1.00 48.53 383 ARG A C 1
ATOM 3007 O O . ARG A 1 383 ? -34.306 -15.658 60.233 1.00 48.53 383 ARG A O 1
ATOM 3014 N N . GLY A 1 384 ? -36.371 -15.099 60.909 1.00 48.75 384 GLY A N 1
ATOM 3015 C CA . GLY A 1 384 ? -36.897 -16.471 60.897 1.00 48.75 384 GLY A CA 1
ATOM 3016 C C . GLY A 1 384 ? -36.261 -17.411 61.931 1.00 48.75 384 GLY A C 1
ATOM 3017 O O . GLY A 1 384 ? -36.294 -18.622 61.743 1.00 48.75 384 GLY A O 1
ATOM 3018 N N . MET A 1 385 ? -35.672 -16.882 63.010 1.00 44.34 385 MET A N 1
ATOM 3019 C CA . MET A 1 385 ? -35.119 -17.703 64.096 1.00 44.34 385 MET A CA 1
ATOM 3020 C C . MET A 1 385 ? -36.203 -18.039 65.129 1.00 44.34 385 MET A C 1
ATOM 3022 O O . MET A 1 385 ? -36.975 -17.165 65.526 1.00 44.34 385 MET A O 1
ATOM 3026 N N . ALA A 1 386 ? -36.255 -19.306 65.555 1.00 42.34 386 ALA A N 1
ATOM 3027 C CA . ALA A 1 386 ? -37.221 -19.808 66.529 1.00 42.34 386 ALA A CA 1
ATOM 3028 C C . ALA A 1 386 ? -37.100 -19.067 67.873 1.00 42.34 386 ALA A C 1
ATOM 3030 O O . ALA A 1 386 ? -36.016 -18.950 68.443 1.00 42.34 386 ALA A O 1
ATOM 3031 N N . ILE A 1 387 ? -38.230 -18.560 68.365 1.00 41.12 387 ILE A N 1
ATOM 3032 C CA . ILE A 1 387 ? -38.352 -17.905 69.671 1.00 41.12 387 ILE A CA 1
ATOM 3033 C C . ILE A 1 387 ? -38.396 -19.015 70.738 1.00 41.12 387 ILE A C 1
ATOM 3035 O O . ILE A 1 387 ? -39.189 -19.941 70.567 1.00 41.12 387 ILE A O 1
ATOM 3039 N N . PRO A 1 388 ? -37.609 -18.964 71.830 1.00 41.22 388 PRO A N 1
ATOM 3040 C CA . PRO A 1 388 ? -37.790 -19.892 72.943 1.00 41.22 388 PRO A CA 1
ATOM 3041 C C . PRO A 1 388 ? -39.154 -19.626 73.589 1.00 41.22 388 PRO A C 1
ATOM 3043 O O . PRO A 1 388 ? -39.428 -18.496 74.002 1.00 41.22 388 PRO A O 1
ATOM 3046 N N . GLU A 1 389 ? -40.018 -20.636 73.659 1.00 36.59 389 GLU A N 1
ATOM 3047 C CA . GLU A 1 389 ? -41.305 -20.526 74.347 1.00 36.59 389 GLU A CA 1
ATOM 3048 C C . GLU A 1 389 ? -41.075 -20.225 75.835 1.00 36.59 389 GLU A C 1
ATOM 3050 O O . GLU A 1 389 ? -40.471 -21.015 76.560 1.00 36.59 389 GLU A O 1
ATOM 3055 N N . MET A 1 390 ? -41.553 -19.066 76.301 1.00 33.56 390 MET A N 1
ATOM 3056 C CA . MET A 1 390 ? -41.745 -18.845 77.734 1.00 33.56 390 MET A CA 1
ATOM 3057 C C . MET A 1 390 ? -42.990 -19.615 78.201 1.00 33.56 390 MET A C 1
ATOM 3059 O O . MET A 1 390 ? -43.956 -19.703 77.438 1.00 33.56 390 MET A O 1
ATOM 3063 N N . PRO A 1 391 ? -43.015 -20.135 79.444 1.00 34.47 391 PRO A N 1
ATOM 3064 C CA . PRO A 1 391 ? -44.132 -20.930 79.937 1.00 34.47 391 PRO A CA 1
ATOM 3065 C C . PRO A 1 391 ? -45.409 -20.084 79.965 1.00 34.47 391 PRO A C 1
ATOM 3067 O O . PRO A 1 391 ? -45.478 -19.072 80.663 1.00 34.47 391 PRO A O 1
ATOM 3070 N N . GLN A 1 392 ? -46.422 -20.500 79.206 1.00 34.75 392 GLN A N 1
ATOM 3071 C CA . GLN A 1 392 ? -47.757 -19.917 79.266 1.00 34.75 392 GLN A CA 1
ATOM 3072 C C . GLN A 1 392 ? -48.442 -20.377 80.554 1.00 34.75 392 GLN A C 1
ATOM 3074 O O . GLN A 1 392 ? -48.948 -21.493 80.639 1.00 34.75 392 GLN A O 1
ATOM 3079 N N . ILE A 1 393 ? -48.470 -19.517 81.567 1.00 35.19 393 ILE A N 1
ATOM 3080 C CA . ILE A 1 393 ? -49.429 -19.643 82.662 1.00 35.19 393 ILE A CA 1
ATOM 3081 C C . ILE A 1 393 ? -50.576 -18.702 82.277 1.00 35.19 393 ILE A C 1
ATOM 3083 O O . ILE A 1 393 ? -50.373 -17.493 82.245 1.00 35.19 393 ILE A O 1
ATOM 3087 N N . PHE A 1 394 ? -51.735 -19.282 81.948 1.00 32.75 394 PHE A N 1
ATOM 3088 C CA . PHE A 1 394 ? -52.978 -18.680 81.426 1.00 32.75 394 PHE A CA 1
ATOM 3089 C C . PHE A 1 394 ? -53.111 -18.579 79.894 1.00 32.75 394 PHE A C 1
ATOM 3091 O O . PHE A 1 394 ? -52.691 -17.615 79.260 1.00 32.75 394 PHE A O 1
ATOM 3098 N N . SER A 1 395 ? -53.795 -19.574 79.315 1.00 33.72 395 SER A N 1
ATOM 3099 C CA . SER A 1 395 ? -54.382 -19.520 77.974 1.00 33.72 395 SER A CA 1
ATOM 3100 C C . SER A 1 395 ? -55.768 -18.871 78.025 1.00 33.72 395 SER A C 1
ATOM 3102 O O . SER A 1 395 ? -56.659 -19.327 78.740 1.00 33.72 395 SER A O 1
ATOM 3104 N N . THR A 1 396 ? -55.953 -17.825 77.232 1.00 34.38 396 THR A N 1
ATOM 3105 C CA . THR A 1 396 ? -57.166 -17.012 77.090 1.00 34.38 396 THR A CA 1
ATOM 3106 C C . THR A 1 396 ? -58.213 -17.668 76.183 1.00 34.38 396 THR A C 1
ATOM 3108 O O . THR A 1 396 ? -58.542 -17.108 75.144 1.00 34.38 396 THR A O 1
ATOM 3111 N N . ASN A 1 397 ? -58.731 -18.844 76.551 1.00 33.50 397 ASN A N 1
ATOM 3112 C CA . ASN A 1 397 ? -59.834 -19.485 75.810 1.00 33.50 397 ASN A CA 1
ATOM 3113 C C . ASN A 1 397 ? -61.141 -19.645 76.605 1.00 33.50 397 ASN A C 1
ATOM 3115 O O . ASN A 1 397 ? -62.121 -20.117 76.040 1.00 33.50 397 ASN A O 1
ATOM 3119 N N . ASP A 1 398 ? -61.210 -19.161 77.849 1.00 35.59 398 ASP A N 1
ATOM 3120 C CA . ASP A 1 398 ? -62.440 -19.234 78.660 1.00 35.59 398 ASP A CA 1
ATOM 3121 C C . ASP A 1 398 ? -63.178 -17.884 78.812 1.00 35.59 398 ASP A C 1
ATOM 3123 O O . ASP A 1 398 ? -64.199 -17.808 79.490 1.00 35.59 398 ASP A O 1
ATOM 3127 N N . ALA A 1 399 ? -62.705 -16.802 78.176 1.00 32.78 399 ALA A N 1
ATOM 3128 C CA . ALA A 1 399 ? -63.190 -15.437 78.441 1.00 32.78 399 ALA A CA 1
ATOM 3129 C C . ALA A 1 399 ? -64.059 -14.796 77.336 1.00 32.78 399 ALA A C 1
ATOM 3131 O O . ALA A 1 399 ? -64.473 -13.651 77.492 1.00 32.78 399 ALA A O 1
ATOM 3132 N N . GLU A 1 400 ? -64.389 -15.504 76.249 1.00 32.03 400 GLU A N 1
ATOM 3133 C CA . GLU A 1 400 ? -65.252 -14.974 75.168 1.00 32.03 400 GLU A CA 1
ATOM 3134 C C . GLU A 1 400 ? -66.710 -15.482 75.212 1.00 32.03 400 GLU A C 1
ATOM 3136 O O . GLU A 1 400 ? -67.480 -15.239 74.286 1.00 32.03 400 GLU A O 1
ATOM 3141 N N . SER A 1 401 ? -67.144 -16.123 76.308 1.00 31.66 401 SER A N 1
ATOM 3142 C CA . SER A 1 401 ? -68.561 -16.502 76.516 1.00 31.66 401 SER A CA 1
ATOM 3143 C C . SER A 1 401 ? -69.341 -15.600 77.484 1.00 31.66 401 SER A C 1
ATOM 3145 O O . SER A 1 401 ? -70.508 -15.860 77.763 1.00 31.66 401 SER A O 1
ATOM 3147 N N . MET A 1 402 ? -68.740 -14.509 77.967 1.00 28.73 402 MET A N 1
ATOM 3148 C CA . MET A 1 402 ? -69.375 -13.580 78.912 1.00 28.73 402 MET A CA 1
ATOM 3149 C C . MET A 1 402 ? -69.260 -12.131 78.419 1.00 28.73 402 MET A C 1
ATOM 3151 O O . MET A 1 402 ? -68.728 -11.256 79.095 1.00 28.73 402 MET A O 1
ATOM 3155 N N . ALA A 1 403 ? -69.777 -11.862 77.217 1.00 34.84 403 ALA A N 1
ATOM 3156 C CA . ALA A 1 403 ? -70.171 -10.507 76.844 1.00 34.84 403 ALA A CA 1
ATOM 3157 C C . ALA A 1 403 ? -71.464 -10.158 77.597 1.00 34.84 403 ALA A C 1
ATOM 3159 O O . ALA A 1 403 ? -72.561 -10.536 77.185 1.00 34.84 403 ALA A O 1
ATOM 3160 N N . GLY A 1 404 ? -71.327 -9.460 78.724 1.00 27.03 404 GLY A N 1
ATOM 3161 C CA . GLY A 1 404 ? -72.458 -9.040 79.542 1.00 27.03 404 GLY A CA 1
ATOM 3162 C C . GLY A 1 404 ? -72.110 -7.932 80.529 1.00 27.03 404 GLY A C 1
ATOM 3163 O O . GLY A 1 404 ? -71.870 -8.215 81.693 1.00 27.03 404 GLY A O 1
ATOM 3164 N N . GLY A 1 405 ? -72.179 -6.684 80.054 1.00 28.20 405 GLY A N 1
ATOM 3165 C CA . GLY A 1 405 ? -72.585 -5.517 80.846 1.00 28.20 405 GLY A CA 1
ATOM 3166 C C . GLY A 1 405 ? -71.541 -4.831 81.737 1.00 28.20 405 GLY A C 1
ATOM 3167 O O . GLY A 1 405 ? -70.859 -5.466 82.530 1.00 28.20 405 GLY A O 1
ATOM 3168 N N . GLY A 1 406 ? -71.545 -3.495 81.680 1.00 27.80 406 GLY A N 1
ATOM 3169 C CA . GLY A 1 406 ? -71.162 -2.636 82.805 1.00 27.80 406 GLY A CA 1
ATOM 3170 C C . GLY A 1 406 ? -70.017 -1.667 82.529 1.00 27.80 406 GLY A C 1
ATOM 3171 O O . GLY A 1 406 ? -68.854 -2.041 82.619 1.00 27.80 406 GLY A O 1
ATOM 3172 N N . ASP A 1 407 ? -70.372 -0.411 82.253 1.00 38.19 407 ASP A N 1
ATOM 3173 C CA . ASP A 1 407 ? -69.499 0.758 82.373 1.00 38.19 407 ASP A CA 1
ATOM 3174 C C . ASP A 1 407 ? -68.963 0.902 83.810 1.00 38.19 407 ASP A C 1
ATOM 3176 O O . ASP A 1 407 ? -69.747 1.065 84.743 1.00 38.19 407 ASP A O 1
ATOM 3180 N N . GLU A 1 408 ? -67.639 0.953 83.978 1.00 31.58 408 GLU A N 1
ATOM 3181 C CA . GLU A 1 408 ? -66.982 1.680 85.074 1.00 31.58 408 GLU A CA 1
ATOM 3182 C C . GLU A 1 408 ? -65.672 2.323 84.575 1.00 31.58 408 GLU A C 1
ATOM 3184 O O . GLU A 1 408 ? -65.012 1.796 83.672 1.00 31.58 408 GLU A O 1
ATOM 3189 N N . PRO A 1 409 ? -65.308 3.513 85.090 1.00 36.59 409 PRO A N 1
ATOM 3190 C CA . PRO A 1 409 ? -64.414 4.432 84.405 1.00 36.59 409 PRO A CA 1
ATOM 3191 C C . PRO A 1 409 ? -62.957 3.993 84.546 1.00 36.59 409 PRO A C 1
ATOM 3193 O O . PRO A 1 409 ? -62.443 3.805 85.649 1.00 36.59 409 PRO A O 1
ATOM 3196 N N . ALA A 1 410 ? -62.253 3.900 83.417 1.00 34.28 410 ALA A N 1
ATOM 3197 C CA . ALA A 1 410 ? -60.802 3.775 83.419 1.00 34.28 410 ALA A CA 1
ATOM 3198 C C . ALA A 1 410 ? -60.177 4.907 84.269 1.00 34.28 410 ALA A C 1
ATOM 3200 O O . ALA A 1 410 ? -60.661 6.043 84.212 1.00 34.28 410 ALA A O 1
ATOM 3201 N N . PRO A 1 411 ? -59.107 4.645 85.047 1.00 39.16 411 PRO A N 1
ATOM 3202 C CA . PRO A 1 411 ? -58.553 5.625 85.972 1.00 39.16 411 PRO A CA 1
ATOM 3203 C C . PRO A 1 411 ? -58.185 6.903 85.219 1.00 39.16 411 PRO A C 1
ATOM 3205 O O . PRO A 1 411 ? -57.418 6.855 84.256 1.00 39.16 411 PRO A O 1
ATOM 3208 N N . TYR A 1 412 ? -58.690 8.047 85.682 1.00 37.25 412 TYR A N 1
ATOM 3209 C CA . TYR A 1 412 ? -58.445 9.375 85.103 1.00 37.25 412 TYR A CA 1
ATOM 3210 C C . TYR A 1 412 ? -56.941 9.653 84.858 1.00 37.25 412 TYR A C 1
ATOM 3212 O O . TYR A 1 412 ? -56.576 10.329 83.900 1.00 37.25 412 TYR A O 1
ATOM 3220 N N . LEU A 1 413 ? -56.048 9.045 85.654 1.00 29.59 413 LEU A N 1
ATOM 3221 C CA . LEU A 1 413 ? -54.591 9.101 85.471 1.00 29.59 413 LEU A CA 1
ATOM 3222 C C . LEU A 1 413 ? -54.054 8.277 84.283 1.00 29.59 413 LEU A C 1
ATOM 3224 O O . LEU A 1 413 ? -53.109 8.706 83.625 1.00 29.59 413 LEU A O 1
ATOM 3228 N N . ALA A 1 414 ? -54.631 7.106 83.993 1.00 32.47 414 ALA A N 1
ATOM 3229 C CA . ALA A 1 414 ? -54.187 6.240 82.898 1.00 32.47 414 ALA A CA 1
ATOM 3230 C C . ALA A 1 414 ? -54.566 6.829 81.531 1.00 32.47 414 ALA A C 1
ATOM 3232 O O . ALA A 1 414 ? -53.790 6.737 80.579 1.00 32.47 414 ALA A O 1
ATOM 3233 N N . GLN A 1 415 ? -55.715 7.509 81.454 1.00 35.81 415 GLN A N 1
ATOM 3234 C CA . GLN A 1 415 ? -56.129 8.274 80.275 1.00 35.81 415 GLN A CA 1
ATOM 3235 C C . GLN A 1 415 ? -55.293 9.549 80.074 1.00 35.81 415 GLN A C 1
ATOM 3237 O O . GLN A 1 415 ? -55.019 9.911 78.932 1.00 35.81 415 GLN A O 1
ATOM 3242 N N . LEU A 1 416 ? -54.819 10.191 81.152 1.00 31.50 416 LEU A N 1
ATOM 3243 C CA . LEU A 1 416 ? -53.926 11.354 81.050 1.00 31.50 416 LEU A CA 1
ATOM 3244 C C . LEU A 1 416 ? -52.541 10.990 80.482 1.00 31.50 416 LEU A C 1
ATOM 3246 O O . LEU A 1 416 ? -51.934 11.793 79.781 1.00 31.50 416 LEU A O 1
ATOM 3250 N N . LEU A 1 417 ? -52.050 9.780 80.773 1.00 32.47 417 LEU A N 1
ATOM 3251 C CA . LEU A 1 417 ? -50.722 9.311 80.354 1.00 32.47 417 LEU A CA 1
ATOM 3252 C C . LEU A 1 417 ? -50.708 8.622 78.983 1.00 32.47 417 LEU A C 1
ATOM 3254 O O . LEU A 1 417 ? -49.656 8.538 78.355 1.00 32.47 417 LEU A O 1
ATOM 3258 N N . THR A 1 418 ? -51.855 8.132 78.509 1.00 35.94 418 THR A N 1
ATOM 3259 C CA . THR A 1 418 ? -51.978 7.470 77.195 1.00 35.94 418 THR A CA 1
ATOM 3260 C C . THR A 1 418 ? -52.540 8.380 76.105 1.00 35.94 418 THR A C 1
ATOM 3262 O O . THR A 1 418 ? -52.448 8.038 74.928 1.00 35.94 418 THR A O 1
ATOM 3265 N N . ARG A 1 419 ? -53.046 9.569 76.464 1.00 34.34 419 ARG A N 1
ATOM 3266 C CA . ARG A 1 419 ? -53.479 10.608 75.521 1.00 34.34 419 ARG A CA 1
ATOM 3267 C C . ARG A 1 419 ? -52.499 11.782 75.463 1.00 34.34 419 ARG A C 1
ATOM 3269 O O . ARG A 1 419 ? -52.887 12.941 75.558 1.00 34.34 419 ARG A O 1
ATOM 3276 N N . THR A 1 420 ? -51.226 11.488 75.244 1.00 38.19 420 THR A N 1
ATOM 3277 C CA . THR A 1 420 ? -50.383 12.377 74.444 1.00 38.19 420 THR A CA 1
ATOM 3278 C C . THR A 1 420 ? -49.993 11.589 73.203 1.00 38.19 420 THR A C 1
ATOM 3280 O O . THR A 1 420 ? -49.145 10.705 73.239 1.00 38.19 420 THR A O 1
ATOM 3283 N N . GLU A 1 421 ? -50.653 11.884 72.082 1.00 39.72 421 GLU A N 1
ATOM 3284 C CA . GLU A 1 421 ? -50.309 11.325 70.764 1.00 39.72 421 GLU A CA 1
ATOM 3285 C C . GLU A 1 421 ? -48.860 11.661 70.341 1.00 39.72 421 GLU A C 1
ATOM 3287 O O . GLU A 1 421 ? -48.342 11.098 69.382 1.00 39.72 421 GLU A O 1
ATOM 3292 N N . ASP A 1 422 ? -48.152 12.478 71.127 1.00 46.84 422 ASP A N 1
ATOM 3293 C CA . ASP A 1 422 ? -46.740 12.784 70.980 1.00 46.84 422 ASP A CA 1
ATOM 3294 C C . ASP A 1 422 ? -45.881 12.013 71.994 1.00 46.84 422 ASP A C 1
ATOM 3296 O O . ASP A 1 422 ? -45.572 12.491 73.090 1.00 46.84 422 ASP A O 1
ATOM 3300 N N . GLY A 1 423 ? -45.339 10.862 71.581 1.00 52.75 423 GLY A N 1
ATOM 3301 C CA . GLY A 1 423 ? -44.247 10.180 72.299 1.00 52.75 423 GLY A CA 1
ATOM 3302 C C . GLY A 1 423 ? -42.983 11.045 72.501 1.00 52.75 423 GLY A C 1
ATOM 3303 O O . GLY A 1 423 ? -42.025 10.599 73.133 1.00 52.75 423 GLY A O 1
ATOM 3304 N N . ALA A 1 424 ? -42.962 12.269 71.962 1.00 57.09 424 ALA A N 1
ATOM 3305 C CA . ALA A 1 424 ? -41.946 13.292 72.176 1.00 57.09 424 ALA A CA 1
ATOM 3306 C C . ALA A 1 424 ? -42.007 13.914 73.583 1.00 57.09 424 ALA A C 1
ATOM 3308 O O . ALA A 1 424 ? -40.957 14.071 74.202 1.00 57.09 424 ALA A O 1
ATOM 3309 N N . LEU A 1 425 ? -43.198 14.181 74.138 1.00 57.38 425 LEU A N 1
ATOM 3310 C CA . LEU A 1 425 ? -43.352 14.851 75.443 1.00 57.38 425 LEU A CA 1
ATOM 3311 C C . LEU A 1 425 ? -42.778 14.031 76.607 1.00 57.38 425 LEU A C 1
ATOM 3313 O O . LEU A 1 425 ? -42.111 14.575 77.484 1.00 57.38 425 LEU A O 1
ATOM 3317 N N . GLY A 1 426 ? -42.956 12.707 76.591 1.00 56.81 426 GLY A N 1
ATOM 3318 C CA . GLY A 1 426 ? -42.353 11.833 77.603 1.00 56.81 426 GLY A CA 1
ATOM 3319 C C . GLY A 1 426 ? -40.819 11.847 77.560 1.00 56.81 426 GLY A C 1
ATOM 3320 O O . GLY A 1 426 ? -40.169 11.904 78.600 1.00 56.81 426 GLY A O 1
ATOM 3321 N N . ARG A 1 427 ? -40.224 11.864 76.357 1.00 63.44 427 ARG A N 1
ATOM 3322 C CA . ARG A 1 427 ? -38.761 11.953 76.184 1.00 63.44 427 ARG A CA 1
ATOM 3323 C C . ARG A 1 427 ? -38.222 13.296 76.658 1.00 63.44 427 ARG A C 1
ATOM 3325 O O . ARG A 1 427 ? -37.199 13.336 77.332 1.00 63.44 427 ARG A O 1
ATOM 3332 N N . ILE A 1 428 ? -38.936 14.369 76.330 1.00 66.75 428 ILE A N 1
ATOM 3333 C CA . ILE A 1 428 ? -38.635 15.733 76.761 1.00 66.75 428 ILE A CA 1
ATOM 3334 C C . ILE A 1 428 ? -38.515 15.809 78.287 1.00 66.75 428 ILE A C 1
ATOM 3336 O O . ILE A 1 428 ? -37.510 16.292 78.798 1.00 66.75 428 ILE A O 1
ATOM 3340 N N . ILE A 1 429 ? -39.504 15.279 79.010 1.00 64.06 429 ILE A N 1
ATOM 3341 C CA . ILE A 1 429 ? -39.520 15.310 80.478 1.00 64.06 429 ILE A CA 1
ATOM 3342 C C . ILE A 1 429 ? -38.368 14.473 81.058 1.00 64.06 429 ILE A C 1
ATOM 3344 O O . ILE A 1 429 ? -37.729 14.888 82.020 1.00 64.06 429 ILE A O 1
ATOM 3348 N N . ILE A 1 430 ? -38.048 13.326 80.451 1.00 63.56 430 ILE A N 1
ATOM 3349 C CA . ILE A 1 430 ? -36.919 12.489 80.886 1.00 63.56 430 ILE A CA 1
ATOM 3350 C C . ILE A 1 430 ? -35.582 13.227 80.721 1.00 63.56 430 ILE A C 1
ATOM 3352 O O . ILE A 1 430 ? -34.766 13.213 81.642 1.00 63.56 430 ILE A O 1
ATOM 3356 N N . TYR A 1 431 ? -35.345 13.888 79.583 1.00 71.88 431 TYR A N 1
ATOM 3357 C CA . TYR A 1 431 ? -34.101 14.636 79.358 1.00 71.88 431 TYR A CA 1
ATOM 3358 C C . TYR A 1 431 ? -33.965 15.845 80.280 1.00 71.88 431 TYR A C 1
ATOM 3360 O O . TYR A 1 431 ? -32.859 16.118 80.746 1.00 71.88 431 TYR A O 1
ATOM 3368 N N . LEU A 1 432 ? -35.078 16.512 80.586 1.00 77.12 432 LEU A N 1
ATOM 3369 C CA . LEU A 1 432 ? -35.126 17.610 81.544 1.00 77.12 432 LEU A CA 1
ATOM 3370 C C . LEU A 1 432 ? -34.659 17.150 82.927 1.00 77.12 432 LEU A C 1
ATOM 3372 O O . LEU A 1 432 ? -33.754 17.746 83.504 1.00 77.12 432 LEU A O 1
ATOM 3376 N N . ILE A 1 433 ? -35.218 16.037 83.411 1.00 69.12 433 ILE A N 1
ATOM 3377 C CA . ILE A 1 433 ? -34.861 15.461 84.710 1.00 69.12 433 ILE A CA 1
ATOM 3378 C C . ILE A 1 433 ? -33.382 15.055 84.725 1.00 69.12 433 ILE A C 1
ATOM 3380 O O . ILE A 1 433 ? -32.653 15.442 85.633 1.00 69.12 433 ILE A O 1
ATOM 3384 N N . ILE A 1 434 ? -32.903 14.327 83.710 1.00 65.88 434 ILE A N 1
ATOM 3385 C CA . ILE A 1 434 ? -31.497 13.888 83.646 1.00 65.88 434 ILE A CA 1
ATOM 3386 C C . ILE A 1 434 ? -30.535 15.085 83.678 1.00 65.88 434 ILE A C 1
ATOM 3388 O O . ILE A 1 434 ? -29.526 15.042 84.382 1.00 65.88 434 ILE A O 1
ATOM 3392 N N . ALA A 1 435 ? -30.833 16.143 82.923 1.00 71.06 435 ALA A N 1
ATOM 3393 C CA . ALA A 1 435 ? -29.982 17.323 82.837 1.00 71.06 435 ALA A CA 1
ATOM 3394 C C . ALA A 1 435 ? -29.912 18.095 84.159 1.00 71.06 435 ALA A C 1
ATOM 3396 O O . ALA A 1 435 ? -28.815 18.427 84.607 1.00 71.06 435 ALA A O 1
ATOM 3397 N N . GLU A 1 436 ? -31.052 18.360 84.799 1.00 77.19 436 GLU A N 1
ATOM 3398 C CA . GLU A 1 436 ? -31.071 19.131 86.045 1.00 77.19 436 GLU A CA 1
ATOM 3399 C C . GLU A 1 436 ? -30.418 18.365 87.199 1.00 77.19 436 GLU A C 1
ATOM 3401 O O . GLU A 1 436 ? -29.578 18.924 87.905 1.00 77.19 436 GLU A O 1
ATOM 3406 N N . PHE A 1 437 ? -30.692 17.062 87.332 1.00 67.94 437 PHE A N 1
ATOM 3407 C CA . PHE A 1 437 ? -29.993 16.216 88.306 1.00 67.94 437 PHE A CA 1
ATOM 3408 C C . PHE A 1 437 ? -28.488 16.123 88.018 1.00 67.94 437 PHE A C 1
ATOM 3410 O O . PHE A 1 437 ? -27.681 16.130 88.949 1.00 67.94 437 PHE A O 1
ATOM 3417 N N . GLY A 1 438 ? -28.096 16.062 86.742 1.00 65.00 438 GLY A N 1
ATOM 3418 C CA . GLY A 1 438 ? -26.693 16.031 86.330 1.00 65.00 438 GLY A CA 1
ATOM 3419 C C . GLY A 1 438 ? -25.927 17.292 86.733 1.00 65.00 438 GLY A C 1
ATOM 3420 O O . GLY A 1 438 ? -24.813 17.187 87.244 1.00 65.00 438 GLY A O 1
ATOM 3421 N N . ILE A 1 439 ? -26.535 18.472 86.573 1.00 72.62 439 ILE A N 1
ATOM 3422 C CA . ILE A 1 439 ? -25.921 19.751 86.953 1.00 72.62 439 ILE A CA 1
ATOM 3423 C C . ILE A 1 439 ? -25.666 19.816 88.455 1.00 72.62 439 ILE A C 1
ATOM 3425 O O . ILE A 1 439 ? -24.529 20.044 88.863 1.00 72.62 439 ILE A O 1
ATOM 3429 N N . PHE A 1 440 ? -26.673 19.506 89.268 1.00 62.62 440 PHE A N 1
ATOM 3430 C CA . PHE A 1 440 ? -26.546 19.503 90.725 1.00 62.62 440 PHE A CA 1
ATOM 3431 C C . PHE A 1 440 ? -25.666 18.368 91.285 1.00 62.62 440 PHE A C 1
ATOM 3433 O O . PHE A 1 440 ? -25.309 18.376 92.464 1.00 62.62 440 PHE A O 1
ATOM 3440 N N . SER A 1 441 ? -25.292 17.397 90.449 1.00 54.91 441 SER A N 1
ATOM 3441 C CA . SER A 1 441 ? -24.327 16.339 90.778 1.00 54.91 441 SER A CA 1
ATOM 3442 C C . SER A 1 441 ? -22.889 16.688 90.356 1.00 54.91 441 SER A C 1
ATOM 3444 O O . SER A 1 441 ? -21.980 15.879 90.540 1.00 54.91 441 SER A O 1
ATOM 3446 N N . SER A 1 442 ? -22.653 17.877 89.786 1.00 56.94 442 SER A N 1
ATOM 3447 C CA . SER A 1 442 ? -21.350 18.324 89.275 1.00 56.94 442 SER A CA 1
ATOM 3448 C C . SER A 1 442 ? -20.962 19.699 89.837 1.00 56.94 442 SER A C 1
ATOM 3450 O O . SER A 1 442 ? -21.823 20.470 90.247 1.00 56.94 442 SER A O 1
ATOM 3452 N N . ARG A 1 443 ? -19.663 20.043 89.866 1.00 61.31 443 ARG A N 1
ATOM 3453 C CA . ARG A 1 443 ? -19.242 21.414 90.213 1.00 61.31 443 ARG A CA 1
ATOM 3454 C C . ARG A 1 443 ? -19.507 22.345 89.033 1.00 61.31 443 ARG A C 1
ATOM 3456 O O . ARG A 1 443 ? -18.734 22.344 88.075 1.00 61.31 443 ARG A O 1
ATOM 3463 N N . THR A 1 444 ? -20.561 23.146 89.122 1.00 73.25 444 THR A N 1
ATOM 3464 C CA . THR A 1 444 ? -20.853 24.210 88.159 1.00 73.25 444 THR A CA 1
ATOM 3465 C C . THR A 1 444 ? -20.295 25.559 88.588 1.00 73.25 444 THR A C 1
ATOM 3467 O O . THR A 1 444 ? -19.897 25.765 89.733 1.00 73.25 444 THR A O 1
ATOM 3470 N N . ILE A 1 445 ? -20.200 26.469 87.618 1.00 72.69 445 ILE A N 1
ATOM 3471 C CA . ILE A 1 445 ? -19.800 27.856 87.836 1.00 72.69 445 ILE A CA 1
ATOM 3472 C C . ILE A 1 445 ? -21.020 28.713 87.518 1.00 72.69 445 ILE A C 1
ATOM 3474 O O . ILE A 1 445 ? -21.345 28.922 86.347 1.00 72.69 445 ILE A O 1
ATOM 3478 N N . ALA A 1 446 ? -21.706 29.180 88.557 1.00 80.50 446 ALA A N 1
ATOM 3479 C CA . ALA A 1 446 ? -22.774 30.154 88.409 1.00 80.50 446 ALA A CA 1
ATOM 3480 C C . ALA A 1 446 ? -22.224 31.533 88.000 1.00 80.50 446 ALA A C 1
ATOM 3482 O O . ALA A 1 446 ? -21.026 31.820 88.105 1.00 80.50 446 ALA A O 1
ATOM 3483 N N . ALA A 1 447 ? -23.104 32.400 87.498 1.00 81.44 447 ALA A N 1
ATOM 3484 C CA . ALA A 1 447 ? -22.715 33.741 87.081 1.00 81.44 447 ALA A CA 1
ATOM 3485 C C . ALA A 1 447 ? -22.162 34.551 88.266 1.00 81.44 447 ALA A C 1
ATOM 3487 O O . ALA A 1 447 ? -22.733 34.549 89.352 1.00 81.44 447 ALA A O 1
ATOM 3488 N N . ALA A 1 448 ? -21.084 35.306 88.029 1.00 78.50 448 ALA A N 1
ATOM 3489 C CA . ALA A 1 448 ? -20.409 36.081 89.074 1.00 78.50 448 ALA A CA 1
ATOM 3490 C C . ALA A 1 448 ? -21.308 37.138 89.747 1.00 78.50 448 ALA A C 1
ATOM 3492 O O . ALA A 1 448 ? -21.043 37.538 90.877 1.00 78.50 448 ALA A O 1
ATOM 3493 N N . THR A 1 449 ? -22.360 37.603 89.063 1.00 87.56 449 THR A N 1
ATOM 3494 C CA . THR A 1 449 ? -23.392 38.481 89.629 1.00 87.56 449 THR A CA 1
ATOM 3495 C C . THR A 1 449 ? -24.775 38.110 89.095 1.00 87.56 449 THR A C 1
ATOM 3497 O O . THR A 1 449 ? -24.918 37.674 87.949 1.00 87.56 449 THR A O 1
ATOM 3500 N N . ALA A 1 450 ? -25.813 38.362 89.898 1.00 84.69 450 ALA A N 1
ATOM 3501 C CA . ALA A 1 450 ? -27.209 38.163 89.504 1.00 84.69 450 ALA A CA 1
ATOM 3502 C C . ALA A 1 450 ? -27.582 38.925 88.218 1.00 84.69 450 ALA A C 1
ATOM 3504 O O . ALA A 1 450 ? -28.286 38.400 87.361 1.00 84.69 450 ALA A O 1
ATOM 3505 N N . GLN A 1 451 ? -27.054 40.141 88.033 1.00 84.56 451 GLN A N 1
ATOM 3506 C CA . GLN A 1 451 ? -27.307 40.951 86.837 1.00 84.56 451 GLN A CA 1
ATOM 3507 C C . GL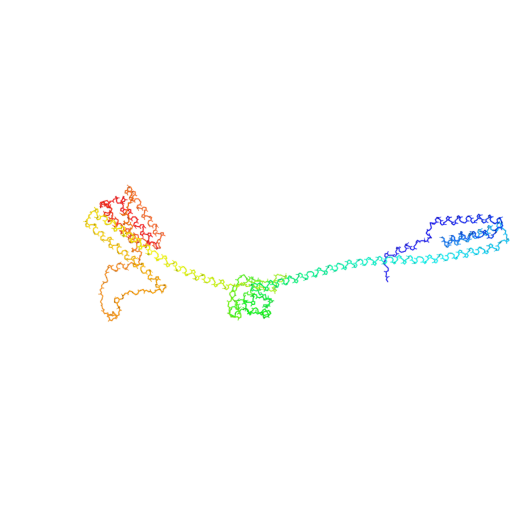N A 1 451 ? -26.689 40.334 85.570 1.00 84.56 451 GLN A C 1
ATOM 3509 O O . GLN A 1 451 ? -27.313 40.350 84.504 1.00 84.56 451 GLN A O 1
ATOM 3514 N N . ALA A 1 452 ? -25.489 39.750 85.678 1.00 83.81 452 ALA A N 1
ATOM 3515 C CA . ALA A 1 452 ? -24.858 39.036 84.570 1.00 83.81 452 ALA A CA 1
ATOM 3516 C C . ALA A 1 452 ? -25.641 37.763 84.210 1.00 83.81 452 ALA A C 1
ATOM 3518 O O . ALA A 1 452 ? -25.912 37.523 83.032 1.00 83.81 452 ALA A O 1
ATOM 3519 N N . GLY A 1 453 ? -26.072 36.996 85.215 1.00 84.94 453 GLY A N 1
ATOM 3520 C CA . GLY A 1 453 ? -26.887 35.798 85.011 1.00 84.94 453 GLY A CA 1
ATOM 3521 C C . GLY A 1 453 ? -28.265 36.095 84.417 1.00 84.94 453 GLY A C 1
ATOM 3522 O O . GLY A 1 453 ? -28.700 35.409 83.495 1.00 84.94 453 GLY A O 1
ATOM 3523 N N . MET A 1 454 ? -28.915 37.178 84.848 1.00 85.00 454 MET A N 1
ATOM 3524 C CA . MET A 1 454 ? -30.196 37.624 84.291 1.00 85.00 454 MET A CA 1
ATOM 3525 C C . MET A 1 454 ? -30.053 38.043 82.823 1.00 85.00 454 MET A C 1
ATOM 3527 O O . MET A 1 454 ? -30.873 37.668 81.987 1.00 85.00 454 MET A O 1
ATOM 3531 N N . THR A 1 455 ? -28.982 38.769 82.486 1.00 84.06 455 THR A N 1
ATOM 3532 C CA . THR A 1 455 ? -28.690 39.163 81.097 1.00 84.06 455 THR A CA 1
ATOM 3533 C C . THR A 1 455 ? -28.465 37.933 80.218 1.00 84.06 455 THR A C 1
ATOM 3535 O O . THR A 1 455 ? -29.034 37.833 79.130 1.00 84.06 455 THR A O 1
ATOM 3538 N N . PHE A 1 456 ? -27.690 36.962 80.708 1.00 86.25 456 PHE A N 1
ATOM 3539 C CA . PHE A 1 456 ? -27.456 35.703 80.006 1.00 86.25 456 PHE A CA 1
ATOM 3540 C C . PHE A 1 456 ? -28.751 34.908 79.805 1.00 86.25 456 PHE A C 1
ATOM 3542 O O . PHE A 1 456 ? -29.013 34.429 78.704 1.00 86.25 456 PHE A O 1
ATOM 3549 N N . PHE A 1 457 ? -29.598 34.828 80.832 1.00 87.19 457 PHE A N 1
ATOM 3550 C CA . PHE A 1 457 ? -30.882 34.142 80.747 1.00 87.19 457 PHE A CA 1
ATOM 3551 C C . PHE A 1 457 ? -31.820 34.780 79.716 1.00 87.19 457 PHE A C 1
ATOM 3553 O O . PHE A 1 457 ? -32.430 34.065 78.928 1.00 87.19 457 PHE A O 1
ATOM 3560 N N . ILE A 1 458 ? -31.894 36.113 79.646 1.00 84.19 458 ILE A N 1
ATOM 3561 C CA . ILE A 1 458 ? -32.706 36.810 78.634 1.00 84.19 458 ILE A CA 1
ATOM 3562 C C . ILE A 1 458 ? -32.209 36.492 77.216 1.00 84.19 458 ILE A C 1
ATOM 3564 O O . ILE A 1 458 ? -33.013 36.184 76.333 1.00 84.19 458 ILE A O 1
ATOM 3568 N N . ILE A 1 459 ? -30.890 36.520 76.999 1.00 84.62 459 ILE A N 1
ATOM 3569 C CA . ILE A 1 459 ? -30.284 36.163 75.707 1.00 84.62 459 ILE A CA 1
ATOM 3570 C C . ILE A 1 459 ? -30.593 34.701 75.359 1.00 84.62 459 ILE A C 1
ATOM 3572 O O . ILE A 1 459 ? -30.991 34.405 74.230 1.00 84.62 459 ILE A O 1
ATOM 3576 N N . PHE A 1 460 ? -30.467 33.796 76.331 1.00 88.50 460 PHE A N 1
ATOM 3577 C CA . PHE A 1 460 ? -30.771 32.378 76.172 1.00 88.50 460 PHE A CA 1
ATOM 3578 C C . PHE A 1 460 ? -32.238 32.139 75.789 1.00 88.50 460 PHE A C 1
ATOM 3580 O O . PHE A 1 460 ? -32.510 31.423 74.827 1.00 88.50 460 PHE A O 1
ATOM 3587 N N . MET A 1 461 ? -33.184 32.802 76.460 1.00 84.31 461 MET A N 1
ATOM 3588 C CA . MET A 1 461 ? -34.610 32.712 76.127 1.00 84.31 461 MET A CA 1
ATOM 3589 C C . MET A 1 461 ? -34.877 33.160 74.683 1.00 84.31 461 MET A C 1
ATOM 3591 O O . MET A 1 461 ? -35.588 32.475 73.947 1.00 84.31 461 MET A O 1
ATOM 3595 N N . GLY A 1 462 ? -34.253 34.257 74.238 1.00 75.25 462 GLY A N 1
ATOM 3596 C CA . GLY A 1 462 ? -34.309 34.695 72.839 1.00 75.25 462 GLY A CA 1
ATOM 3597 C C . GLY A 1 462 ? -33.751 33.650 71.863 1.00 75.25 462 GLY A C 1
ATOM 3598 O O . GLY A 1 462 ? -34.372 33.361 70.837 1.00 75.25 462 GLY A O 1
ATOM 3599 N N . ALA A 1 463 ? -32.619 33.030 72.207 1.00 82.19 463 ALA A N 1
ATOM 3600 C CA . ALA A 1 463 ? -32.004 31.972 71.410 1.00 82.19 463 ALA A CA 1
ATOM 3601 C C . ALA A 1 463 ? -32.892 30.719 71.307 1.00 82.19 463 ALA A C 1
ATOM 3603 O O . ALA A 1 463 ? -32.979 30.133 70.228 1.00 82.19 463 ALA A O 1
ATOM 3604 N N . CYS A 1 464 ? -33.616 30.342 72.368 1.00 82.00 464 CYS A N 1
ATOM 3605 C CA . CYS A 1 464 ? -34.561 29.223 72.334 1.00 82.00 464 CYS A CA 1
ATOM 3606 C C . CYS A 1 464 ? -35.687 29.440 71.314 1.00 82.00 464 CYS A C 1
ATOM 3608 O O . CYS A 1 464 ? -35.999 28.527 70.550 1.00 82.00 464 CYS A O 1
ATOM 3610 N N . PHE A 1 465 ? -36.269 30.641 71.234 1.00 84.94 465 PHE A N 1
ATOM 3611 C CA . PHE A 1 465 ? -37.320 30.922 70.246 1.00 84.94 465 PHE A CA 1
ATOM 3612 C C . PHE A 1 465 ? -36.802 30.872 68.805 1.00 84.94 465 PHE A C 1
ATOM 3614 O O . PHE A 1 465 ? -37.495 30.361 67.920 1.00 84.94 465 PHE A O 1
ATOM 3621 N N . ILE A 1 466 ? -35.581 31.363 68.570 1.00 78.69 466 ILE A N 1
ATOM 3622 C CA . ILE A 1 466 ? -34.915 31.257 67.264 1.00 78.69 466 ILE A CA 1
ATOM 3623 C C . ILE A 1 466 ? -34.653 29.785 66.929 1.00 78.69 466 ILE A C 1
ATOM 3625 O O . ILE A 1 466 ? -34.980 29.340 65.831 1.00 78.69 466 ILE A O 1
ATOM 3629 N N . PHE A 1 467 ? -34.130 29.011 67.881 1.00 82.00 467 PHE A N 1
ATOM 3630 C CA . PHE A 1 467 ? -33.862 27.584 67.712 1.00 82.00 467 PHE A CA 1
ATOM 3631 C C . PHE A 1 467 ? -35.131 26.803 67.357 1.00 82.00 467 PHE A C 1
ATOM 3633 O O . PHE A 1 467 ? -35.137 26.038 66.394 1.00 82.00 467 PHE A O 1
ATOM 3640 N N . ILE A 1 468 ? -36.235 27.045 68.068 1.00 80.25 468 ILE A N 1
ATOM 3641 C CA . ILE A 1 468 ? -37.521 26.400 67.779 1.00 80.25 468 ILE A CA 1
ATOM 3642 C C . ILE A 1 468 ? -37.964 26.708 66.346 1.00 80.25 468 ILE A C 1
ATOM 3644 O O . ILE A 1 468 ? -38.352 25.797 65.621 1.00 80.25 468 ILE A O 1
ATOM 3648 N N . ARG A 1 469 ? -37.839 27.966 65.903 1.00 77.31 469 ARG A N 1
ATOM 3649 C CA . ARG A 1 469 ? -38.195 28.375 64.537 1.00 77.31 469 ARG A CA 1
ATOM 3650 C C . ARG A 1 469 ? -37.333 27.718 63.455 1.00 77.31 469 ARG A C 1
ATOM 3652 O O . ARG A 1 469 ? -37.810 27.554 62.338 1.00 77.31 469 ARG A O 1
ATOM 3659 N N . LEU A 1 470 ? -36.083 27.380 63.762 1.00 78.12 470 LEU A N 1
ATOM 3660 C CA . LEU A 1 470 ? -35.153 26.777 62.804 1.00 78.12 470 LEU A CA 1
ATOM 3661 C C . LEU A 1 470 ? -35.254 25.250 62.739 1.00 78.12 470 LEU A C 1
ATOM 3663 O O . LEU A 1 470 ? -35.001 24.675 61.683 1.00 78.12 470 LEU A O 1
ATOM 3667 N N . VAL A 1 471 ? -35.578 24.594 63.855 1.00 73.38 471 VAL A N 1
ATOM 3668 C CA . VAL A 1 471 ? -35.406 23.140 63.986 1.00 73.38 471 VAL A CA 1
ATOM 3669 C C . VAL A 1 471 ? -36.735 22.382 64.040 1.00 73.38 471 VAL A C 1
ATOM 3671 O O . VAL A 1 471 ? -36.818 21.261 63.532 1.00 73.38 471 VAL A O 1
ATOM 3674 N N . TYR A 1 472 ? -37.791 22.968 64.609 1.00 75.75 472 TYR A N 1
ATOM 3675 C CA . TYR A 1 472 ? -39.100 22.315 64.654 1.00 75.75 472 TYR A CA 1
ATOM 3676 C C . TYR A 1 472 ? -39.833 22.470 63.321 1.00 75.75 472 TYR A C 1
ATOM 3678 O O . TYR A 1 472 ? -39.881 23.552 62.743 1.00 75.75 472 TYR A O 1
ATOM 3686 N N . THR A 1 473 ? -40.442 21.381 62.845 1.00 69.69 473 THR A N 1
ATOM 3687 C CA . THR A 1 473 ? -41.261 21.388 61.622 1.00 69.69 473 THR A CA 1
ATOM 3688 C C . THR A 1 473 ? -42.556 22.176 61.801 1.00 69.69 473 THR A C 1
ATOM 3690 O O . THR A 1 473 ? -43.012 22.812 60.857 1.00 69.69 473 THR A O 1
ATOM 3693 N N . ASP A 1 474 ? -43.125 22.158 63.011 1.00 77.25 474 ASP A N 1
ATOM 3694 C CA . ASP A 1 474 ? -44.254 22.995 63.417 1.00 77.25 474 ASP A CA 1
ATOM 3695 C C . ASP A 1 474 ? -43.840 23.880 64.601 1.00 77.25 474 ASP A C 1
ATOM 3697 O O . ASP A 1 474 ? -43.494 23.401 65.688 1.00 77.25 474 ASP A O 1
ATOM 3701 N N . TYR A 1 475 ? -43.883 25.192 64.376 1.00 75.56 475 TYR A N 1
ATOM 3702 C CA . TYR A 1 475 ? -43.505 26.197 65.362 1.00 75.56 475 TYR A CA 1
ATOM 3703 C C . TYR A 1 475 ? -44.411 26.182 66.604 1.00 75.56 475 TYR A C 1
ATOM 3705 O O . TYR A 1 475 ? -43.919 26.355 67.719 1.00 75.56 475 TYR A O 1
ATOM 3713 N N . LEU A 1 476 ? -45.717 25.934 66.444 1.00 73.50 476 LEU A N 1
ATOM 3714 C CA . LEU A 1 476 ? -46.665 25.903 67.563 1.00 73.50 476 LEU A CA 1
ATOM 3715 C C . LEU A 1 476 ? -46.442 24.681 68.456 1.00 73.50 476 LEU A C 1
ATOM 3717 O O . LEU A 1 476 ? -46.582 24.781 69.676 1.00 73.50 476 LEU A O 1
ATOM 3721 N N . VAL A 1 477 ? -46.056 23.543 67.874 1.00 75.06 477 VAL A N 1
ATOM 3722 C CA . VAL A 1 477 ? -45.690 22.337 68.635 1.00 75.06 477 VAL A CA 1
ATOM 3723 C C . VAL A 1 477 ? -44.408 22.579 69.430 1.00 75.06 477 VAL A C 1
ATOM 3725 O O . VAL A 1 477 ? -44.369 22.314 70.632 1.00 75.06 477 VAL A O 1
ATOM 3728 N N . GLY A 1 478 ? -43.386 23.170 68.805 1.00 77.12 478 GLY A N 1
ATOM 3729 C CA . GLY A 1 478 ? -42.147 23.525 69.499 1.00 77.12 478 GLY A CA 1
ATOM 3730 C C . GLY A 1 478 ? -42.355 24.538 70.630 1.00 77.12 478 GLY A C 1
ATOM 3731 O O . GLY A 1 478 ? -41.761 24.400 71.699 1.00 77.12 478 GLY A O 1
ATOM 3732 N N . LEU A 1 479 ? -43.261 25.503 70.447 1.00 77.31 479 LEU A N 1
ATOM 3733 C CA . LEU A 1 479 ? -43.624 26.469 71.485 1.00 77.31 479 LEU A CA 1
ATOM 3734 C C . LEU A 1 479 ? -44.365 25.813 72.664 1.00 77.31 479 LEU A C 1
ATOM 3736 O O . LEU A 1 479 ? -44.104 26.149 73.818 1.00 77.31 479 LEU A O 1
ATOM 3740 N N . LYS A 1 480 ? -45.251 24.843 72.397 1.00 75.81 480 LYS A N 1
ATOM 3741 C CA . LYS A 1 480 ? -45.911 24.047 73.447 1.00 75.81 480 LYS A CA 1
ATOM 3742 C C . LYS A 1 480 ? -44.903 23.215 74.239 1.00 75.81 480 LYS A C 1
ATOM 3744 O O . LYS A 1 480 ? -44.949 23.230 75.467 1.00 75.81 480 LYS A O 1
ATOM 3749 N N . HIS A 1 481 ? -43.973 22.539 73.561 1.00 79.94 481 HIS A N 1
ATOM 3750 C CA . HIS A 1 481 ? -42.903 21.789 74.226 1.00 79.94 481 HIS A CA 1
ATOM 3751 C C . HIS A 1 481 ? -42.049 22.699 75.105 1.00 79.94 481 HIS A C 1
ATOM 3753 O O . HIS A 1 481 ? -41.807 22.378 76.264 1.00 79.94 481 HIS A O 1
ATOM 3759 N N . PHE A 1 482 ? -41.662 23.864 74.588 1.00 81.88 482 PHE A N 1
ATOM 3760 C CA . PHE A 1 482 ? -40.926 24.860 75.354 1.00 81.88 482 PHE A CA 1
ATOM 3761 C C . PHE A 1 482 ? -41.676 25.309 76.607 1.00 81.88 482 PHE A C 1
ATOM 3763 O O . PHE A 1 482 ? -41.093 25.313 77.685 1.00 81.88 482 PHE A O 1
ATOM 3770 N N . GLY A 1 483 ? -42.967 25.630 76.490 1.00 73.62 483 GLY A N 1
ATOM 3771 C CA . GLY A 1 483 ? -43.777 26.055 77.631 1.00 73.62 483 GLY A CA 1
ATOM 3772 C C . GLY A 1 483 ? -43.856 24.996 78.733 1.00 73.62 483 GLY A C 1
ATOM 3773 O O . GLY A 1 483 ? -43.695 25.320 79.908 1.00 73.62 483 GLY A O 1
ATOM 3774 N N . VAL A 1 484 ? -44.039 23.725 78.359 1.00 75.75 484 VAL A N 1
ATOM 3775 C CA . VAL A 1 484 ? -44.084 22.606 79.316 1.00 75.75 484 VAL A CA 1
ATOM 3776 C C . VAL A 1 484 ? -42.727 22.402 79.992 1.00 75.75 484 VAL A C 1
ATOM 3778 O O . VAL A 1 484 ? -42.668 22.285 81.214 1.00 75.75 484 VAL A O 1
ATOM 3781 N N . VAL A 1 485 ? -41.636 22.399 79.221 1.00 80.88 485 VAL A N 1
ATOM 3782 C CA . VAL A 1 485 ? -40.269 22.214 79.741 1.00 80.88 485 VAL A CA 1
ATOM 3783 C C . VAL A 1 485 ? -39.853 23.359 80.639 1.00 80.88 485 VAL A C 1
ATOM 3785 O O . VAL A 1 485 ? -39.275 23.127 81.691 1.00 80.88 485 VAL A O 1
ATOM 3788 N N . PHE A 1 486 ? -40.154 24.590 80.241 1.00 83.25 486 PHE A N 1
ATOM 3789 C CA . PHE A 1 486 ? -39.823 25.773 81.015 1.00 83.25 486 PHE A CA 1
ATOM 3790 C C . PHE A 1 486 ? -40.528 25.759 82.370 1.00 83.25 486 PHE A C 1
ATOM 3792 O O . PHE A 1 486 ? -39.885 25.959 83.393 1.00 83.25 486 PHE A O 1
ATOM 3799 N N . LEU A 1 487 ? -41.836 25.481 82.390 1.00 77.44 487 LEU A N 1
ATOM 3800 C CA . LEU A 1 487 ? -42.607 25.440 83.630 1.00 77.44 487 LEU A CA 1
ATOM 3801 C C . LEU A 1 487 ? -42.131 24.308 84.547 1.00 77.44 487 LEU A C 1
ATOM 3803 O O . LEU A 1 487 ? -41.876 24.534 85.727 1.00 77.44 487 LEU A O 1
ATOM 3807 N N . LEU A 1 488 ? -42.005 23.095 84.002 1.00 77.69 488 LEU A N 1
ATOM 3808 C CA . LEU A 1 488 ? -41.631 21.920 84.784 1.00 77.69 488 LEU A CA 1
ATOM 3809 C C . LEU A 1 488 ? -40.174 21.996 85.251 1.00 77.69 488 LEU A C 1
ATOM 3811 O O . LEU A 1 488 ? -39.889 21.643 86.390 1.00 77.69 488 LEU A O 1
ATOM 3815 N N . GLY A 1 489 ? -39.285 22.514 84.405 1.00 82.25 489 GLY A N 1
ATOM 3816 C CA . GLY A 1 489 ? -37.882 22.743 84.731 1.00 82.25 489 GLY A CA 1
ATOM 3817 C C . GLY A 1 489 ? -37.719 23.839 85.769 1.00 82.25 489 GLY A C 1
ATOM 3818 O O . GLY A 1 489 ? -36.946 23.693 86.698 1.00 82.25 489 GLY A O 1
ATOM 3819 N N . LEU A 1 490 ? -38.490 24.927 85.696 1.00 82.19 490 LEU A N 1
ATOM 3820 C CA . LEU A 1 490 ? -38.406 25.992 86.699 1.00 82.19 490 LEU A CA 1
ATOM 3821 C C . LEU A 1 490 ? -38.850 25.485 88.075 1.00 82.19 490 LEU A C 1
ATOM 3823 O O . LEU A 1 490 ? -38.186 25.750 89.073 1.00 82.19 490 LEU A O 1
ATOM 3827 N N . ILE A 1 491 ? -39.922 24.690 88.127 1.00 76.44 491 ILE A N 1
ATOM 3828 C CA . ILE A 1 491 ? -40.358 24.024 89.361 1.00 76.44 491 ILE A CA 1
ATOM 3829 C C . ILE A 1 491 ? -39.265 23.074 89.873 1.00 76.44 491 ILE A C 1
ATOM 3831 O O . ILE A 1 491 ? -38.926 23.103 91.057 1.00 76.44 491 ILE A O 1
ATOM 3835 N N . LEU A 1 492 ? -38.701 22.247 88.992 1.00 78.88 492 LEU A N 1
ATOM 3836 C CA . LEU A 1 492 ? -37.696 21.253 89.353 1.00 78.88 492 LEU A CA 1
ATOM 3837 C C . LEU A 1 492 ? -36.379 21.905 89.808 1.00 78.88 492 LEU A C 1
ATOM 3839 O O . LEU A 1 492 ? -35.835 21.508 90.833 1.00 78.88 492 LEU A O 1
ATOM 3843 N N . SER A 1 493 ? -35.946 22.972 89.144 1.00 85.88 493 SER A N 1
ATOM 3844 C CA . SER A 1 493 ? -34.802 23.816 89.491 1.00 85.88 493 SER A CA 1
ATOM 3845 C C . SER A 1 493 ? -34.958 24.469 90.864 1.00 85.88 493 SER A C 1
ATOM 3847 O O . SER A 1 493 ? -33.993 24.525 91.621 1.00 85.88 493 SER A O 1
ATOM 3849 N N . PHE A 1 494 ? -36.162 24.916 91.236 1.00 79.56 494 PHE A N 1
ATOM 3850 C CA . PHE A 1 494 ? -36.425 25.453 92.575 1.00 79.56 494 PHE A CA 1
ATOM 3851 C C . PHE A 1 494 ? -36.336 24.362 93.644 1.00 79.56 494 PHE A C 1
ATOM 3853 O O . PHE A 1 494 ? -35.705 24.558 94.683 1.00 79.56 494 PHE A O 1
ATOM 3860 N N . ILE A 1 495 ? -36.935 23.198 93.380 1.00 72.25 495 ILE A N 1
ATOM 3861 C CA . ILE A 1 495 ? -36.912 22.063 94.309 1.00 72.25 495 ILE A CA 1
ATOM 3862 C C . ILE A 1 495 ? -35.472 21.561 94.482 1.00 72.25 495 ILE A C 1
ATOM 3864 O O . ILE A 1 495 ? -34.967 21.493 95.601 1.00 72.25 495 ILE A O 1
ATOM 3868 N N . LEU A 1 496 ? -34.777 21.259 93.387 1.00 73.56 496 LEU A N 1
ATOM 3869 C CA . LEU A 1 496 ? -33.395 20.785 93.419 1.00 73.56 496 LEU A CA 1
ATOM 3870 C C . LEU A 1 496 ? -32.436 21.865 93.928 1.00 73.56 496 LEU A C 1
ATOM 3872 O O . LEU A 1 496 ? -31.539 21.562 94.704 1.00 73.56 496 LEU A O 1
ATOM 3876 N N . GLY A 1 497 ? -32.642 23.132 93.581 1.00 78.50 497 GLY A N 1
ATOM 3877 C CA . GLY A 1 497 ? -31.828 24.241 94.076 1.00 78.50 497 GLY A CA 1
ATOM 3878 C C . GLY A 1 497 ? -31.875 24.367 95.592 1.00 78.50 497 GLY A C 1
ATOM 3879 O O . GLY A 1 497 ? -30.827 24.480 96.230 1.00 78.50 497 GLY A O 1
ATOM 3880 N N . HIS A 1 498 ? -33.074 24.278 96.174 1.00 77.38 498 HIS A N 1
ATOM 3881 C CA . HIS A 1 498 ? -33.231 24.358 97.620 1.00 77.38 498 HIS A CA 1
ATOM 3882 C C . HIS A 1 498 ? -32.687 23.113 98.322 1.00 77.38 498 HIS A C 1
ATOM 3884 O O . HIS A 1 498 ? -31.842 23.212 99.211 1.00 77.38 498 HIS A O 1
ATOM 3890 N N . PHE A 1 499 ? -33.150 21.934 97.901 1.00 61.97 499 PHE A N 1
ATOM 3891 C CA . PHE A 1 499 ? -32.938 20.690 98.643 1.00 61.97 499 PHE A CA 1
ATOM 3892 C C . PHE A 1 499 ? -31.643 19.957 98.272 1.00 61.97 499 PHE A C 1
ATOM 3894 O O . PHE A 1 499 ? -31.073 19.262 99.108 1.00 61.97 499 PHE A O 1
ATOM 3901 N N . TRP A 1 500 ? -31.155 20.107 97.040 1.00 67.62 500 TRP A N 1
ATOM 3902 C CA . TRP A 1 500 ? -29.936 19.449 96.554 1.00 67.62 500 TRP A CA 1
ATOM 3903 C C . TRP A 1 500 ? -28.745 20.408 96.466 1.00 67.62 500 TRP A C 1
ATOM 3905 O O . TRP A 1 500 ? -27.624 20.014 96.789 1.00 67.62 500 TRP A O 1
ATOM 3915 N N . GLY A 1 501 ? -28.989 21.655 96.050 1.00 68.06 501 GLY A N 1
ATOM 3916 C CA . GLY A 1 501 ? -27.990 22.722 95.956 1.00 68.06 501 GLY A CA 1
ATOM 3917 C C . GLY A 1 501 ? -27.749 23.487 97.262 1.00 68.06 501 GLY A C 1
ATOM 3918 O O . GLY A 1 501 ? -26.775 24.229 97.352 1.00 68.06 501 GLY A O 1
ATOM 3919 N N . GLY A 1 502 ? -28.609 23.318 98.274 1.00 71.31 502 GLY A N 1
ATOM 3920 C CA . GLY A 1 502 ? -28.491 23.999 99.568 1.00 71.31 502 GLY A CA 1
ATOM 3921 C C . GLY A 1 502 ? -28.759 25.508 99.511 1.00 71.31 502 GLY A C 1
ATOM 3922 O O . GLY A 1 502 ? -28.333 26.241 100.404 1.00 71.31 502 GLY A O 1
ATOM 3923 N N . ILE A 1 503 ? -29.436 25.989 98.464 1.00 80.06 503 ILE A N 1
ATOM 3924 C CA . ILE A 1 503 ? -29.726 27.413 98.269 1.00 80.06 503 ILE A CA 1
ATOM 3925 C C . ILE A 1 503 ? -30.925 27.801 99.154 1.00 80.06 503 ILE A C 1
ATOM 3927 O O . ILE A 1 503 ? -31.962 27.139 99.084 1.00 80.06 503 ILE A O 1
ATOM 3931 N N . PRO A 1 504 ? -30.853 28.862 99.977 1.00 80.38 504 PRO A N 1
ATOM 3932 C CA . PRO A 1 504 ? -31.990 29.297 100.789 1.00 80.38 504 PRO A CA 1
ATOM 3933 C C . PRO A 1 504 ? -33.225 29.620 99.934 1.00 80.38 504 PRO A C 1
ATOM 3935 O O . PRO A 1 504 ? -33.103 30.199 98.854 1.00 80.38 504 PRO A O 1
ATOM 3938 N N . VAL A 1 505 ? -34.428 29.300 100.431 1.00 72.81 505 VAL A N 1
ATOM 3939 C CA . VAL A 1 505 ? -35.692 29.585 99.716 1.00 72.81 505 VAL A CA 1
ATOM 3940 C C . VAL A 1 505 ? -35.807 31.073 99.375 1.00 72.81 505 VAL A C 1
ATOM 3942 O O . VAL A 1 505 ? -36.206 31.432 98.273 1.00 72.81 505 VAL A O 1
ATOM 3945 N N . GLU A 1 506 ? -35.384 31.945 100.289 1.00 80.44 506 GLU A N 1
ATOM 3946 C CA . GLU A 1 506 ? -35.385 33.400 100.104 1.00 80.44 506 GLU A CA 1
ATOM 3947 C C . GLU A 1 506 ? -34.545 33.838 98.894 1.00 80.44 506 GLU A C 1
ATOM 3949 O O . GLU A 1 506 ? -34.946 34.735 98.156 1.00 80.44 506 GLU A O 1
ATOM 3954 N N . THR A 1 507 ? -33.421 33.161 98.639 1.00 80.50 507 THR A N 1
ATOM 3955 C CA . THR A 1 507 ? -32.537 33.411 97.492 1.00 80.50 507 THR A CA 1
ATOM 3956 C C . THR A 1 507 ? -33.161 32.931 96.178 1.00 80.50 507 THR A C 1
ATOM 3958 O O . THR A 1 507 ? -33.011 33.590 95.152 1.00 80.50 507 THR A O 1
ATOM 3961 N N . LEU A 1 508 ? -33.908 31.821 96.188 1.00 80.62 508 LEU A N 1
ATOM 3962 C CA . LEU A 1 508 ? -34.586 31.302 94.989 1.00 80.62 508 LEU A CA 1
ATOM 3963 C C . LEU A 1 508 ? -35.768 32.175 94.550 1.00 80.62 508 LEU A C 1
ATOM 3965 O O . LEU A 1 508 ? -36.042 32.284 93.359 1.00 80.62 508 LEU A O 1
ATOM 3969 N N . PHE A 1 509 ? -36.453 32.819 95.497 1.00 80.50 509 PHE A N 1
ATOM 3970 C CA . PHE A 1 509 ? -37.549 33.751 95.209 1.00 80.50 509 PHE A CA 1
ATOM 3971 C C . PHE A 1 509 ? -37.089 35.208 95.025 1.00 80.50 509 PHE A C 1
ATOM 3973 O O . PHE A 1 509 ? -37.926 36.086 94.801 1.00 80.50 509 PHE A O 1
ATOM 3980 N N . SER A 1 510 ? -35.782 35.485 95.089 1.00 84.81 510 SER A N 1
ATOM 3981 C CA . SER A 1 510 ? -35.214 36.820 94.879 1.00 84.81 510 SER A CA 1
ATOM 3982 C C . SER A 1 510 ? -34.465 36.933 93.546 1.00 84.81 510 SER A C 1
ATOM 3984 O O . SER A 1 510 ? -34.274 35.963 92.812 1.00 84.81 510 SER A O 1
ATOM 3986 N N . LEU A 1 511 ? -34.000 38.146 93.222 1.00 81.31 511 LEU A N 1
ATOM 3987 C CA . LEU A 1 511 ? -33.157 38.384 92.044 1.00 81.31 511 LEU A CA 1
ATOM 3988 C C . LEU A 1 511 ? -31.816 37.633 92.110 1.00 81.31 511 LEU A C 1
ATOM 3990 O O . LEU A 1 511 ? -31.171 37.461 91.078 1.00 81.31 511 LEU A O 1
ATOM 3994 N N . GLU A 1 512 ? -31.407 37.146 93.282 1.00 84.06 512 GLU A N 1
ATOM 3995 C CA . GLU A 1 512 ? -30.186 36.353 93.441 1.00 84.06 512 GLU A CA 1
ATOM 3996 C C . GLU A 1 512 ? -30.291 34.952 92.824 1.00 84.06 512 GLU A C 1
ATOM 3998 O O . GLU A 1 512 ? -29.255 34.362 92.516 1.00 84.06 512 GLU A O 1
ATOM 4003 N N . TYR A 1 513 ? -31.503 34.462 92.517 1.00 87.12 513 TYR A N 1
ATOM 4004 C CA . TYR A 1 513 ? -31.714 33.231 91.744 1.00 87.12 513 TYR A CA 1
ATOM 4005 C C . TYR A 1 513 ? -30.863 33.204 90.470 1.00 87.12 513 TYR A C 1
ATOM 4007 O O . TYR A 1 513 ? -30.265 32.180 90.131 1.00 87.12 513 TYR A O 1
ATOM 4015 N N . PHE A 1 514 ? -30.741 34.349 89.793 1.00 86.06 514 PHE A N 1
ATOM 4016 C CA . PHE A 1 514 ? -29.998 34.446 88.541 1.00 86.06 514 PHE A CA 1
ATOM 4017 C C . PHE A 1 514 ? -28.479 34.282 88.701 1.00 86.06 514 PHE A C 1
ATOM 4019 O O . PHE A 1 514 ? -27.787 34.030 87.720 1.00 86.06 514 PHE A O 1
ATOM 4026 N N . GLY A 1 515 ? -27.951 34.414 89.917 1.00 82.56 515 GLY A N 1
ATOM 4027 C CA . GLY A 1 515 ? -26.552 34.138 90.244 1.00 82.56 515 GLY A CA 1
ATOM 4028 C C . GLY A 1 515 ? -26.319 32.737 90.809 1.00 82.56 515 GLY A C 1
ATOM 4029 O O . GLY A 1 515 ? -25.218 32.462 91.271 1.00 82.56 515 GLY A O 1
ATOM 4030 N N . SER A 1 516 ? -27.335 31.869 90.817 1.00 87.12 516 SER A N 1
ATOM 4031 C CA . SER A 1 516 ? -27.280 30.562 91.478 1.00 87.12 516 SER A CA 1
ATOM 4032 C C . SER A 1 516 ? -27.121 29.395 90.500 1.00 87.12 516 SER A C 1
ATOM 4034 O O . SER A 1 516 ? -27.471 29.490 89.320 1.00 87.12 516 SER A O 1
ATOM 4036 N N . ASP A 1 517 ? -26.658 28.251 91.009 1.00 81.88 517 ASP A N 1
ATOM 4037 C CA . ASP A 1 517 ? -26.576 27.003 90.238 1.00 81.88 517 ASP A CA 1
ATOM 4038 C C . ASP A 1 517 ? -27.958 26.488 89.794 1.00 81.88 517 ASP A C 1
ATOM 4040 O O . ASP A 1 517 ? -28.065 25.762 88.804 1.00 81.88 517 ASP A O 1
ATOM 4044 N N . ALA A 1 518 ? -29.037 26.928 90.452 1.00 85.00 518 ALA A N 1
ATOM 4045 C CA . ALA A 1 518 ? -30.398 26.584 90.056 1.00 85.00 518 ALA A CA 1
ATOM 4046 C C . ALA A 1 518 ? -30.758 27.140 88.671 1.00 85.00 518 ALA A C 1
ATOM 4048 O O . ALA A 1 518 ? -31.376 26.432 87.870 1.00 85.00 518 ALA A O 1
ATOM 4049 N N . LEU A 1 519 ? -30.303 28.352 88.334 1.00 88.19 519 LEU A N 1
ATOM 4050 C CA . LEU A 1 519 ? -30.475 28.901 86.987 1.00 88.19 519 LEU A CA 1
ATOM 4051 C C . LEU A 1 519 ? -29.710 28.068 85.946 1.00 88.19 519 LEU A C 1
ATOM 4053 O O . LEU A 1 519 ? -30.221 27.805 84.857 1.00 88.19 519 LEU A O 1
ATOM 4057 N N . VAL A 1 520 ? -28.487 27.643 86.274 1.00 84.44 520 VAL A N 1
ATOM 4058 C CA . VAL A 1 520 ? -27.646 26.836 85.375 1.00 84.44 520 VAL A CA 1
ATOM 4059 C C . VAL A 1 520 ? -28.311 25.489 85.084 1.00 84.44 520 VAL A C 1
ATOM 4061 O O . VAL A 1 520 ? -28.340 25.055 83.926 1.00 84.44 520 VAL A O 1
ATOM 4064 N N . ALA A 1 521 ? -28.905 24.863 86.104 1.00 83.19 521 ALA A N 1
ATOM 4065 C CA . ALA A 1 521 ? -29.689 23.642 85.953 1.00 83.19 521 ALA A CA 1
ATOM 4066 C C . ALA A 1 521 ? -30.873 23.858 85.001 1.00 83.19 521 ALA A C 1
ATOM 4068 O O . ALA A 1 521 ? -30.986 23.137 84.010 1.00 83.19 521 ALA A O 1
ATOM 4069 N N . LEU A 1 522 ? -31.672 24.908 85.226 1.00 87.94 522 LEU A N 1
ATOM 4070 C CA . LEU A 1 522 ? -32.835 25.237 84.396 1.00 87.94 522 LEU A CA 1
ATOM 4071 C C . LEU A 1 522 ? -32.460 25.432 82.918 1.00 87.94 522 LEU A C 1
ATOM 4073 O O . LEU A 1 522 ? -33.070 24.850 82.021 1.00 87.94 522 LEU A O 1
ATOM 4077 N N . ILE A 1 523 ? -31.427 26.234 82.647 1.00 87.81 523 ILE A N 1
ATOM 4078 C CA . ILE A 1 523 ? -30.963 26.522 81.281 1.00 87.81 523 ILE A CA 1
ATOM 4079 C C . ILE A 1 523 ? -30.502 25.240 80.580 1.00 87.81 523 ILE A C 1
ATOM 4081 O O . ILE A 1 523 ? -30.839 24.998 79.415 1.00 87.81 523 ILE A O 1
ATOM 4085 N N . THR A 1 524 ? -29.746 24.400 81.284 1.00 82.69 524 THR A N 1
ATOM 4086 C CA . THR A 1 524 ? -29.226 23.142 80.735 1.00 82.69 524 THR A CA 1
ATOM 4087 C C . THR A 1 524 ? -30.358 22.150 80.476 1.00 82.69 524 THR A C 1
ATOM 4089 O O . THR A 1 524 ? -30.408 21.534 79.409 1.00 82.69 524 THR A O 1
ATOM 4092 N N . GLY A 1 525 ? -31.307 22.058 81.411 1.00 83.06 525 GLY A N 1
ATOM 4093 C CA . GLY A 1 525 ? -32.517 21.252 81.305 1.00 83.06 525 GLY A CA 1
ATOM 4094 C C . GLY A 1 525 ? -33.353 21.611 80.086 1.00 83.06 525 GLY A C 1
ATOM 4095 O O . GLY A 1 525 ? -33.681 20.739 79.275 1.00 83.06 525 GLY A O 1
ATOM 4096 N N . ILE A 1 526 ? -33.618 22.903 79.891 1.00 85.75 526 ILE A N 1
ATOM 4097 C CA . ILE A 1 526 ? -34.341 23.411 78.722 1.00 85.75 526 ILE A CA 1
ATOM 4098 C C . ILE A 1 526 ? -33.580 23.097 77.429 1.00 85.75 526 ILE A C 1
ATOM 4100 O O . ILE A 1 526 ? -34.161 22.562 76.481 1.00 85.75 526 ILE A O 1
ATOM 4104 N N . SER A 1 527 ? -32.277 23.386 77.394 1.00 83.06 527 SER A N 1
ATOM 4105 C CA . SER A 1 527 ? -31.439 23.201 76.203 1.00 83.06 527 SER A CA 1
ATOM 4106 C C . SER A 1 527 ? -31.424 21.751 75.730 1.00 83.06 527 SER A C 1
ATOM 4108 O O . SER A 1 527 ? -31.692 21.472 74.559 1.00 83.06 527 SER A O 1
ATOM 4110 N N . LEU A 1 528 ? -31.139 20.816 76.642 1.00 77.50 528 LEU A N 1
ATOM 4111 C CA . LEU A 1 528 ? -31.016 19.400 76.307 1.00 77.50 528 LEU A CA 1
ATOM 4112 C C . LEU A 1 528 ? -32.361 18.818 75.864 1.00 77.50 528 LEU A C 1
ATOM 4114 O O . LEU A 1 528 ? -32.422 18.064 74.893 1.00 77.50 528 LEU A O 1
ATOM 4118 N N . SER A 1 529 ? -33.441 19.213 76.535 1.00 81.00 529 SER A N 1
ATOM 4119 C CA . SER A 1 529 ? -34.789 18.724 76.244 1.00 81.00 529 SER A CA 1
ATOM 4120 C C . SER A 1 529 ? -35.288 19.176 74.875 1.00 81.00 529 SER A C 1
ATOM 4122 O O . SER A 1 529 ? -35.834 18.371 74.121 1.00 81.00 529 SER A O 1
ATOM 4124 N N . LEU A 1 530 ? -35.062 20.444 74.513 1.00 80.00 530 LEU A N 1
ATOM 4125 C CA . LEU A 1 530 ? -35.444 20.966 73.199 1.00 80.00 530 LEU A CA 1
ATOM 4126 C C . LEU A 1 530 ? -34.613 20.352 72.073 1.00 80.00 530 LEU A C 1
ATOM 4128 O O . LEU A 1 530 ? -35.172 20.031 71.023 1.00 80.00 530 LEU A O 1
ATOM 4132 N N . PHE A 1 531 ? -33.306 20.184 72.294 1.00 75.12 531 PHE A N 1
ATOM 4133 C CA . PHE A 1 531 ? -32.387 19.636 71.300 1.00 75.12 531 PHE A CA 1
ATOM 4134 C C . PHE A 1 531 ? -32.688 18.161 71.015 1.00 75.12 531 PHE A C 1
ATOM 4136 O O . PHE A 1 531 ? -32.889 17.774 69.865 1.00 75.12 531 PHE A O 1
ATOM 4143 N N . MET A 1 532 ? -32.805 17.347 72.067 1.00 68.69 532 MET A N 1
ATOM 4144 C CA . MET A 1 532 ? -33.001 15.897 71.954 1.00 68.69 532 MET A CA 1
ATOM 4145 C C . MET A 1 532 ? -34.426 15.501 71.553 1.00 68.69 532 MET A C 1
ATOM 4147 O O . MET A 1 532 ? -34.660 14.361 71.154 1.00 68.69 532 MET A O 1
ATOM 4151 N N . SER A 1 533 ? -35.382 16.427 71.644 1.00 64.12 533 SER A N 1
ATOM 4152 C CA . SER A 1 533 ? -36.741 16.224 71.140 1.00 64.12 533 SER A CA 1
ATOM 4153 C C . SER A 1 533 ? -36.918 16.601 69.672 1.00 64.12 533 SER A C 1
ATOM 4155 O O . SER A 1 533 ? -37.968 16.303 69.097 1.00 64.12 533 SER A O 1
ATOM 4157 N N . SER A 1 534 ? -35.945 17.281 69.066 1.00 59.22 534 SER A N 1
ATOM 4158 C CA . SER A 1 534 ? -36.046 17.691 67.673 1.00 59.22 534 SER A CA 1
ATOM 4159 C C . SER A 1 534 ? -35.610 16.551 66.736 1.00 59.22 534 SER A C 1
ATOM 4161 O O . SER A 1 534 ? -34.432 16.218 66.652 1.00 59.22 534 SER A O 1
ATOM 4163 N N . LYS A 1 535 ? -36.607 15.963 66.056 1.00 46.31 535 LYS A N 1
ATOM 4164 C CA . LYS A 1 535 ? -36.575 14.774 65.171 1.00 46.31 535 LYS A CA 1
ATOM 4165 C C . LYS A 1 535 ? -36.305 13.418 65.833 1.00 46.31 535 LYS A C 1
ATOM 4167 O O . LYS A 1 535 ? -35.130 13.024 66.012 1.00 46.31 535 LYS A O 1
#

Sequence (535 aa):
MSIPGALHPLIENLWKREMHLPIDPRVAFTAVICTSILSIILSILLLSSGFSDIAQILFFIPIILACLFYLRQGLIYSIFLSLLYLIILLSTAGVEHLVNGVFRVLIFFIVGVVVTFLMEGWMVTERGLRARTLELNMINEMLRQRNDQLLALEAEMQANRDEIQRMQRELLETNDFLNNLISYTNAPIVVWDSEGKITRFNKAFEHLSGIPAEEAIGSDLGILFRSENCQSAMDLIQGASSGTSSWEACEIPIRSRNSDIHAVLWNSSNILADDGKTVIATIAQGQDVTELRKTEKALDSANKQLEILMHLTKNDFRKVALLLIITVATYIFLYDFVFRIVQGGFTIDNIFFGLAGLIAGILAIGIALIAVVKAVLNVMRKRGMAIPEMPQIFSTNDAESMAGGGDEPAPYLAQLLTRTEDGALGRIIIYLIIAEFGIFSSRTIAAATAQAGMTFFIIFMGACFIFIRLVYTDYLVGLKHFGVVFLLGLILSFILGHFWGGIPVETLFSLEYFGSDALVALITGISLSLFMSSK

Foldseek 3Di:
DDDPPVVVVVVVVVVPPPDFPPDPPVRLVCQLVVLLVVLLVVLLVCLLVVNNPVSLVSLLRSLLSLCNGVQVVSLVVLLVSLVVSLVSCCVRNNDVCNVVSVVSSVVSNVSSVVSSVVNVVVVVVVVVVVVVVVVVVVVVVVVVVVVVVVVVVVVVVVVVVVVVVVVVVVVVVVVVVVLCCQQPDLWWKWKDFLVQFTQDTHPNNCVQAVDDRVRRGRDHNLVFADPVCSVVVVVVVVCVQQPPDFDDWDFGWTAHPVRDTFGKTKTKDFDADPVRHHGGMMMMIIDGCRVVVVVVVVVVVVVVVVVVVVVLVVVLVVLVVQLVVLLVLLVLLLVVLVVCCVPVPDDPLSVVVSVVSNVVSVVSNVVSVVVNVVSVVVVCVVVVHDDPDDDDPDDPPPPVPDPDDDDDDDPPVVCVVVPPPDPLLVLLVVLLVSLLVVLLVDDDQFDPALVRLVVVVVVLVVVQLVCLVVQPPDSVVLVVSLVVLLVVLLVVLLVCCVSSVVHDNVCCPDSVVSRGSSSVSSSRSSVRSSVVSRD

pLDDT: mean 75.23, std 16.86, range [27.03, 97.0]

Secondary structure (DSSP, 8-state):
-PPPTTSHHHHHHHHTS----SS-HHHHHHHHHHHHHHHHHHHHHHHHTT-HHHHTTTTHHHHHHHHHHHHHHHHHHHHHHHHHHHHHHHHHH-GGGHHHHHHHHHHHHHHHHHHHHHHHHHHHHHHHHHHHHHHHHHHHHHHHHHHHHHHHHHHHHHHHHHHHHHHHHHHHHHHHHHHHHHHH-SS-EEEEETTSBEEEE-HHHHHHH---HHHHTTSBGGGGS-TTTHHHHHHHHHHHHTTS-----EEEEEE-TTS-EEEEEEEEEEEEPTTSSSEEEEEEEEEE-HHHHHHHHHHHHHHHHHHHHHHHHHHHHHHHHHHHHHHHHHHHHHHHHHHHHHHH---HHHHHHHHHHHHHHHHHHHHHHHHHHHHHHHHHHHTTPPPPPPP-S--S-SSSS-------PPPHHHHHHH--S-HHHHHHHHHHHHHHHHHHTS-----SSHHHHHHHHHHHHHHHHHHHHHH-SSHHHHHHHHHHHHHHHHHHHHHHHHHTT---HHHHTSGGGGGSHHHHHHHHHHHHHHHHT--

Radius of gyration: 74.03 Å; chains: 1; bounding box: 140×62×206 Å

InterPro domains:
  IPR000014 PAS domain [PS50112] (174-244)
  IPR000014 PAS domain [SM00091] (176-242)
  IPR000014 PAS domain [TIGR00229] (173-299)
  IPR000014 PAS domain [cd00130] (185-280)
  IPR013656 PAS fold 4 [PF08448] (186-293)
  IPR035965 PAS domain superfamily [SSF55785] (163-290)
  IPR052162 Two-component sensor kinase/Photoreceptor [PTHR43304] (152-307)